Protein AF-0000000074488082 (afdb_homodimer)

Nearest PDB structures (foldseek):
  3nr1-assembly1_B  TM=9.935E-01  e=1.443E-22  Homo sapiens
  5vxa-assembly1_A  TM=9.675E-01  e=2.575E-21  Homo sapiens
  3nqw-assembly1_B  TM=9.817E-01  e=4.774E-19  Drosophila melanogaster
  6z3n-assembly2_DDD  TM=8.758E-01  e=6.613E-09  Pseudomonas aeruginosa PAO1
  6z3o-assembly1_CCC-2  TM=8.271E-01  e=6.228E-09  Pseudomonas aeruginosa PAO1

Radius of gyration: 22.45 Å; Cα contacts (8 Å, |Δi|>4): 563; chains: 2; bounding box: 42×75×50 Å

Sequence (386 aa):
MSKTSIPPVGQLLHAIHFAALKHSTQRRKDSAGTPYINHPIGVAHILWYEGDVQDIGALQAAVLHDTVEDTDTSFEELELEFGNEVRQIVAECTDDKTLPKAERKRLQVENAPKKSDKAKLVKMADKIYNLRDLQREPPADWTLDRVREYFLWAQKVTDGCRGVNGKLENILEDIYQSGTFVYNGKQYPCIAKMSKTSIPPVGQLLHAIHFAALKHSTQRRKDSAGTPYINHPIGVAHILWYEGDVQDIGALQAAVLHDTVEDTDTSFEELELEFGNEVRQIVAECTDDKTLPKAERKRLQVENAPKKSDKAKLVKMADKIYNLRDLQREPPADWTLDRVREYFLWAQKVTDGCRGVNGKLENILEDIYQSGTFVYNGKQYPCIAK

pLDDT: mean 96.12, std 8.93, range [32.25, 98.94]

Organism: Spizellomyces punctatus (strain DAOM BR117) (NCBI:txid645134)

InterPro domains:
  IPR003607 HD/PDEase domain [cd00077] (35-151)
  IPR052194 Guanosine-3',5'-bis(diphosphate) 3'-pyrophosphohydrolase [PTHR46246] (9-178)

Secondary structure (DSSP, 8-state):
--TT---HHHHHHHHHHHHHHHTTT-B-SSTT--BTTHHHHHHHHIIIIIT----HHHHHHHHHTTHHHHSS--HHHHHHHH-HHHHHHHHHH---TTS-HHHHHHHHHHHGGGS-HHHHHHHHHHHHHHHHHHHH---TT--HHHHHHHHHHHHHHHHTTTTS-HHHHHHHHHHHHH-EEEETTEEEESS--/--GGG--HHHHHHHHHHHHHHHTTT-B-SSTT--BTTHHHHHHHHIIIIIT----HHHHHHHHHTTHHHHSS--HHHHHHHH-HHHHHHHHHH---TTS-HHHHHHHHHHHGGGS-HHHHHHHHHHHHHHHHHHHH---TT--HHHHHHHHHHHHHHHHTTTTS-HHHHHHHHHHHHH-EEEETTEEEESS--

Solvent-accessible surface area (backbone atoms only — not comparable to full-atom values): 20415 Å² total; per-residue (Å²): 122,82,83,76,82,69,50,65,49,57,50,42,49,51,36,47,44,51,33,34,63,61,33,38,88,42,58,40,75,46,94,78,44,37,43,34,46,49,52,29,44,45,22,26,43,40,33,33,74,63,46,67,50,75,56,60,54,43,42,34,19,24,33,40,30,55,38,54,67,75,40,93,47,48,66,66,57,39,28,73,76,64,31,61,69,28,28,50,36,21,53,72,60,40,69,65,78,90,47,55,68,71,54,44,53,52,47,47,36,68,44,28,60,75,48,53,66,54,30,25,52,38,51,44,26,46,48,50,53,52,50,52,42,39,29,72,46,51,47,87,88,55,50,73,66,54,54,41,49,47,45,54,49,51,49,52,24,44,61,30,33,62,91,71,49,70,53,50,49,49,55,50,46,45,39,49,74,70,26,53,24,48,56,96,89,37,80,39,60,37,48,82,129,123,80,80,78,82,66,50,66,51,56,52,42,49,51,37,47,43,52,33,35,63,63,34,41,86,42,56,40,74,45,96,79,43,36,44,34,48,50,51,28,44,46,22,26,43,40,33,32,74,63,46,66,50,76,57,60,54,43,41,33,20,24,35,39,30,54,39,55,66,73,40,93,48,46,65,66,56,37,28,72,75,65,31,62,68,28,29,49,35,23,54,72,60,41,71,64,77,89,47,56,69,71,55,45,52,52,47,47,37,70,44,27,58,74,49,54,67,55,30,28,51,37,50,43,26,44,48,51,52,52,49,54,44,40,29,70,46,50,46,85,88,54,49,73,66,54,54,41,50,47,46,54,50,50,48,52,24,45,61,30,34,63,92,71,49,69,54,51,50,50,53,52,47,45,40,48,74,70,27,53,25,47,56,95,89,37,81,38,61,38,48,82,130

Structure (mmCIF, N/CA/C/O backbone):
data_AF-0000000074488082-model_v1
#
loop_
_entity.id
_entity.type
_entity.pdbx_description
1 polymer "Guanosine-3,5-bis(diphosphate) 3'-pyrophosphohydrolase MESH1"
#
loop_
_atom_site.group_PDB
_atom_site.id
_atom_site.type_symbol
_atom_site.label_atom_id
_atom_site.label_alt_id
_atom_site.label_comp_id
_atom_site.label_asym_id
_atom_site.label_entity_id
_atom_site.label_seq_id
_atom_site.pdbx_PDB_ins_code
_atom_site.Cartn_x
_atom_site.Cartn_y
_atom_site.Cartn_z
_atom_site.occupancy
_atom_site.B_iso_or_equiv
_atom_site.auth_seq_id
_atom_site.auth_comp_id
_atom_site.auth_asym_id
_atom_site.auth_atom_id
_atom_site.pdbx_PDB_model_num
ATOM 1 N N . MET A 1 1 ? 16.188 -14.977 9.422 1 33.41 1 MET A N 1
ATOM 2 C CA . MET A 1 1 ? 17.094 -14.102 8.688 1 33.41 1 MET A CA 1
ATOM 3 C C . MET A 1 1 ? 17.656 -13.016 9.602 1 33.41 1 MET A C 1
ATOM 5 O O . MET A 1 1 ? 16.938 -12.5 10.469 1 33.41 1 MET A O 1
ATOM 9 N N . SER A 1 2 ? 18.812 -13.047 9.922 1 32.66 2 SER A N 1
ATOM 10 C CA . SER A 1 2 ? 19.406 -12.031 10.781 1 32.66 2 SER A CA 1
ATOM 11 C C . SER A 1 2 ? 18.797 -10.656 10.523 1 32.66 2 SER A C 1
ATOM 13 O O . SER A 1 2 ? 18.734 -10.203 9.375 1 32.66 2 SER A O 1
ATOM 15 N N . LYS A 1 3 ? 17.703 -10.188 11.227 1 43.69 3 LYS A N 1
ATOM 16 C CA . LYS A 1 3 ? 17.109 -8.859 11.203 1 43.69 3 LYS A CA 1
ATOM 17 C C . LYS A 1 3 ? 18.125 -7.801 10.781 1 43.69 3 LYS A C 1
ATOM 19 O O . LYS A 1 3 ? 17.844 -6.605 10.82 1 43.69 3 LYS A O 1
ATOM 24 N N . THR A 1 4 ? 19.453 -8.008 10.906 1 49.56 4 THR A N 1
ATOM 25 C CA . THR A 1 4 ? 20.531 -7.031 10.875 1 49.56 4 THR A CA 1
ATOM 26 C C . THR A 1 4 ? 20.5 -6.23 9.578 1 49.56 4 THR A C 1
ATOM 28 O O . THR A 1 4 ? 20.609 -5.004 9.594 1 49.56 4 THR A O 1
ATOM 31 N N . SER A 1 5 ? 20.844 -6.574 8.18 1 69.12 5 SER A N 1
ATOM 32 C CA . SER A 1 5 ? 21.094 -5.574 7.148 1 69.12 5 SER A CA 1
ATOM 33 C C . SER A 1 5 ? 20.016 -5.602 6.07 1 69.12 5 SER A C 1
ATOM 35 O O . SER A 1 5 ? 20.266 -6.078 4.957 1 69.12 5 SER A O 1
ATOM 37 N N . ILE A 1 6 ? 18.688 -5.418 6.559 1 84.5 6 ILE A N 1
ATOM 38 C CA . ILE A 1 6 ? 17.641 -5.383 5.535 1 84.5 6 ILE A CA 1
ATOM 39 C C . ILE A 1 6 ? 17.844 -4.168 4.633 1 84.5 6 ILE A C 1
ATOM 41 O O . ILE A 1 6 ? 17.969 -3.041 5.121 1 84.5 6 ILE A O 1
ATOM 45 N N . PRO A 1 7 ? 17.906 -4.504 3.373 1 92.94 7 PRO A N 1
ATOM 46 C CA . PRO A 1 7 ? 18.031 -3.379 2.445 1 92.94 7 PRO A CA 1
ATOM 47 C C . PRO A 1 7 ? 16.859 -2.402 2.541 1 92.94 7 PRO A C 1
ATOM 49 O O . PRO A 1 7 ? 15.742 -2.807 2.863 1 92.94 7 PRO A O 1
ATOM 52 N N . PRO A 1 8 ? 17.125 -1.158 2.273 1 96.19 8 PRO A N 1
ATOM 53 C CA . PRO A 1 8 ? 16.094 -0.127 2.414 1 96.19 8 PRO A CA 1
ATOM 54 C C . PRO A 1 8 ? 14.828 -0.457 1.641 1 96.19 8 PRO A C 1
ATOM 56 O O . PRO A 1 8 ? 13.719 -0.179 2.117 1 96.19 8 PRO A O 1
ATOM 59 N N . VAL A 1 9 ? 15.016 -1.084 0.526 1 97.31 9 VAL A N 1
ATOM 60 C CA . VAL A 1 9 ? 13.859 -1.46 -0.28 1 97.31 9 VAL A CA 1
ATOM 61 C C . VAL A 1 9 ? 12.977 -2.434 0.5 1 97.31 9 VAL A C 1
ATOM 63 O O . VAL A 1 9 ? 11.758 -2.26 0.569 1 97.31 9 VAL A O 1
ATOM 66 N N . GLY A 1 10 ? 13.578 -3.43 1.093 1 97.81 10 GLY A N 1
ATOM 67 C CA . GLY A 1 10 ? 12.852 -4.395 1.905 1 97.81 10 GLY A CA 1
ATOM 68 C C . GLY A 1 10 ? 12.211 -3.781 3.133 1 97.81 10 GLY A C 1
ATOM 69 O O . GLY A 1 10 ? 11.094 -4.145 3.504 1 97.81 10 GLY A O 1
ATOM 70 N N . GLN A 1 11 ? 12.922 -2.811 3.746 1 97.94 11 GLN A N 1
ATOM 71 C CA . GLN A 1 11 ? 12.406 -2.119 4.922 1 97.94 11 GLN A CA 1
ATOM 72 C C . GLN A 1 11 ? 11.117 -1.373 4.59 1 97.94 11 GLN A C 1
ATOM 74 O O . GLN A 1 11 ? 10.133 -1.467 5.328 1 97.94 11 GLN A O 1
ATOM 79 N N . LEU A 1 12 ? 11.117 -0.691 3.518 1 98.62 12 LEU A N 1
ATOM 80 C CA . LEU A 1 12 ? 9.938 0.074 3.129 1 98.62 12 LEU A CA 1
ATOM 81 C C . LEU A 1 12 ? 8.797 -0.854 2.723 1 98.62 12 LEU A C 1
ATOM 83 O O . LEU A 1 12 ? 7.648 -0.645 3.119 1 98.62 12 LEU A O 1
ATOM 87 N N . LEU A 1 13 ? 9.164 -1.859 1.938 1 98.81 13 LEU A N 1
ATOM 88 C CA . LEU A 1 13 ? 8.148 -2.809 1.489 1 98.81 13 LEU A CA 1
ATOM 89 C C . LEU A 1 13 ? 7.477 -3.486 2.676 1 98.81 13 LEU A C 1
ATOM 91 O O . LEU A 1 13 ? 6.254 -3.648 2.693 1 98.81 13 LEU A O 1
ATOM 95 N N . HIS A 1 14 ? 8.211 -3.875 3.676 1 98.69 14 HIS A N 1
ATOM 96 C CA . HIS A 1 14 ? 7.672 -4.5 4.879 1 98.69 14 HIS A CA 1
ATOM 97 C C . HIS A 1 14 ? 6.73 -3.551 5.613 1 98.69 14 HIS A C 1
ATOM 99 O O . HIS A 1 14 ? 5.664 -3.963 6.078 1 98.69 14 HIS A O 1
ATOM 105 N N . ALA A 1 15 ? 7.102 -2.309 5.707 1 98.88 15 ALA A N 1
ATOM 106 C CA . ALA A 1 15 ? 6.262 -1.314 6.367 1 98.88 15 ALA A CA 1
ATOM 107 C C . ALA A 1 15 ? 4.941 -1.129 5.621 1 98.88 15 ALA A C 1
ATOM 109 O O . ALA A 1 15 ? 3.879 -1.045 6.238 1 98.88 15 ALA A O 1
ATOM 110 N N . ILE A 1 16 ? 5.023 -1.066 4.324 1 98.94 16 ILE A N 1
ATOM 111 C CA . ILE A 1 16 ? 3.83 -0.861 3.51 1 98.94 16 ILE A CA 1
ATOM 112 C C . ILE A 1 16 ? 2.914 -2.078 3.621 1 98.94 16 ILE A C 1
ATOM 114 O O . ILE A 1 16 ? 1.698 -1.936 3.762 1 98.94 16 ILE A O 1
ATOM 118 N N . HIS A 1 17 ? 3.479 -3.279 3.547 1 98.88 17 HIS A N 1
ATOM 119 C CA . HIS A 1 17 ? 2.715 -4.512 3.719 1 98.88 17 HIS A CA 1
ATOM 120 C C . HIS A 1 17 ? 2.025 -4.547 5.078 1 98.88 17 HIS A C 1
ATOM 122 O O . HIS A 1 17 ? 0.838 -4.863 5.172 1 98.88 17 HIS A O 1
ATOM 128 N N . PHE A 1 18 ? 2.76 -4.18 6.145 1 98.88 18 PHE A N 1
ATOM 129 C CA . PHE A 1 18 ? 2.238 -4.121 7.508 1 98.88 18 PHE A CA 1
ATOM 130 C C . PHE A 1 18 ? 1.062 -3.158 7.594 1 98.88 18 PHE A C 1
ATOM 132 O O . PHE A 1 18 ? -0.002 -3.514 8.102 1 98.88 18 PHE A O 1
ATOM 139 N N . ALA A 1 19 ? 1.233 -1.98 7.066 1 98.88 19 ALA A N 1
ATOM 140 C CA . ALA A 1 19 ? 0.188 -0.961 7.109 1 98.88 19 ALA A CA 1
ATOM 141 C C . ALA A 1 19 ? -1.039 -1.4 6.312 1 98.88 19 ALA A C 1
ATOM 143 O O . ALA A 1 19 ? -2.174 -1.164 6.734 1 98.88 19 ALA A O 1
ATOM 144 N N . ALA A 1 20 ? -0.794 -2.006 5.168 1 98.88 20 ALA A N 1
ATOM 145 C CA . ALA A 1 20 ? -1.901 -2.484 4.344 1 98.88 20 ALA A CA 1
ATOM 146 C C . ALA A 1 20 ? -2.76 -3.488 5.105 1 98.88 20 ALA A C 1
ATOM 148 O O . ALA A 1 20 ? -3.99 -3.432 5.051 1 98.88 20 ALA A O 1
ATOM 149 N N . LEU A 1 21 ? -2.121 -4.395 5.816 1 98.56 21 LEU A N 1
ATOM 150 C CA . LEU A 1 21 ? -2.854 -5.375 6.613 1 98.56 21 LEU A CA 1
ATOM 151 C C . LEU A 1 21 ? -3.635 -4.695 7.73 1 98.56 21 LEU A C 1
ATOM 153 O O . LEU A 1 21 ? -4.809 -5 7.945 1 98.56 21 LEU A O 1
ATOM 157 N N . LYS A 1 22 ? -2.996 -3.752 8.406 1 98.69 22 LYS A N 1
ATOM 158 C CA . LYS A 1 22 ? -3.607 -3.105 9.562 1 98.69 22 LYS A CA 1
ATOM 159 C C . LYS A 1 22 ? -4.789 -2.234 9.141 1 98.69 22 LYS A C 1
ATOM 161 O O . LYS A 1 22 ? -5.785 -2.145 9.859 1 98.69 22 LYS A O 1
ATOM 166 N N . HIS A 1 23 ? -4.766 -1.613 7.977 1 98.56 23 HIS A N 1
ATOM 167 C CA . HIS A 1 23 ? -5.789 -0.674 7.539 1 98.56 23 HIS A CA 1
ATOM 168 C C . HIS A 1 23 ? -6.793 -1.346 6.605 1 98.56 23 HIS A C 1
ATOM 170 O O . HIS A 1 23 ? -7.562 -0.667 5.922 1 98.56 23 HIS A O 1
ATOM 176 N N . SER A 1 24 ? -6.859 -2.666 6.555 1 97.94 24 SER A N 1
ATOM 177 C CA . SER A 1 24 ? -7.555 -3.412 5.512 1 97.94 24 SER A CA 1
ATOM 178 C C . SER A 1 24 ? -9.062 -3.193 5.59 1 97.94 24 SER A C 1
ATOM 180 O O . SER A 1 24 ? -9.781 -3.43 4.617 1 97.94 24 SER A O 1
ATOM 182 N N . THR A 1 25 ? -9.633 -2.674 6.703 1 96.88 25 THR A N 1
ATOM 183 C CA . THR A 1 25 ? -11.07 -2.51 6.844 1 96.88 25 THR A CA 1
ATOM 184 C C . THR A 1 25 ? -11.445 -1.031 6.891 1 96.88 25 THR A C 1
ATOM 186 O O . THR A 1 25 ? -12.609 -0.687 7.129 1 96.88 25 THR A O 1
ATOM 189 N N . GLN A 1 26 ? -10.523 -0.202 6.734 1 97.56 26 GLN A N 1
ATOM 190 C CA . GLN A 1 26 ? -10.75 1.234 6.855 1 97.56 26 GLN A CA 1
ATOM 191 C C . GLN A 1 26 ? -10.852 1.892 5.48 1 97.56 26 GLN A C 1
ATOM 193 O O . GLN A 1 26 ? -10.164 1.494 4.539 1 97.56 26 GLN A O 1
ATOM 198 N N . ARG A 1 27 ? -11.648 2.9 5.41 1 95.81 27 ARG A N 1
ATOM 199 C CA . ARG A 1 27 ? -11.844 3.684 4.195 1 95.81 27 ARG A CA 1
ATOM 200 C C . ARG A 1 27 ? -11.688 5.176 4.473 1 95.81 27 ARG A C 1
ATOM 202 O O . ARG A 1 27 ? -11.852 5.621 5.609 1 95.81 27 ARG A O 1
ATOM 209 N N . ARG A 1 28 ? -11.328 5.883 3.404 1 94.88 28 ARG A N 1
ATOM 210 C CA . ARG A 1 28 ? -11.32 7.344 3.469 1 94.88 28 ARG A CA 1
ATOM 211 C C . ARG A 1 28 ? -12.734 7.898 3.451 1 94.88 28 ARG A C 1
ATOM 213 O O . ARG A 1 28 ? -13.688 7.191 3.105 1 94.88 28 ARG A O 1
ATOM 220 N N . LYS A 1 29 ? -12.867 9.156 3.809 1 90.69 29 LYS A N 1
ATOM 221 C CA . LYS A 1 29 ? -14.18 9.781 3.916 1 90.69 29 LYS A CA 1
ATOM 222 C C . LYS A 1 29 ? -14.586 10.43 2.598 1 90.69 29 LYS A C 1
ATOM 224 O O . LYS A 1 29 ? -15.641 11.062 2.512 1 90.69 29 LYS A O 1
ATOM 229 N N . ASP A 1 30 ? -13.836 10.227 1.583 1 90.81 30 ASP A N 1
ATOM 230 C CA . ASP A 1 30 ? -14.211 10.727 0.262 1 90.81 30 ASP A CA 1
ATOM 231 C C . ASP A 1 30 ? -15.375 9.914 -0.317 1 90.81 30 ASP A C 1
ATOM 233 O O . ASP A 1 30 ? -15.703 8.844 0.193 1 90.81 30 ASP A O 1
ATOM 237 N N . SER A 1 31 ? -15.992 10.43 -1.341 1 90.62 31 SER A N 1
ATOM 238 C CA . SER A 1 31 ? -17.188 9.836 -1.918 1 90.62 31 SER A CA 1
ATOM 239 C C . SER A 1 31 ? -16.906 8.43 -2.451 1 90.62 31 SER A C 1
ATOM 241 O O . SER A 1 31 ? -17.781 7.566 -2.428 1 90.62 31 SER A O 1
ATOM 243 N N . ALA A 1 32 ? -15.719 8.156 -2.834 1 92.06 32 ALA A N 1
ATOM 244 C CA . ALA A 1 32 ? -15.367 6.875 -3.436 1 92.06 32 ALA A CA 1
ATOM 245 C C . ALA A 1 32 ? -15.086 5.824 -2.361 1 92.06 32 ALA A C 1
ATOM 247 O O . ALA A 1 32 ? -15.023 4.629 -2.656 1 92.06 32 ALA A O 1
ATOM 248 N N . GLY A 1 33 ? -14.969 6.27 -1.138 1 94.56 33 GLY A N 1
ATOM 249 C CA . GLY A 1 33 ? -14.562 5.328 -0.107 1 94.56 33 GLY A CA 1
ATOM 250 C C . GLY A 1 33 ? -13.242 4.648 -0.408 1 94.56 33 GLY A C 1
ATOM 251 O O . GLY A 1 33 ? -13.133 3.424 -0.336 1 94.56 33 GLY A O 1
ATOM 252 N N . THR A 1 34 ? -12.219 5.461 -0.796 1 96.69 34 THR A N 1
ATOM 253 C CA . THR A 1 34 ? -10.898 4.949 -1.147 1 96.69 34 THR A CA 1
ATOM 254 C C . THR A 1 34 ? -10.297 4.156 0.012 1 96.69 34 THR A C 1
ATOM 256 O O . THR A 1 34 ? -10.43 4.555 1.173 1 96.69 34 THR A O 1
ATOM 259 N N . PRO A 1 35 ? -9.633 2.992 -0.313 1 98.38 35 PRO A N 1
ATOM 260 C CA . PRO A 1 35 ? -8.961 2.291 0.784 1 98.38 35 PRO A CA 1
ATOM 261 C C . PRO A 1 35 ? -8.039 3.203 1.591 1 98.38 35 PRO A C 1
ATOM 263 O O . PRO A 1 35 ? -7.305 4.012 1.016 1 98.38 35 PRO A O 1
ATOM 266 N N . TYR A 1 36 ? -8.094 3.086 2.916 1 98.62 36 TYR A N 1
ATOM 267 C CA . TYR A 1 36 ? -7.348 4.004 3.768 1 98.62 36 TYR A CA 1
ATOM 268 C C . TYR A 1 36 ? -5.859 3.947 3.455 1 98.62 36 TYR A C 1
ATOM 270 O O . TYR A 1 36 ? -5.16 4.961 3.545 1 98.62 36 TYR A O 1
ATOM 278 N N . ILE A 1 37 ? -5.371 2.744 3.051 1 98.81 37 ILE A N 1
ATOM 279 C CA . ILE A 1 37 ? -3.951 2.506 2.82 1 98.81 37 ILE A CA 1
ATOM 280 C C . ILE A 1 37 ? -3.438 3.451 1.738 1 98.81 37 ILE A C 1
ATOM 282 O O . ILE A 1 37 ? -2.244 3.756 1.688 1 98.81 37 ILE A O 1
ATOM 286 N N . ASN A 1 38 ? -4.281 4 0.871 1 98.81 38 ASN A N 1
ATOM 287 C CA . ASN A 1 38 ? -3.869 4.961 -0.148 1 98.81 38 ASN A CA 1
ATOM 288 C C . ASN A 1 38 ? -3.299 6.23 0.476 1 98.81 38 ASN A C 1
ATOM 290 O O . ASN A 1 38 ? -2.371 6.832 -0.068 1 98.81 38 ASN A O 1
ATOM 294 N N . HIS A 1 39 ? -3.824 6.539 1.615 1 98.75 39 HIS A N 1
ATOM 295 C CA . HIS A 1 39 ? -3.4 7.77 2.275 1 98.75 39 HIS A CA 1
ATOM 296 C C . HIS A 1 39 ? -1.963 7.66 2.771 1 98.75 39 HIS A C 1
ATOM 298 O O . HIS A 1 39 ? -1.101 8.438 2.365 1 98.75 39 HIS A O 1
ATOM 304 N N . PRO A 1 40 ? -1.61 6.66 3.631 1 98.94 40 PRO A N 1
ATOM 305 C CA . PRO A 1 40 ? -0.224 6.637 4.102 1 98.94 40 PRO A CA 1
ATOM 306 C C . PRO A 1 40 ? 0.776 6.352 2.984 1 98.94 40 PRO A C 1
ATOM 308 O O . PRO A 1 40 ? 1.911 6.832 3.029 1 98.94 40 PRO A O 1
ATOM 311 N N . ILE A 1 41 ? 0.398 5.613 1.979 1 98.94 41 ILE A N 1
ATOM 312 C CA . ILE A 1 41 ? 1.27 5.441 0.822 1 98.94 41 ILE A CA 1
ATOM 313 C C . ILE A 1 41 ? 1.488 6.789 0.137 1 98.94 41 ILE A C 1
ATOM 315 O O . ILE A 1 41 ? 2.615 7.129 -0.23 1 98.94 41 ILE A O 1
ATOM 319 N N . GLY A 1 42 ? 0.438 7.555 -0.019 1 98.88 42 GLY A N 1
ATOM 320 C CA . GLY A 1 42 ? 0.525 8.883 -0.605 1 98.88 42 GLY A CA 1
ATOM 321 C C . GLY A 1 42 ? 1.381 9.836 0.205 1 98.88 42 GLY A C 1
ATOM 322 O O . GLY A 1 42 ? 2.117 10.648 -0.358 1 98.88 42 GLY A O 1
ATOM 323 N N . VAL A 1 43 ? 1.263 9.734 1.513 1 98.94 43 VAL A N 1
ATOM 324 C CA . VAL A 1 43 ? 2.066 10.57 2.398 1 98.94 43 VAL A CA 1
ATOM 325 C C . VAL A 1 43 ? 3.549 10.266 2.188 1 98.94 43 VAL A C 1
ATOM 327 O O . VAL A 1 43 ? 4.359 11.188 2.037 1 98.94 43 VAL A O 1
ATOM 330 N N . ALA A 1 44 ? 3.906 9.016 2.141 1 98.94 44 ALA A N 1
ATOM 331 C CA . ALA A 1 44 ? 5.293 8.625 1.878 1 98.94 44 ALA A CA 1
ATOM 332 C C . ALA A 1 44 ? 5.734 9.094 0.494 1 98.94 44 ALA A C 1
ATOM 334 O O . ALA A 1 44 ? 6.875 9.531 0.315 1 98.94 44 ALA A O 1
ATOM 335 N N . HIS A 1 45 ? 4.848 9.023 -0.458 1 98.88 45 HIS A N 1
ATOM 336 C CA . HIS A 1 45 ? 5.168 9.438 -1.821 1 98.88 45 HIS A CA 1
ATOM 337 C C . HIS A 1 45 ? 5.406 10.938 -1.901 1 98.88 45 HIS A C 1
ATOM 339 O O . HIS A 1 45 ? 6.297 11.391 -2.627 1 98.88 45 HIS A O 1
ATOM 345 N N . ILE A 1 46 ? 4.621 11.734 -1.187 1 98.94 46 ILE A N 1
ATOM 346 C CA . ILE A 1 46 ? 4.836 13.172 -1.12 1 98.94 46 ILE A CA 1
ATOM 347 C C . ILE A 1 46 ? 6.223 13.461 -0.549 1 98.94 46 ILE A C 1
ATOM 349 O O . ILE A 1 46 ? 6.965 14.289 -1.093 1 98.94 46 ILE A O 1
ATOM 353 N N . LEU A 1 47 ? 6.578 12.734 0.553 1 98.94 47 LEU A N 1
ATOM 354 C CA . LEU A 1 47 ? 7.895 12.93 1.15 1 98.94 47 LEU A CA 1
ATOM 355 C C . LEU A 1 47 ? 9 12.688 0.127 1 98.94 47 LEU A C 1
ATOM 357 O O . LEU A 1 47 ? 9.898 13.516 -0.032 1 98.94 47 LEU A O 1
ATOM 361 N N . TRP A 1 48 ? 8.898 11.602 -0.558 1 98.75 48 TRP A N 1
ATOM 362 C CA . TRP A 1 48 ? 9.953 11.219 -1.481 1 98.75 48 TRP A CA 1
ATOM 363 C C . TRP A 1 48 ? 9.906 12.062 -2.752 1 98.75 48 TRP A C 1
ATOM 365 O O . TRP A 1 48 ? 10.867 12.758 -3.084 1 98.75 48 TRP A O 1
ATOM 375 N N . TYR A 1 49 ? 8.805 12.094 -3.4 1 98.38 49 TYR A N 1
ATOM 376 C CA . TYR A 1 49 ? 8.688 12.633 -4.754 1 98.38 49 TYR A CA 1
ATOM 377 C C . TYR A 1 49 ? 8.719 14.156 -4.742 1 98.38 49 TYR A C 1
ATOM 379 O O . TYR A 1 49 ? 9.383 14.773 -5.578 1 98.38 49 TYR A O 1
ATOM 387 N N . GLU A 1 50 ? 8.031 14.719 -3.783 1 98.62 50 GLU A N 1
ATOM 388 C CA . GLU A 1 50 ? 7.91 16.172 -3.777 1 98.62 50 GLU A CA 1
ATOM 389 C C . GLU A 1 50 ? 8.883 16.797 -2.779 1 98.62 50 GLU A C 1
ATOM 391 O O . GLU A 1 50 ? 9.367 17.906 -2.996 1 98.62 50 GLU A O 1
ATOM 396 N N . GLY A 1 51 ? 9.156 16.078 -1.756 1 98.75 51 GLY A N 1
ATOM 397 C CA . GLY A 1 51 ? 10.023 16.609 -0.716 1 98.75 51 GLY A CA 1
ATOM 398 C C . GLY A 1 51 ? 11.469 16.172 -0.869 1 98.75 51 GLY A C 1
ATOM 399 O O . GLY A 1 51 ? 12.352 16.672 -0.167 1 98.75 51 GLY A O 1
ATOM 400 N N . ASP A 1 52 ? 11.734 15.172 -1.728 1 98.31 52 ASP A N 1
ATOM 401 C CA . ASP A 1 52 ? 13.07 14.633 -1.958 1 98.31 52 ASP A CA 1
ATOM 402 C C . ASP A 1 52 ? 13.617 13.969 -0.695 1 98.31 52 ASP A C 1
ATOM 404 O O . ASP A 1 52 ? 14.82 14.039 -0.427 1 98.31 52 ASP A O 1
ATOM 408 N N . VAL A 1 53 ? 12.758 13.461 0.131 1 98.5 53 VAL A N 1
ATOM 409 C CA . VAL A 1 53 ? 13.172 12.773 1.351 1 98.5 53 VAL A CA 1
ATOM 410 C C . VAL A 1 53 ? 13.609 11.352 1.019 1 98.5 53 VAL A C 1
ATOM 412 O O . VAL A 1 53 ? 12.867 10.602 0.373 1 98.5 53 VAL A O 1
ATOM 415 N N . GLN A 1 54 ? 14.781 10.953 1.5 1 97.12 54 GLN A N 1
ATOM 416 C CA . GLN A 1 54 ? 15.32 9.625 1.21 1 97.12 54 GLN A CA 1
ATOM 417 C C . GLN A 1 54 ? 15.484 8.805 2.486 1 97.12 54 GLN A C 1
ATOM 419 O O . GLN A 1 54 ? 15.758 7.605 2.428 1 97.12 54 GLN A O 1
ATOM 424 N N . ASP A 1 55 ? 15.359 9.484 3.586 1 98.25 55 ASP A N 1
ATOM 425 C CA . ASP A 1 55 ? 15.562 8.805 4.859 1 98.25 55 ASP A CA 1
ATOM 426 C C . ASP A 1 55 ? 14.555 7.676 5.047 1 98.25 55 ASP A C 1
ATOM 428 O O . ASP A 1 55 ? 13.344 7.91 5.078 1 98.25 55 ASP A O 1
ATOM 432 N N . ILE A 1 56 ? 15.023 6.465 5.207 1 98.25 56 ILE A N 1
ATOM 433 C CA . ILE A 1 56 ? 14.18 5.277 5.238 1 98.25 56 ILE A CA 1
ATOM 434 C C . ILE A 1 56 ? 13.312 5.297 6.492 1 98.25 56 ILE A C 1
ATOM 436 O O . ILE A 1 56 ? 12.156 4.863 6.461 1 98.25 56 ILE A O 1
ATOM 440 N N . GLY A 1 57 ? 13.805 5.777 7.609 1 98.62 57 GLY A N 1
ATOM 441 C CA . GLY A 1 57 ? 13.008 5.902 8.82 1 98.62 57 GLY A CA 1
ATOM 442 C C . GLY A 1 57 ? 11.812 6.82 8.656 1 98.62 57 GLY A C 1
ATOM 443 O O . GLY A 1 57 ? 10.703 6.484 9.086 1 98.62 57 GLY A O 1
ATOM 444 N N . ALA A 1 58 ? 12.008 7.941 7.996 1 98.88 58 ALA A N 1
ATOM 445 C CA . ALA A 1 58 ? 10.93 8.891 7.738 1 98.88 58 ALA A CA 1
ATOM 446 C C . ALA A 1 58 ? 9.883 8.289 6.809 1 98.88 58 ALA A C 1
ATOM 448 O O . ALA A 1 58 ? 8.68 8.445 7.031 1 98.88 58 ALA A O 1
ATOM 449 N N . LEU A 1 59 ? 10.375 7.594 5.781 1 98.94 59 LEU A N 1
ATOM 450 C CA . LEU A 1 59 ? 9.453 7 4.82 1 98.94 59 LEU A CA 1
ATOM 451 C C . LEU A 1 59 ? 8.656 5.871 5.461 1 98.94 59 LEU A C 1
ATOM 453 O O . LEU A 1 59 ? 7.445 5.762 5.242 1 98.94 59 LEU A O 1
ATOM 457 N N . GLN A 1 60 ? 9.289 5.047 6.25 1 98.94 60 GLN A N 1
ATOM 458 C CA . GLN A 1 60 ? 8.57 4.016 6.988 1 98.94 60 GLN A CA 1
ATOM 459 C C . GLN A 1 60 ? 7.531 4.633 7.922 1 98.94 60 GLN A C 1
ATOM 461 O O . GLN A 1 60 ? 6.383 4.184 7.965 1 98.94 60 GLN A O 1
ATOM 466 N N . ALA A 1 61 ? 7.953 5.645 8.625 1 98.94 61 ALA A N 1
ATOM 467 C CA . ALA A 1 61 ? 7.055 6.285 9.578 1 98.94 61 ALA A CA 1
ATOM 468 C C . ALA A 1 61 ? 5.863 6.922 8.867 1 98.94 61 ALA A C 1
ATOM 470 O O . ALA A 1 61 ? 4.75 6.938 9.398 1 98.94 61 ALA A O 1
ATOM 471 N N . ALA A 1 62 ? 6.105 7.473 7.68 1 98.94 62 ALA A N 1
ATOM 472 C CA . ALA A 1 62 ? 5.02 8.055 6.895 1 98.94 62 ALA A CA 1
ATOM 473 C C . ALA A 1 62 ? 3.947 7.012 6.586 1 98.94 62 ALA A C 1
ATOM 475 O O . ALA A 1 62 ? 2.754 7.277 6.738 1 98.94 62 ALA A O 1
ATOM 476 N N . VAL A 1 63 ? 4.395 5.832 6.262 1 98.88 63 VAL A N 1
ATOM 477 C CA . VAL A 1 63 ? 3.479 4.746 5.914 1 98.88 63 VAL A CA 1
ATOM 478 C C . VAL A 1 63 ? 2.766 4.25 7.168 1 98.88 63 VAL A C 1
ATOM 480 O O . VAL A 1 63 ? 1.613 3.816 7.105 1 98.88 63 VAL A O 1
ATOM 483 N N . LEU A 1 64 ? 3.363 4.391 8.312 1 98.94 64 LEU A N 1
ATOM 484 C CA . LEU A 1 64 ? 2.889 3.764 9.547 1 98.94 64 LEU A CA 1
ATOM 485 C C . LEU A 1 64 ? 2.232 4.789 10.461 1 98.94 64 LEU A C 1
ATOM 487 O O . LEU A 1 64 ? 1.704 4.438 11.516 1 98.94 64 LEU A O 1
ATOM 491 N N . HIS A 1 65 ? 2.172 6.059 10.117 1 98.94 65 HIS A N 1
ATOM 492 C CA . HIS A 1 65 ? 1.959 7.152 11.055 1 98.94 65 HIS A CA 1
ATOM 493 C C . HIS A 1 65 ? 0.583 7.062 11.703 1 98.94 65 HIS A C 1
ATOM 495 O O . HIS A 1 65 ? 0.404 7.48 12.852 1 98.94 65 HIS A O 1
ATOM 501 N N . ASP A 1 66 ? -0.348 6.445 11.07 1 98.75 66 ASP A N 1
ATOM 502 C CA . ASP A 1 66 ? -1.715 6.395 11.578 1 98.75 66 ASP A CA 1
ATOM 503 C C . ASP A 1 66 ? -2.021 5.027 12.195 1 98.75 66 ASP A C 1
ATOM 505 O O . ASP A 1 66 ? -3.148 4.777 12.625 1 98.75 66 ASP A O 1
ATOM 509 N N . THR A 1 67 ? -1.092 4.105 12.203 1 98.81 67 THR A N 1
ATOM 510 C CA . THR A 1 67 ? -1.383 2.73 12.586 1 98.81 67 THR A CA 1
ATOM 511 C C . THR A 1 67 ? -1.754 2.645 14.062 1 98.81 67 THR A C 1
ATOM 513 O O . THR A 1 67 ? -2.764 2.031 14.422 1 98.81 67 THR A O 1
ATOM 516 N N . VAL A 1 68 ? -0.982 3.275 14.938 1 98.69 68 VAL A N 1
ATOM 517 C CA . VAL A 1 68 ? -1.269 3.201 16.359 1 98.69 68 VAL A CA 1
ATOM 518 C C . VAL A 1 68 ? -2.584 3.914 16.672 1 98.69 68 VAL A C 1
ATOM 520 O O . VAL A 1 68 ? -3.387 3.436 17.469 1 98.69 68 VAL A O 1
ATOM 523 N N . GLU A 1 69 ? -2.85 4.965 16.016 1 97.44 69 GLU A N 1
ATOM 524 C CA . GLU A 1 69 ? -4.02 5.805 16.266 1 97.44 69 GLU A CA 1
ATOM 525 C C . GLU A 1 69 ? -5.297 5.129 15.766 1 97.44 69 GLU A C 1
ATOM 527 O O . GLU A 1 69 ? -6.336 5.203 16.422 1 97.44 69 GLU A O 1
ATOM 532 N N . ASP A 1 70 ? -5.227 4.426 14.633 1 97.19 70 ASP A N 1
ATOM 533 C CA . ASP A 1 70 ? -6.457 4.094 13.93 1 97.19 70 ASP A CA 1
ATOM 534 C C . ASP A 1 70 ? -6.641 2.58 13.82 1 97.19 70 ASP A C 1
ATOM 536 O O . ASP A 1 70 ? -7.621 2.105 13.242 1 97.19 70 ASP A O 1
ATOM 540 N N . THR A 1 71 ? -5.723 1.802 14.273 1 98.19 71 THR A N 1
ATOM 541 C CA . THR A 1 71 ? -5.816 0.347 14.219 1 98.19 71 THR A CA 1
ATOM 542 C C . THR A 1 71 ? -5.488 -0.271 15.57 1 98.19 71 THR A C 1
ATOM 544 O O . THR A 1 71 ? -5.473 0.425 16.594 1 98.19 71 THR A O 1
ATOM 547 N N . ASP A 1 72 ? -5.246 -1.611 15.672 1 97.75 72 ASP A N 1
ATOM 548 C CA . ASP A 1 72 ? -4.898 -2.293 16.922 1 97.75 72 ASP A CA 1
ATOM 549 C C . ASP A 1 72 ? -3.387 -2.346 17.109 1 97.75 72 ASP A C 1
ATOM 551 O O . ASP A 1 72 ? -2.893 -3.068 17.984 1 97.75 72 ASP A O 1
ATOM 555 N N . THR A 1 73 ? -2.643 -1.627 16.328 1 98.69 73 THR A N 1
ATOM 556 C CA . THR A 1 73 ? -1.187 -1.597 16.422 1 98.69 73 THR A CA 1
ATOM 557 C C . THR A 1 73 ? -0.741 -0.871 17.688 1 98.69 73 THR A C 1
ATOM 559 O O . THR A 1 73 ? -1.308 0.163 18.047 1 98.69 73 THR A O 1
ATOM 562 N N . SER A 1 74 ? 0.291 -1.382 18.344 1 98.75 74 SER A N 1
ATOM 563 C CA . SER A 1 74 ? 0.884 -0.734 19.516 1 98.75 74 SER A CA 1
ATOM 564 C C . SER A 1 74 ? 2.268 -0.177 19.188 1 98.75 74 SER A C 1
ATOM 566 O O . SER A 1 74 ? 2.889 -0.576 18.203 1 98.75 74 SER A O 1
ATOM 568 N N . PHE A 1 75 ? 2.711 0.695 20.047 1 98.62 75 PHE A N 1
ATOM 569 C CA . PHE A 1 75 ? 4.066 1.208 19.906 1 98.62 75 PHE A CA 1
ATOM 570 C C . PHE A 1 75 ? 5.09 0.089 20.062 1 98.62 75 PHE A C 1
ATOM 572 O O . PHE A 1 75 ? 6.121 0.079 19.391 1 98.62 75 PHE A O 1
ATOM 579 N N . GLU A 1 76 ? 4.832 -0.828 20.891 1 98.69 76 GLU A N 1
ATOM 580 C CA . GLU A 1 76 ? 5.719 -1.967 21.109 1 98.69 76 GLU A CA 1
ATOM 581 C C . GLU A 1 76 ? 5.848 -2.816 19.844 1 98.69 76 GLU A C 1
ATOM 583 O O . GLU A 1 76 ? 6.938 -3.273 19.5 1 98.69 76 GLU A O 1
ATOM 588 N N . GLU A 1 77 ? 4.723 -3.031 19.219 1 98.75 77 GLU A N 1
ATOM 589 C CA . GLU A 1 77 ? 4.73 -3.779 17.969 1 98.75 77 GLU A CA 1
ATOM 590 C C . GLU A 1 77 ? 5.566 -3.07 16.906 1 98.75 77 GLU A C 1
ATOM 592 O O . GLU A 1 77 ? 6.34 -3.707 16.188 1 98.75 77 GLU A O 1
ATOM 597 N N . LEU A 1 78 ? 5.465 -1.744 16.797 1 98.81 78 LEU A N 1
ATOM 598 C CA . LEU A 1 78 ? 6.246 -0.966 15.836 1 98.81 78 LEU A CA 1
ATOM 599 C C . LEU A 1 78 ? 7.734 -1.058 16.141 1 98.81 78 LEU A C 1
ATOM 601 O O . LEU A 1 78 ? 8.555 -1.179 15.234 1 98.81 78 LEU A O 1
ATOM 605 N N . GLU A 1 79 ? 8.055 -0.941 17.438 1 98.62 79 GLU A N 1
ATOM 606 C CA . GLU A 1 79 ? 9.453 -1.019 17.828 1 98.62 79 GLU A CA 1
ATOM 607 C C . GLU A 1 79 ? 10.055 -2.375 17.469 1 98.62 79 GLU A C 1
ATOM 609 O O . GLU A 1 79 ? 11.18 -2.453 16.984 1 98.62 79 GLU A O 1
ATOM 614 N N . LEU A 1 80 ? 9.328 -3.414 17.719 1 98.12 80 LEU A N 1
ATOM 615 C CA . LEU A 1 80 ? 9.789 -4.77 17.438 1 98.12 80 LEU A CA 1
ATOM 616 C C . LEU A 1 80 ? 9.984 -4.98 15.945 1 98.12 80 LEU A C 1
ATOM 618 O O . LEU A 1 80 ? 10.984 -5.559 15.516 1 98.12 80 LEU A O 1
ATOM 622 N N . GLU A 1 81 ? 9.062 -4.453 15.133 1 97.5 81 GLU A N 1
ATOM 623 C CA . GLU A 1 81 ? 9.047 -4.727 13.703 1 97.5 81 GLU A CA 1
ATOM 624 C C . GLU A 1 81 ? 9.961 -3.764 12.953 1 97.5 81 GLU A C 1
ATOM 626 O O . GLU A 1 81 ? 10.586 -4.141 11.953 1 97.5 81 GLU A O 1
ATOM 631 N N . PHE A 1 82 ? 10.102 -2.525 13.445 1 98.44 82 PHE A N 1
ATOM 632 C CA . PHE A 1 82 ? 10.703 -1.509 12.586 1 98.44 82 PHE A CA 1
ATOM 633 C C . PHE A 1 82 ? 11.805 -0.767 13.328 1 98.44 82 PHE A C 1
ATOM 635 O O . PHE A 1 82 ? 12.539 0.027 12.727 1 98.44 82 PHE A O 1
ATOM 642 N N . GLY A 1 83 ? 11.961 -1.001 14.625 1 98.19 83 GLY A N 1
ATOM 643 C CA . GLY A 1 83 ? 13.016 -0.37 15.398 1 98.19 83 GLY A CA 1
ATOM 644 C C . GLY A 1 83 ? 12.555 0.865 16.141 1 98.19 83 GLY A C 1
ATOM 645 O O . GLY A 1 83 ? 11.469 1.394 15.875 1 98.19 83 GLY A O 1
ATOM 646 N N . ASN A 1 84 ? 13.391 1.342 16.984 1 98.56 84 ASN A N 1
ATOM 647 C CA . ASN A 1 84 ? 13.055 2.43 17.906 1 98.56 84 ASN A CA 1
ATOM 648 C C . ASN A 1 84 ? 12.891 3.754 17.156 1 98.56 84 ASN A C 1
ATOM 650 O O . ASN A 1 84 ? 12.062 4.582 17.531 1 98.56 84 ASN A O 1
ATOM 654 N N . GLU A 1 85 ? 13.703 3.977 16.219 1 98.56 85 GLU A N 1
ATOM 655 C CA . GLU A 1 85 ? 13.625 5.242 15.492 1 98.56 85 GLU A CA 1
ATOM 656 C C . GLU A 1 85 ? 12.234 5.438 14.883 1 98.56 85 GLU A C 1
ATOM 658 O O . GLU A 1 85 ? 11.609 6.477 15.086 1 98.56 85 GLU A O 1
ATOM 663 N N . VAL A 1 86 ? 11.781 4.418 14.141 1 98.88 86 VAL A N 1
ATOM 664 C CA . VAL A 1 86 ? 10.477 4.492 13.492 1 98.88 86 VAL A CA 1
ATOM 665 C C . VAL A 1 86 ? 9.375 4.621 14.547 1 98.88 86 VAL A C 1
ATOM 667 O O . VAL A 1 86 ? 8.469 5.449 14.406 1 98.88 86 VAL A O 1
ATOM 670 N N . ARG A 1 87 ? 9.484 3.803 15.609 1 98.88 87 ARG A N 1
ATOM 671 C CA . ARG A 1 87 ? 8.531 3.871 16.719 1 98.88 87 ARG A CA 1
ATOM 672 C C . ARG A 1 87 ? 8.422 5.293 17.25 1 98.88 87 ARG A C 1
ATOM 674 O O . ARG A 1 87 ? 7.32 5.793 17.484 1 98.88 87 ARG A O 1
ATOM 681 N N . GLN A 1 88 ? 9.516 5.945 17.406 1 98.81 88 GLN A N 1
ATOM 682 C CA . GLN A 1 88 ? 9.547 7.281 17.984 1 98.81 88 GLN A CA 1
ATOM 683 C C . GLN A 1 88 ? 8.898 8.305 17.047 1 98.81 88 GLN A C 1
ATOM 685 O O . GLN A 1 88 ? 8.133 9.164 17.5 1 98.81 88 GLN A O 1
ATOM 690 N N . ILE A 1 89 ? 9.203 8.25 15.781 1 98.94 89 ILE A N 1
ATOM 691 C CA . ILE A 1 89 ? 8.617 9.18 14.82 1 98.94 89 ILE A CA 1
ATOM 692 C C . ILE A 1 89 ? 7.098 9.016 14.805 1 98.94 89 ILE A C 1
ATOM 694 O O . ILE A 1 89 ? 6.359 10 14.859 1 98.94 89 ILE A O 1
ATOM 698 N N . VAL A 1 90 ? 6.645 7.719 14.773 1 98.94 90 VAL A N 1
ATOM 699 C CA . VAL A 1 90 ? 5.207 7.457 14.75 1 98.94 90 VAL A CA 1
ATOM 700 C C . VAL A 1 90 ? 4.566 7.98 16.031 1 98.94 90 VAL A C 1
ATOM 702 O O . VAL A 1 90 ? 3.479 8.562 15.992 1 98.94 90 VAL A O 1
ATOM 705 N N . ALA A 1 91 ? 5.223 7.797 17.141 1 98.81 91 ALA A N 1
ATOM 706 C CA . ALA A 1 91 ? 4.707 8.289 18.406 1 98.81 91 ALA A CA 1
ATOM 707 C C . ALA A 1 91 ? 4.523 9.805 18.391 1 98.81 91 ALA A C 1
ATOM 709 O O . ALA A 1 91 ? 3.52 10.32 18.875 1 98.81 91 ALA A O 1
ATOM 710 N N . GLU A 1 92 ? 5.441 10.484 17.812 1 98.75 92 GLU A N 1
ATOM 711 C CA . GLU A 1 92 ? 5.379 11.938 17.719 1 98.75 92 GLU A CA 1
ATOM 712 C C . GLU A 1 92 ? 4.246 12.391 16.797 1 98.75 92 GLU A C 1
ATOM 714 O O . GLU A 1 92 ? 3.791 13.531 16.891 1 98.75 92 GLU A O 1
ATOM 719 N N . CYS A 1 93 ? 3.801 11.477 15.93 1 98.56 93 CYS A N 1
ATOM 720 C CA . CYS A 1 93 ? 2.756 11.82 14.977 1 98.56 93 CYS A CA 1
ATOM 721 C C . CYS A 1 93 ? 1.395 11.336 15.453 1 98.56 93 CYS A C 1
ATOM 723 O O . CYS A 1 93 ? 0.381 11.555 14.789 1 98.56 93 CYS A O 1
ATOM 725 N N . THR A 1 94 ? 1.36 10.672 16.594 1 98.62 94 THR A N 1
ATOM 726 C CA . THR A 1 94 ? 0.14 10.031 17.062 1 98.62 94 THR A CA 1
ATOM 727 C C . THR A 1 94 ? -0.569 10.906 18.094 1 98.62 94 THR A C 1
ATOM 729 O O . THR A 1 94 ? 0.053 11.383 19.047 1 98.62 94 THR A O 1
ATOM 732 N N . ASP A 1 95 ? -1.839 11.141 17.891 1 97.44 95 ASP A N 1
ATOM 733 C CA . ASP A 1 95 ? -2.648 11.891 18.844 1 97.44 95 ASP A CA 1
ATOM 734 C C . ASP A 1 95 ? -3.121 11 20 1 97.44 95 ASP A C 1
ATOM 736 O O . ASP A 1 95 ? -3.281 9.789 19.812 1 97.44 95 ASP A O 1
ATOM 740 N N . ASP A 1 96 ? -3.326 11.586 21.172 1 96.12 96 ASP A N 1
ATOM 741 C CA . ASP A 1 96 ? -3.982 10.914 22.281 1 96.12 96 ASP A CA 1
ATOM 742 C C . ASP A 1 96 ? -5.5 10.914 22.109 1 96.12 96 ASP A C 1
ATOM 744 O O . ASP A 1 96 ? -6.168 11.891 22.469 1 96.12 96 ASP A O 1
ATOM 748 N N . LYS A 1 97 ? -6.051 9.852 21.766 1 94.94 97 LYS A N 1
ATOM 749 C CA . LYS A 1 97 ? -7.461 9.789 21.375 1 94.94 97 LYS A CA 1
ATOM 750 C C . LYS A 1 97 ? -8.359 9.828 22.609 1 94.94 97 LYS A C 1
ATOM 752 O O . LYS A 1 97 ? -9.586 9.922 22.5 1 94.94 97 LYS A O 1
ATOM 757 N N . THR A 1 98 ? -7.797 9.688 23.734 1 96.44 98 THR A N 1
ATOM 758 C CA . THR A 1 98 ? -8.594 9.82 24.953 1 96.44 98 THR A CA 1
ATOM 759 C C . THR A 1 98 ? -8.961 11.273 25.219 1 96.44 98 THR A C 1
ATOM 761 O O . THR A 1 98 ? -9.852 11.57 26.016 1 96.44 98 THR A O 1
ATOM 764 N N . LEU A 1 99 ? -8.359 12.219 24.562 1 97.69 99 LEU A N 1
ATOM 765 C CA . LEU A 1 99 ? -8.641 13.641 24.688 1 97.69 99 LEU A CA 1
ATOM 766 C C . LEU A 1 99 ? -9.695 14.078 23.672 1 97.69 99 LEU A C 1
ATOM 768 O O . LEU A 1 99 ? -9.805 13.492 22.594 1 97.69 99 LEU A O 1
ATOM 772 N N . PRO A 1 100 ? -10.445 15.094 24.094 1 97.38 100 PRO A N 1
ATOM 773 C CA . PRO A 1 100 ? -11.422 15.633 23.141 1 97.38 100 PRO A CA 1
ATOM 774 C C . PRO A 1 100 ? -10.766 16.188 21.875 1 97.38 100 PRO A C 1
ATOM 776 O O . PRO A 1 100 ? -9.609 16.609 21.922 1 97.38 100 PRO A O 1
ATOM 779 N N . LYS A 1 101 ? -11.508 16.203 20.797 1 96.19 101 LYS A N 1
ATOM 780 C CA . LYS A 1 101 ? -11.023 16.625 19.484 1 96.19 101 LYS A CA 1
ATOM 781 C C . LYS A 1 101 ? -10.383 18 19.547 1 96.19 101 LYS A C 1
ATOM 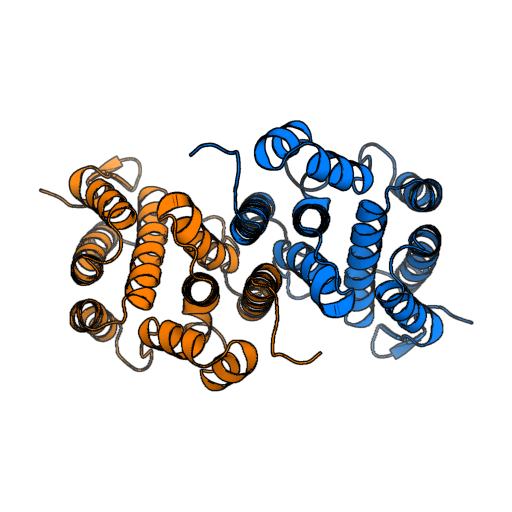783 O O . LYS A 1 101 ? -9.289 18.203 19.016 1 96.19 101 LYS A O 1
ATOM 788 N N . ALA A 1 102 ? -11.062 18.906 20.203 1 96.81 102 ALA A N 1
ATOM 789 C CA . ALA A 1 102 ? -10.555 20.281 20.281 1 96.81 102 ALA A CA 1
ATOM 790 C C . ALA A 1 102 ? -9.203 20.312 20.984 1 96.81 102 ALA A C 1
ATOM 792 O O . ALA A 1 102 ? -8.305 21.062 20.578 1 96.81 102 ALA A O 1
ATOM 793 N N . GLU A 1 103 ? -9.062 19.516 21.984 1 97.88 103 GLU A N 1
ATOM 794 C CA . GLU A 1 103 ? -7.805 19.469 22.734 1 97.88 103 GLU A CA 1
ATOM 795 C C . GLU A 1 103 ? -6.699 18.812 21.906 1 97.88 103 GLU A C 1
ATOM 797 O O . GLU A 1 103 ? -5.551 19.266 21.938 1 97.88 103 GLU A O 1
ATOM 802 N N . ARG A 1 104 ? -7.031 17.797 21.203 1 97.88 104 ARG A N 1
ATOM 803 C CA . ARG A 1 104 ? -6.059 17.156 20.328 1 97.88 104 ARG A CA 1
ATOM 804 C C . ARG A 1 104 ? -5.531 18.125 19.281 1 97.88 104 ARG A C 1
ATOM 806 O O . ARG A 1 104 ? -4.328 18.188 19.031 1 97.88 104 ARG A O 1
ATOM 813 N N . LYS A 1 105 ? -6.391 18.922 18.734 1 97.94 105 LYS A N 1
ATOM 814 C CA . LYS A 1 105 ? -5.992 19.906 17.734 1 97.94 105 LYS A CA 1
ATOM 815 C C . LYS A 1 105 ? -5.086 20.969 18.344 1 97.94 105 LYS A C 1
ATOM 817 O O . LYS A 1 105 ? -4.07 21.344 17.75 1 97.94 105 LYS A O 1
ATOM 822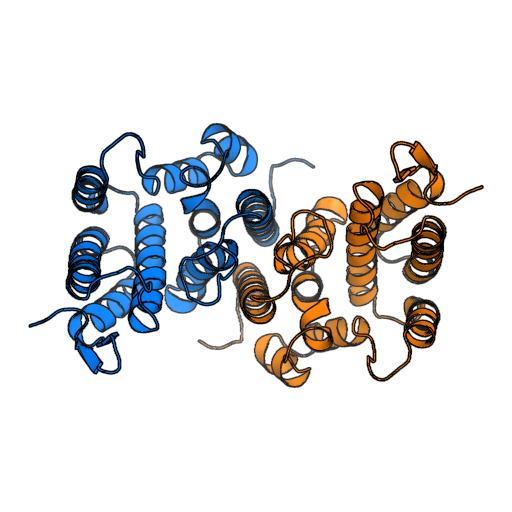 N N . ARG A 1 106 ? -5.512 21.422 19.484 1 98.19 106 ARG A N 1
ATOM 823 C CA . ARG A 1 106 ? -4.699 22.406 20.188 1 98.19 106 ARG A CA 1
ATOM 824 C C . ARG A 1 106 ? -3.289 21.891 20.438 1 98.19 106 ARG A C 1
ATOM 826 O O . ARG A 1 106 ? -2.309 22.594 20.188 1 98.19 106 ARG A O 1
ATOM 833 N N . LEU A 1 107 ? -3.166 20.672 20.859 1 98.38 107 LEU A N 1
ATOM 834 C CA . LEU A 1 107 ? -1.876 20.062 21.188 1 98.38 107 LEU A CA 1
ATOM 835 C C . LEU A 1 107 ? -1.04 19.859 19.922 1 98.38 107 LEU A C 1
ATOM 837 O O . LEU A 1 107 ? 0.188 19.969 19.969 1 98.38 107 LEU A O 1
ATOM 841 N N . GLN A 1 108 ? -1.67 19.531 18.781 1 98.62 108 GLN A N 1
ATOM 842 C CA . GLN A 1 108 ? -0.933 19.422 17.516 1 98.62 108 GLN A CA 1
ATOM 843 C C . GLN A 1 108 ? -0.243 20.734 17.156 1 98.62 108 GLN A C 1
ATOM 845 O O . GLN A 1 108 ? 0.897 20.734 16.688 1 98.62 108 GLN A O 1
ATOM 850 N N . VAL A 1 109 ? -0.881 21.844 17.391 1 98.75 109 VAL A N 1
ATOM 851 C CA . VAL A 1 109 ? -0.303 23.156 17.109 1 98.75 109 VAL A CA 1
ATOM 852 C C . VAL A 1 109 ? 0.831 23.438 18.094 1 98.75 109 VAL A C 1
ATOM 854 O O . VAL A 1 109 ? 1.932 23.812 17.688 1 98.75 109 VAL A O 1
ATOM 857 N N . GLU A 1 110 ? 0.575 23.172 19.328 1 98.56 110 GLU A N 1
ATOM 858 C CA . GLU A 1 110 ? 1.521 23.5 20.391 1 98.56 110 GLU A CA 1
ATOM 859 C C . GLU A 1 110 ? 2.787 22.656 20.281 1 98.56 110 GLU A C 1
ATOM 861 O O . GLU A 1 110 ? 3.889 23.141 20.547 1 98.56 110 GLU A O 1
ATOM 866 N N . ASN A 1 111 ? 2.633 21.438 19.906 1 98.56 111 ASN A N 1
ATOM 867 C CA . ASN A 1 111 ? 3.74 20.484 19.984 1 98.56 111 ASN A CA 1
ATOM 868 C C . ASN A 1 111 ? 4.504 20.422 18.656 1 98.56 111 ASN A C 1
ATOM 870 O O . ASN A 1 111 ? 5.625 19.906 18.609 1 98.56 111 ASN A O 1
ATOM 874 N N . ALA A 1 112 ? 3.914 20.938 17.578 1 98.69 112 ALA A N 1
ATOM 875 C CA . ALA A 1 112 ? 4.508 20.828 16.25 1 98.69 112 ALA A CA 1
ATOM 876 C C . ALA A 1 112 ? 5.953 21.312 16.234 1 98.69 112 ALA A C 1
ATOM 878 O O . ALA A 1 112 ? 6.852 20.625 15.766 1 98.69 112 ALA A O 1
ATOM 879 N N . PRO A 1 113 ? 6.27 22.5 16.891 1 98.69 113 PRO A N 1
ATOM 880 C CA . PRO A 1 113 ? 7.645 23 16.844 1 98.69 113 PRO A CA 1
ATOM 881 C C . PRO A 1 113 ? 8.617 22.141 17.641 1 98.69 113 PRO A C 1
ATOM 883 O O . PRO A 1 113 ? 9.828 22.234 17.469 1 98.69 113 PRO A O 1
ATOM 886 N N . LYS A 1 114 ? 8.148 21.297 18.547 1 98.56 114 LYS A N 1
ATOM 887 C CA . LYS A 1 114 ? 8.984 20.531 19.469 1 98.56 114 LYS A CA 1
ATOM 888 C C . LYS A 1 114 ? 9.312 19.156 18.891 1 98.56 114 LYS A C 1
ATOM 890 O O . LYS A 1 114 ? 10.133 18.422 19.453 1 98.56 114 LYS A O 1
ATOM 895 N N . LYS A 1 115 ? 8.727 18.781 17.797 1 98.75 115 LYS A N 1
ATOM 896 C CA . LYS A 1 115 ? 8.891 17.453 17.203 1 98.75 115 LYS A CA 1
ATOM 897 C C . LYS A 1 115 ? 10.25 17.297 16.547 1 98.75 115 LYS A C 1
ATOM 899 O O . LYS A 1 115 ? 10.891 18.297 16.203 1 98.75 115 LYS A O 1
ATOM 904 N N . SER A 1 116 ? 10.688 16.078 16.406 1 98.81 116 SER A N 1
ATOM 905 C CA . SER A 1 116 ? 11.906 15.812 15.656 1 98.81 116 SER A CA 1
ATOM 906 C C . SER A 1 116 ? 11.75 16.203 14.188 1 98.81 116 SER A C 1
ATOM 908 O O . SER A 1 116 ? 10.633 16.281 13.68 1 98.81 116 SER A O 1
ATOM 910 N N . ASP A 1 117 ? 12.844 16.422 13.523 1 98.81 117 ASP A N 1
ATOM 911 C CA . ASP A 1 117 ? 12.812 16.812 12.117 1 98.81 117 ASP A CA 1
ATOM 912 C C . ASP A 1 117 ? 12.055 15.781 11.281 1 98.81 117 ASP A C 1
ATOM 914 O O . ASP A 1 117 ? 11.258 16.156 10.406 1 98.81 117 ASP A O 1
ATOM 918 N N . LYS A 1 118 ? 12.273 14.523 11.523 1 98.94 118 LYS A N 1
ATOM 919 C CA . LYS A 1 118 ? 11.625 13.484 10.734 1 98.94 118 LYS A CA 1
ATOM 920 C C . LYS A 1 118 ? 10.125 13.445 11 1 98.94 118 LYS A C 1
ATOM 922 O O . LYS A 1 118 ? 9.328 13.227 10.078 1 98.94 118 LYS A O 1
ATOM 927 N N . ALA A 1 119 ? 9.719 13.664 12.195 1 98.94 119 ALA A N 1
ATOM 928 C CA . ALA A 1 119 ? 8.289 13.734 12.508 1 98.94 119 ALA A CA 1
ATOM 929 C C . ALA A 1 119 ? 7.641 14.945 11.844 1 98.94 119 ALA A C 1
ATOM 931 O O . ALA A 1 119 ? 6.504 14.875 11.367 1 98.94 119 ALA A O 1
ATOM 932 N N . LYS A 1 120 ? 8.367 16.062 11.844 1 98.94 120 LYS A N 1
ATOM 933 C CA . LYS A 1 120 ? 7.879 17.266 11.164 1 98.94 120 LYS A CA 1
ATOM 934 C C . LYS A 1 120 ? 7.672 17 9.672 1 98.94 120 LYS A C 1
ATOM 936 O O . LYS A 1 120 ? 6.688 17.453 9.086 1 98.94 120 LYS A O 1
ATOM 941 N N . LEU A 1 121 ? 8.609 16.297 9.07 1 98.94 121 LEU A N 1
ATOM 942 C CA . LEU A 1 121 ? 8.477 15.914 7.672 1 98.94 121 LEU A CA 1
ATOM 943 C C . LEU A 1 121 ? 7.191 15.125 7.441 1 98.94 121 LEU A C 1
ATOM 945 O O . LEU A 1 121 ? 6.418 15.445 6.535 1 98.94 121 LEU A O 1
ATOM 949 N N . VAL A 1 122 ? 6.977 14.102 8.266 1 98.94 122 VAL A N 1
ATOM 950 C CA . VAL A 1 122 ? 5.801 13.25 8.133 1 98.94 122 VAL A CA 1
ATOM 951 C C . VAL A 1 122 ? 4.535 14.078 8.32 1 98.94 122 VAL A C 1
ATOM 953 O O . VAL A 1 122 ? 3.584 13.961 7.547 1 98.94 122 VAL A O 1
ATOM 956 N N . LYS A 1 123 ? 4.484 14.977 9.305 1 98.94 123 LYS A N 1
ATOM 957 C CA . LYS A 1 123 ? 3.32 15.805 9.594 1 98.94 123 LYS A CA 1
ATOM 958 C C . LYS A 1 123 ? 3.008 16.75 8.43 1 98.94 123 LYS A C 1
ATOM 960 O O . LYS A 1 123 ? 1.845 16.922 8.07 1 98.94 123 LYS A O 1
ATOM 965 N N . MET A 1 124 ? 4.055 17.344 7.875 1 98.94 124 MET A N 1
ATOM 966 C CA . MET A 1 124 ? 3.836 18.234 6.742 1 98.94 124 MET A CA 1
ATOM 967 C C . MET A 1 124 ? 3.264 17.469 5.551 1 98.94 124 MET A C 1
ATOM 969 O O . MET A 1 124 ? 2.297 17.922 4.93 1 98.94 124 MET A O 1
ATOM 973 N N . ALA A 1 125 ? 3.836 16.328 5.25 1 98.94 125 ALA A N 1
ATOM 974 C CA . ALA A 1 125 ? 3.354 15.516 4.125 1 98.94 125 ALA A CA 1
ATOM 975 C C . ALA A 1 125 ? 1.925 15.039 4.367 1 98.94 125 ALA A C 1
ATOM 977 O O . ALA A 1 125 ? 1.104 15.031 3.449 1 98.94 125 ALA A O 1
ATOM 978 N N . ASP A 1 126 ? 1.647 14.648 5.598 1 98.94 126 ASP A N 1
ATOM 979 C CA . ASP A 1 126 ? 0.3 14.242 5.984 1 98.94 126 ASP A CA 1
ATOM 980 C C . ASP A 1 126 ? -0.702 15.375 5.762 1 98.94 126 ASP A C 1
ATOM 982 O O . ASP A 1 126 ? -1.778 15.148 5.199 1 98.94 126 ASP A O 1
ATOM 986 N N . LYS A 1 127 ? -0.361 16.562 6.195 1 98.88 127 LYS A N 1
ATOM 987 C CA . LYS A 1 127 ? -1.246 17.719 6.027 1 98.88 127 LYS A CA 1
ATOM 988 C C . LYS A 1 127 ? -1.403 18.078 4.551 1 98.88 127 LYS A C 1
ATOM 990 O O . LYS A 1 127 ? -2.498 18.422 4.105 1 98.88 127 LYS A O 1
ATOM 995 N N . ILE A 1 128 ? -0.287 18.016 3.809 1 98.88 128 ILE A N 1
ATOM 996 C CA . ILE A 1 128 ? -0.362 18.297 2.379 1 98.88 128 ILE A CA 1
ATOM 997 C C . ILE A 1 128 ? -1.365 17.344 1.719 1 98.88 128 ILE A C 1
ATOM 999 O O . ILE A 1 128 ? -2.211 17.781 0.934 1 98.88 128 ILE A O 1
ATOM 1003 N N . TYR A 1 129 ? -1.309 16.078 2.049 1 98.81 129 TYR A N 1
ATOM 1004 C CA . TYR A 1 129 ? -2.234 15.094 1.493 1 98.81 129 TYR A CA 1
ATOM 1005 C C . TYR A 1 129 ? -3.678 15.461 1.823 1 98.81 129 TYR A C 1
ATOM 1007 O O . TYR A 1 129 ? -4.535 15.477 0.939 1 98.81 129 TYR A O 1
ATOM 1015 N N . ASN A 1 130 ? -3.918 15.797 3.086 1 98.12 130 ASN A N 1
ATOM 1016 C CA . ASN A 1 130 ? -5.273 16.078 3.545 1 98.12 130 ASN A CA 1
ATOM 1017 C C . ASN A 1 130 ? -5.809 17.375 2.947 1 98.12 130 ASN A C 1
ATOM 1019 O O . ASN A 1 130 ? -6.988 17.469 2.596 1 98.12 130 ASN A O 1
ATOM 1023 N N . LEU A 1 131 ? -4.98 18.344 2.861 1 98.56 131 LEU A N 1
ATOM 1024 C CA . LEU A 1 131 ? -5.383 19.625 2.297 1 98.56 131 LEU A CA 1
ATOM 1025 C C . LEU A 1 131 ? -5.734 19.484 0.82 1 98.56 131 LEU A C 1
ATOM 1027 O O . LEU A 1 131 ? -6.727 20.047 0.355 1 98.56 131 LEU A O 1
ATOM 1031 N N . ARG A 1 132 ? -4.938 18.75 0.079 1 98 132 ARG A N 1
ATOM 1032 C CA . ARG A 1 132 ? -5.219 18.5 -1.33 1 98 132 ARG A CA 1
ATOM 1033 C C . ARG A 1 132 ? -6.531 17.734 -1.498 1 98 132 ARG A C 1
ATOM 1035 O O . ARG A 1 132 ? -7.289 18 -2.436 1 98 132 ARG A O 1
ATOM 1042 N N . ASP A 1 133 ? -6.766 16.766 -0.629 1 96.25 133 ASP A N 1
ATOM 1043 C CA . ASP A 1 133 ? -8.055 16.078 -0.631 1 96.25 133 ASP A CA 1
ATOM 1044 C C . ASP A 1 133 ? -9.203 17.078 -0.446 1 96.25 133 ASP A C 1
ATOM 1046 O O . ASP A 1 133 ? -10.211 17 -1.151 1 96.25 133 ASP A O 1
ATOM 1050 N N . LEU A 1 134 ? -9.039 17.984 0.52 1 96.44 134 LEU A N 1
ATOM 1051 C CA . LEU A 1 134 ? -10.062 18.969 0.817 1 96.44 134 LEU A CA 1
ATOM 1052 C C . LEU A 1 134 ? -10.273 19.906 -0.365 1 96.44 134 LEU A C 1
ATOM 1054 O O . L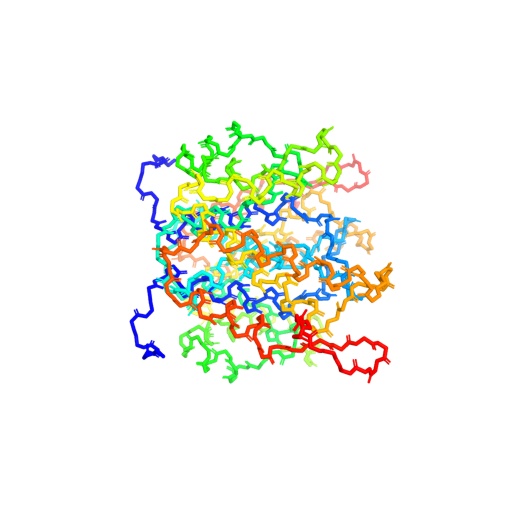EU A 1 134 ? -11.391 20.359 -0.621 1 96.44 134 LEU A O 1
ATOM 1058 N N . GLN A 1 135 ? -9.18 20.25 -1.029 1 96.94 135 GLN A N 1
ATOM 1059 C CA . GLN A 1 135 ? -9.289 21.109 -2.211 1 96.94 135 GLN A CA 1
ATOM 1060 C C . GLN A 1 135 ? -10.125 20.438 -3.295 1 96.94 135 GLN A C 1
ATOM 1062 O O . GLN A 1 135 ? -10.906 21.094 -3.982 1 96.94 135 GLN A O 1
ATOM 1067 N N . ARG A 1 136 ? -9.969 19.141 -3.424 1 92.5 136 ARG A N 1
ATOM 1068 C CA . ARG A 1 136 ? -10.641 18.391 -4.48 1 92.5 136 ARG A CA 1
ATOM 1069 C C . ARG A 1 136 ? -12.094 18.109 -4.105 1 92.5 136 ARG A C 1
ATOM 1071 O O . ARG A 1 136 ? -13 18.312 -4.918 1 92.5 136 ARG A O 1
ATOM 1078 N N . GLU A 1 137 ? -12.227 17.625 -2.879 1 92.75 137 GLU A N 1
ATOM 1079 C CA . GLU A 1 137 ? -13.547 17.172 -2.457 1 92.75 137 GLU A CA 1
ATOM 1080 C C . GLU A 1 137 ? -13.664 17.141 -0.936 1 92.75 137 GLU A C 1
ATOM 1082 O O . GLU A 1 137 ? -13.352 16.141 -0.306 1 92.75 137 GLU A O 1
ATOM 1087 N N . PRO A 1 138 ? -14.203 18.172 -0.413 1 94.38 138 PRO A N 1
ATOM 1088 C CA . PRO A 1 138 ? -14.461 18.094 1.026 1 94.38 138 PRO A CA 1
ATOM 1089 C C . PRO A 1 138 ? -15.461 17 1.388 1 94.38 138 PRO A C 1
ATOM 1091 O O . PRO A 1 138 ? -16.375 16.703 0.614 1 94.38 138 PRO A O 1
ATOM 1094 N N . PRO A 1 139 ? -15.234 16.406 2.555 1 93.56 139 PRO A N 1
ATOM 1095 C CA . PRO A 1 139 ? -16.234 15.43 2.982 1 93.56 139 PRO A CA 1
ATOM 1096 C C . PRO A 1 139 ? -17.656 15.984 2.953 1 93.56 139 PRO A C 1
ATOM 109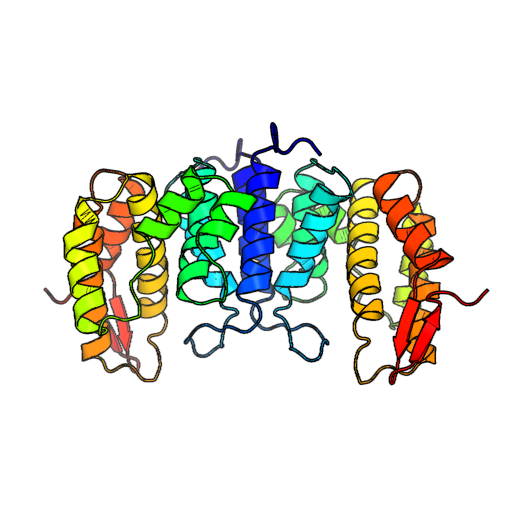8 O O . PRO A 1 139 ? -17.875 17.156 3.291 1 93.56 139 PRO A O 1
ATOM 1101 N N . ALA A 1 140 ? -18.641 15.133 2.658 1 90.38 140 ALA A N 1
ATOM 1102 C CA . ALA A 1 140 ? -20.031 15.562 2.434 1 90.38 140 ALA A CA 1
ATOM 1103 C C . ALA A 1 140 ? -20.641 16.125 3.713 1 90.38 140 ALA A C 1
ATOM 1105 O O . ALA A 1 140 ? -21.516 17 3.658 1 90.38 140 ALA A O 1
ATOM 1106 N N . ASP A 1 141 ? -20.188 15.711 4.805 1 94 141 ASP A N 1
ATOM 1107 C CA . ASP A 1 141 ? -20.812 16.094 6.07 1 94 141 ASP A CA 1
ATOM 1108 C C . ASP A 1 141 ? -20.125 17.328 6.664 1 94 141 ASP A C 1
ATOM 1110 O O . ASP A 1 141 ? -20.484 17.766 7.762 1 94 141 ASP A O 1
ATOM 1114 N N . TRP A 1 142 ? -19.188 17.859 5.926 1 96.25 142 TRP A N 1
ATOM 1115 C CA . TRP A 1 142 ? -18.516 19.047 6.43 1 96.25 142 TRP A CA 1
ATOM 1116 C C . TRP A 1 142 ? -19.234 20.312 5.965 1 96.25 142 TRP A C 1
ATOM 1118 O O . TRP A 1 142 ? -19.656 20.406 4.812 1 96.25 142 TRP A O 1
ATOM 1128 N N . THR A 1 143 ? -19.359 21.281 6.875 1 96.81 143 THR A N 1
ATOM 1129 C CA . THR A 1 143 ? -19.828 22.625 6.512 1 96.81 143 THR A CA 1
ATOM 1130 C C . THR A 1 143 ? -18.688 23.438 5.902 1 96.81 143 THR A C 1
ATOM 1132 O O . THR A 1 143 ? -17.516 23.062 6.027 1 96.81 143 THR A O 1
ATOM 1135 N N . LEU A 1 144 ? -19.094 24.438 5.195 1 96.12 144 LEU A N 1
ATOM 1136 C CA . LEU A 1 144 ? -18.094 25.359 4.641 1 96.12 144 LEU A CA 1
ATOM 1137 C C . LEU A 1 144 ? -17.172 25.891 5.738 1 96.12 144 LEU A C 1
ATOM 1139 O O . LEU A 1 144 ? -15.961 25.953 5.547 1 96.12 144 LEU A O 1
ATOM 1143 N N . ASP A 1 145 ? -17.75 26.203 6.859 1 96.75 145 ASP A N 1
ATOM 1144 C CA . ASP A 1 145 ? -16.984 26.734 7.984 1 96.75 145 ASP A CA 1
ATOM 1145 C C . ASP A 1 145 ? -15.984 25.688 8.492 1 96.75 145 ASP A C 1
ATOM 1147 O O . ASP A 1 145 ? -14.844 26.031 8.828 1 96.75 145 ASP A O 1
ATOM 1151 N N . ARG A 1 146 ? -16.406 24.5 8.5 1 96.81 146 ARG A N 1
ATOM 1152 C CA . ARG A 1 146 ? -15.516 23.438 8.969 1 96.81 146 ARG A CA 1
ATOM 1153 C C . ARG A 1 146 ? -14.32 23.266 8.039 1 96.81 146 ARG A C 1
ATOM 1155 O O . ARG A 1 146 ? -13.195 23.047 8.492 1 96.81 146 ARG A O 1
ATOM 1162 N N . VAL A 1 147 ? -14.547 23.344 6.77 1 97.44 147 VAL A N 1
ATOM 1163 C CA . VAL A 1 147 ? -13.477 23.25 5.785 1 97.44 147 VAL A CA 1
ATOM 1164 C C . VAL A 1 147 ? -12.477 24.375 5.988 1 97.44 147 VAL A C 1
ATOM 1166 O O . VAL A 1 147 ? -11.266 24.141 6.074 1 97.44 147 VAL A O 1
ATOM 1169 N N . ARG A 1 148 ? -12.992 25.562 6.156 1 96.75 148 ARG A N 1
ATOM 1170 C CA . ARG A 1 148 ? -12.148 26.734 6.352 1 96.75 148 ARG A CA 1
ATOM 1171 C C . ARG A 1 148 ? -11.328 26.609 7.633 1 96.75 148 ARG A C 1
ATOM 1173 O O . ARG A 1 148 ? -10.133 26.906 7.645 1 96.75 148 ARG A O 1
ATOM 1180 N N . GLU A 1 149 ? -11.984 26.188 8.609 1 97.5 149 GLU A N 1
ATOM 1181 C CA . GLU A 1 149 ? -11.32 26.031 9.898 1 97.5 149 GLU A CA 1
ATOM 1182 C C . GLU A 1 149 ? -10.195 25 9.805 1 97.5 149 GLU A C 1
ATOM 1184 O O . GLU A 1 149 ? -9.164 25.141 10.461 1 97.5 149 GLU A O 1
ATOM 1189 N N . TYR A 1 150 ? -10.438 24.016 9.008 1 98.06 150 TYR A N 1
ATOM 1190 C CA . TYR A 1 150 ? -9.406 23 8.859 1 98.06 150 TYR A CA 1
ATOM 1191 C C . TYR A 1 150 ? -8.156 23.578 8.203 1 98.06 150 TYR A C 1
ATOM 1193 O O . TYR A 1 150 ? -7.035 23.312 8.641 1 98.06 150 TYR A O 1
ATOM 1201 N N . PHE A 1 151 ? -8.312 24.344 7.168 1 98.62 151 PHE A N 1
ATOM 1202 C CA . PHE A 1 151 ? -7.168 24.969 6.508 1 98.62 151 PHE A CA 1
ATOM 1203 C C . PHE A 1 151 ? -6.395 25.859 7.48 1 98.62 151 PHE A C 1
ATOM 1205 O O . PHE A 1 151 ? -5.164 25.797 7.527 1 98.62 151 PHE A O 1
ATOM 1212 N N . LEU A 1 152 ? -7.117 26.625 8.242 1 98.31 152 LEU A N 1
ATOM 1213 C CA . LEU A 1 152 ? -6.48 27.531 9.195 1 98.31 152 LEU A CA 1
ATOM 1214 C C . LEU A 1 152 ? -5.719 26.75 10.258 1 98.31 152 LEU A C 1
ATOM 1216 O O . LEU A 1 152 ? -4.582 27.078 10.594 1 98.31 152 LEU A O 1
ATOM 1220 N N . TRP A 1 153 ? -6.379 25.781 10.727 1 98.69 153 TRP A N 1
ATOM 1221 C CA . TRP A 1 153 ? -5.758 24.922 11.734 1 98.69 153 TRP A CA 1
ATOM 1222 C C . TRP A 1 153 ? -4.516 24.234 11.18 1 98.69 153 TRP A C 1
ATOM 1224 O O . TRP A 1 153 ? -3.463 24.219 11.82 1 98.69 153 TRP A O 1
ATOM 1234 N N . ALA A 1 154 ? -4.613 23.656 10.008 1 98.81 154 ALA A N 1
ATOM 1235 C CA . ALA A 1 154 ? -3.49 22.969 9.375 1 98.81 154 ALA A CA 1
ATOM 1236 C C . ALA A 1 154 ? -2.309 23.922 9.18 1 98.81 154 ALA A C 1
ATOM 1238 O O . ALA A 1 154 ? -1.154 23.531 9.367 1 98.81 154 ALA A O 1
ATOM 1239 N N . GLN A 1 155 ? -2.594 25.141 8.805 1 98.81 155 GLN A N 1
ATOM 1240 C CA . GLN A 1 155 ? -1.534 26.141 8.641 1 98.81 155 GLN A CA 1
ATOM 1241 C C . GLN A 1 155 ? -0.787 26.359 9.953 1 98.81 155 GLN A C 1
ATOM 1243 O O . GLN A 1 155 ? 0.445 26.406 9.969 1 98.81 155 GLN A O 1
ATOM 1248 N N . LYS A 1 156 ? -1.574 26.5 10.984 1 98.75 156 LYS A N 1
ATOM 1249 C CA . LYS A 1 156 ? -0.947 26.719 12.289 1 98.75 156 LYS A CA 1
ATOM 1250 C C . LYS A 1 156 ? -0.046 25.547 12.664 1 98.75 156 LYS A C 1
ATOM 1252 O O . LYS A 1 156 ? 1.067 25.734 13.148 1 98.75 156 LYS A O 1
ATOM 1257 N N . VAL A 1 157 ? -0.47 24.359 12.398 1 98.88 157 VAL A N 1
ATOM 1258 C CA . VAL A 1 157 ? 0.303 23.156 12.711 1 98.88 157 VAL A CA 1
ATOM 1259 C C . VAL A 1 157 ? 1.582 23.141 11.875 1 98.88 157 VAL A C 1
ATOM 1261 O O . VAL A 1 157 ? 2.682 22.984 12.414 1 98.88 157 VAL A O 1
ATOM 1264 N N . THR A 1 158 ? 1.445 23.312 10.57 1 98.88 158 THR A N 1
ATOM 1265 C CA . THR A 1 158 ? 2.594 23.125 9.688 1 98.88 158 THR A CA 1
ATOM 1266 C C . THR A 1 158 ? 3.555 24.312 9.797 1 98.88 158 THR A C 1
ATOM 1268 O O . THR A 1 158 ? 4.742 24.172 9.492 1 98.88 158 THR A O 1
ATOM 1271 N N . ASP A 1 159 ? 3.061 25.469 10.211 1 98.56 159 ASP A N 1
ATOM 1272 C CA . ASP A 1 159 ? 3.961 26.578 10.516 1 98.56 159 ASP A CA 1
ATOM 1273 C C . ASP A 1 159 ? 4.941 26.203 11.625 1 98.56 159 ASP A C 1
ATOM 1275 O O . ASP A 1 159 ? 6.086 26.656 11.625 1 98.56 159 ASP A O 1
ATOM 1279 N N . GLY A 1 160 ? 4.445 25.375 12.523 1 98.75 160 GLY A N 1
ATOM 1280 C CA . GLY A 1 160 ? 5.309 24.906 13.594 1 98.75 160 GLY A CA 1
ATOM 1281 C C . GLY A 1 160 ? 6.344 23.891 13.125 1 98.75 160 GLY A C 1
ATOM 1282 O O . GLY A 1 160 ? 7.301 23.594 13.844 1 98.75 160 GLY A O 1
ATOM 1283 N N . CYS A 1 161 ? 6.207 23.406 11.875 1 98.81 161 CYS A N 1
ATOM 1284 C CA . CYS A 1 161 ? 7.094 22.375 11.344 1 98.81 161 CYS A CA 1
ATOM 1285 C C . CYS A 1 161 ? 8.109 22.984 10.375 1 98.81 161 CYS A C 1
ATOM 1287 O O . CYS A 1 161 ? 8.898 22.25 9.773 1 98.81 161 CYS A O 1
ATOM 1289 N N . ARG A 1 162 ? 8.125 24.281 10.188 1 98.19 162 ARG A N 1
ATOM 1290 C CA . ARG A 1 162 ? 8.984 24.922 9.211 1 98.19 162 ARG A CA 1
ATOM 1291 C C . ARG A 1 162 ? 10.461 24.75 9.57 1 98.19 162 ARG A C 1
ATOM 1293 O O . ARG A 1 162 ? 10.789 24.453 10.719 1 98.19 162 ARG A O 1
ATOM 1300 N N . GLY A 1 163 ? 11.305 24.812 8.547 1 98.5 163 GLY A N 1
ATOM 1301 C CA . GLY A 1 163 ? 12.742 24.797 8.773 1 98.5 163 GLY A CA 1
ATOM 1302 C C . GLY A 1 163 ? 13.391 23.469 8.438 1 98.5 163 GLY A C 1
ATOM 1303 O O . GLY A 1 163 ? 14.617 23.359 8.43 1 98.5 163 GLY A O 1
ATOM 1304 N N . VAL A 1 164 ? 12.586 22.469 8.031 1 98.5 164 VAL A N 1
ATOM 1305 C CA . VAL A 1 164 ? 13.188 21.156 7.891 1 98.5 164 VAL A CA 1
ATOM 1306 C C . VAL A 1 164 ? 13.156 20.719 6.426 1 98.5 164 VAL A C 1
ATOM 1308 O O . VAL A 1 164 ? 13.898 19.812 6.023 1 98.5 164 VAL A O 1
ATOM 1311 N N . ASN A 1 165 ? 12.312 21.297 5.617 1 98.75 165 ASN A N 1
ATOM 1312 C CA . ASN A 1 165 ? 12.219 20.922 4.211 1 98.75 165 ASN A CA 1
ATOM 1313 C C . ASN A 1 165 ? 11.578 22.031 3.381 1 98.75 165 ASN A C 1
ATOM 1315 O O . ASN A 1 165 ? 10.359 22.203 3.383 1 98.75 165 ASN A O 1
ATOM 1319 N N . GLY A 1 166 ? 12.375 22.734 2.658 1 98.75 166 GLY A N 1
ATOM 1320 C CA . GLY A 1 166 ? 11.93 23.906 1.908 1 98.75 166 GLY A CA 1
ATOM 1321 C C . GLY A 1 166 ? 10.914 23.562 0.834 1 98.75 166 GLY A C 1
ATOM 1322 O O . GLY A 1 166 ? 10.008 24.359 0.558 1 98.75 166 GLY A O 1
ATOM 1323 N N . LYS A 1 167 ? 11.023 22.453 0.226 1 98.81 167 LYS A N 1
ATOM 1324 C CA . LYS A 1 167 ? 10.109 22.031 -0.838 1 98.81 167 LYS A CA 1
ATOM 1325 C C . LYS A 1 167 ? 8.703 21.812 -0.297 1 98.81 167 LYS A C 1
ATOM 1327 O O . LYS A 1 167 ? 7.723 22.297 -0.872 1 98.81 167 LYS A O 1
ATOM 1332 N N . LEU A 1 168 ? 8.586 21.094 0.789 1 98.88 168 LEU A N 1
ATOM 1333 C CA . LEU A 1 168 ? 7.281 20.859 1.405 1 98.88 168 LEU A CA 1
ATOM 1334 C C . LEU A 1 168 ? 6.672 22.172 1.902 1 98.88 168 LEU A C 1
ATOM 1336 O O . LEU A 1 168 ? 5.465 22.391 1.772 1 98.88 168 LEU A O 1
ATOM 1340 N N . GLU A 1 169 ? 7.523 23.016 2.441 1 98.88 169 GLU A N 1
ATOM 1341 C CA . GLU A 1 169 ? 7.062 24.328 2.902 1 98.88 169 GLU A CA 1
ATOM 1342 C C . GLU A 1 169 ? 6.48 25.141 1.754 1 98.88 169 GLU A C 1
ATOM 1344 O O . GLU A 1 169 ? 5.445 25.797 1.912 1 98.88 169 GLU A O 1
ATOM 1349 N N . ASN A 1 170 ? 7.121 25.062 0.638 1 98.81 170 ASN A N 1
ATOM 1350 C CA . ASN A 1 170 ? 6.641 25.812 -0.522 1 98.81 170 ASN A CA 1
ATOM 1351 C C . ASN A 1 170 ? 5.289 25.297 -0.998 1 98.81 170 ASN A C 1
ATOM 1353 O O . ASN A 1 170 ? 4.426 26.078 -1.4 1 98.81 170 ASN A O 1
ATOM 1357 N N . ILE A 1 171 ? 5.121 23.984 -0.987 1 98.88 171 ILE A N 1
ATOM 1358 C CA . ILE A 1 171 ? 3.846 23.391 -1.363 1 98.88 171 ILE A CA 1
ATOM 1359 C C . ILE A 1 171 ? 2.746 23.891 -0.429 1 98.88 171 ILE A C 1
ATOM 1361 O O . ILE A 1 171 ? 1.677 24.297 -0.884 1 98.88 171 ILE A O 1
ATOM 1365 N N . LEU A 1 172 ? 3.023 23.906 0.83 1 98.81 172 LEU A N 1
ATOM 1366 C CA . LEU A 1 172 ? 2.057 24.344 1.83 1 98.81 172 LEU A CA 1
ATOM 1367 C C . LEU A 1 172 ? 1.741 25.828 1.661 1 98.81 172 LEU A C 1
ATOM 1369 O O . LEU A 1 172 ? 0.576 26.234 1.711 1 98.81 172 LEU A O 1
ATOM 1373 N N . GLU A 1 173 ? 2.775 26.578 1.421 1 98.38 173 GLU A N 1
ATOM 1374 C CA . GLU A 1 173 ? 2.582 28.016 1.207 1 98.38 173 GLU A CA 1
ATOM 1375 C C . GLU A 1 173 ? 1.692 28.266 -0.006 1 98.38 173 GLU A C 1
ATOM 1377 O O . GLU A 1 173 ? 0.813 29.141 0.036 1 98.38 173 GLU A O 1
ATOM 1382 N N . ASP A 1 174 ? 1.946 27.547 -1.045 1 98.62 174 ASP A N 1
ATOM 1383 C CA . ASP A 1 174 ? 1.136 27.688 -2.25 1 98.62 174 ASP A CA 1
ATOM 1384 C C . ASP A 1 174 ? -0.331 27.375 -1.967 1 98.62 174 ASP A C 1
ATOM 1386 O O . ASP A 1 174 ? -1.227 28.078 -2.447 1 98.62 174 ASP A O 1
ATOM 1390 N N . ILE A 1 175 ? -0.567 26.344 -1.192 1 98.62 175 ILE A N 1
ATOM 1391 C CA . ILE A 1 175 ? -1.933 25.984 -0.837 1 98.62 175 ILE A CA 1
ATOM 1392 C C . ILE A 1 175 ? -2.576 27.094 -0.02 1 98.62 175 ILE A C 1
ATOM 1394 O O . ILE A 1 175 ? -3.693 27.531 -0.318 1 98.62 175 ILE A O 1
ATOM 1398 N N . TYR A 1 176 ? -1.873 27.625 0.939 1 98.31 176 TYR A N 1
ATOM 1399 C CA . TYR A 1 176 ? -2.436 28.594 1.868 1 98.31 176 TYR A CA 1
ATOM 1400 C C . TYR A 1 176 ? -2.617 29.953 1.195 1 98.31 176 TYR A C 1
ATOM 1402 O O . TYR A 1 176 ? -3.609 30.641 1.435 1 98.31 176 TYR A O 1
ATOM 1410 N N . GLN A 1 177 ? -1.723 30.297 0.329 1 97.44 177 GLN A N 1
ATOM 1411 C CA . GLN A 1 177 ? -1.7 31.656 -0.198 1 97.44 177 GLN A CA 1
ATOM 1412 C C . GLN A 1 177 ? -2.52 31.75 -1.48 1 97.44 177 GLN A C 1
ATOM 1414 O O . GLN A 1 177 ? -3.158 32.781 -1.731 1 97.44 177 GLN A O 1
ATOM 1419 N N . SER A 1 178 ? -2.5 30.703 -2.287 1 96.44 178 SER A N 1
ATOM 1420 C CA . SER A 1 178 ? -3.08 30.828 -3.621 1 96.44 178 SER A CA 1
ATOM 1421 C C . SER A 1 178 ? -4.055 29.688 -3.912 1 96.44 178 SER A C 1
ATOM 1423 O O . SER A 1 178 ? -4.703 29.672 -4.961 1 96.44 178 SER A O 1
ATOM 1425 N N . GLY A 1 179 ? -4.082 28.75 -2.982 1 97.75 179 GLY A N 1
ATOM 1426 C CA . GLY A 1 179 ? -4.938 27.609 -3.23 1 97.75 179 GLY A CA 1
ATOM 1427 C C . GLY A 1 179 ? -6.414 27.922 -3.094 1 97.75 179 GLY A C 1
ATOM 1428 O O . GLY A 1 179 ? -6.785 28.906 -2.447 1 97.75 179 GLY A O 1
ATOM 1429 N N . THR A 1 180 ? -7.215 27.109 -3.799 1 98.06 180 THR A N 1
ATOM 1430 C CA . THR A 1 180 ? -8.664 27.188 -3.703 1 98.06 180 THR A CA 1
ATOM 1431 C C . THR A 1 180 ? -9.273 25.797 -3.496 1 98.06 180 THR A C 1
ATOM 1433 O O . THR A 1 180 ? -8.586 24.781 -3.652 1 98.06 180 THR A O 1
ATOM 1436 N N . PHE A 1 181 ? -10.422 25.766 -2.99 1 97.31 181 PHE A N 1
ATOM 1437 C CA . PHE A 1 181 ? -11.195 24.531 -2.936 1 97.31 181 PHE A CA 1
ATOM 1438 C C . PHE A 1 181 ? -12.617 24.766 -3.441 1 97.31 181 PHE A C 1
ATOM 1440 O O . PHE A 1 181 ? -13.062 25.906 -3.551 1 97.31 181 PHE A O 1
ATOM 1447 N N . VAL A 1 182 ? -13.18 23.734 -3.867 1 94.88 182 VAL A N 1
ATOM 1448 C CA . VAL A 1 182 ? -14.531 23.812 -4.402 1 94.88 182 VAL A CA 1
ATOM 1449 C C . VAL A 1 182 ? -15.531 23.297 -3.359 1 94.88 182 VAL A C 1
ATOM 1451 O O . VAL A 1 182 ? -15.328 22.25 -2.764 1 94.88 182 VAL A O 1
ATOM 1454 N N . TYR A 1 183 ? -16.594 24.109 -3.119 1 93.88 183 TYR A N 1
ATOM 1455 C CA . TYR A 1 183 ? -17.688 23.766 -2.219 1 93.88 183 TYR A CA 1
ATOM 1456 C C . TYR A 1 183 ? -19.031 24.094 -2.842 1 93.88 183 TYR A C 1
ATOM 1458 O O . TYR A 1 183 ? -19.312 25.25 -3.152 1 93.88 183 TYR A O 1
ATOM 1466 N N . ASN A 1 184 ? -19.812 23.062 -3.066 1 90.88 184 ASN A N 1
ATOM 1467 C CA . ASN A 1 184 ? -21.125 23.234 -3.695 1 90.88 184 ASN A CA 1
ATOM 1468 C C . ASN A 1 184 ? -21.016 24.016 -5.008 1 90.88 184 ASN A C 1
ATOM 1470 O O . ASN A 1 184 ? -21.75 24.969 -5.223 1 90.88 184 ASN A O 1
ATOM 1474 N N . GLY A 1 185 ? -20.016 23.656 -5.758 1 90.75 185 GLY A N 1
ATOM 1475 C CA . GLY A 1 185 ? -19.891 24.188 -7.109 1 90.75 185 GLY A CA 1
ATOM 1476 C C . GLY A 1 185 ? -19.25 25.562 -7.152 1 90.75 185 GLY A C 1
ATOM 1477 O O . GLY A 1 185 ? -19.031 26.109 -8.234 1 90.75 185 GLY A O 1
ATOM 1478 N N . LYS A 1 186 ? -18.922 26.062 -6.043 1 94.62 186 LYS A N 1
ATOM 1479 C CA . LYS A 1 186 ? -18.281 27.375 -5.973 1 94.62 186 LYS A CA 1
ATOM 1480 C C . LYS A 1 186 ? -16.844 27.266 -5.484 1 94.62 186 LYS A C 1
ATOM 1482 O O . LYS A 1 186 ? -16.531 26.438 -4.625 1 94.62 186 LYS A O 1
ATOM 1487 N N . GLN A 1 187 ? -16.078 28.125 -6.078 1 96.31 187 GLN A N 1
ATOM 1488 C CA . GLN A 1 187 ? -14.656 28.141 -5.715 1 96.31 187 GLN A CA 1
ATOM 1489 C C . GLN A 1 187 ? -14.383 29.109 -4.574 1 96.31 187 GLN A C 1
ATOM 1491 O O . GLN A 1 187 ? -14.852 30.25 -4.598 1 96.31 187 GLN A O 1
ATOM 1496 N N . TYR A 1 188 ? -13.648 28.688 -3.6 1 96.88 188 TYR A N 1
ATOM 1497 C CA . TYR A 1 188 ? -13.258 29.484 -2.445 1 96.88 188 TYR A CA 1
ATOM 1498 C C . TYR A 1 188 ? -11.742 29.453 -2.248 1 96.88 188 TYR A C 1
ATOM 1500 O O . TYR A 1 188 ? -11.094 28.438 -2.549 1 96.88 188 TYR A O 1
ATOM 1508 N N . PRO A 1 189 ? -11.203 30.578 -1.789 1 97.5 189 PRO A N 1
ATOM 1509 C CA . PRO A 1 189 ? -9.805 30.484 -1.372 1 97.5 189 PRO A CA 1
ATOM 1510 C C . PRO A 1 189 ? -9.609 29.578 -0.156 1 97.5 189 PRO A C 1
ATOM 1512 O O . PRO A 1 189 ? -10.453 29.562 0.747 1 97.5 189 PRO A O 1
ATOM 1515 N N . CYS A 1 190 ? -8.516 28.797 -0.051 1 97.44 190 CYS A N 1
ATOM 1516 C CA . CYS A 1 190 ? -8.227 27.938 1.088 1 97.44 190 CYS A CA 1
ATOM 1517 C C . CYS A 1 190 ? -8.141 28.734 2.377 1 97.44 190 CYS A C 1
ATOM 1519 O O . CYS A 1 190 ? -8.688 28.328 3.406 1 97.44 190 CYS A O 1
ATOM 1521 N N . ILE A 1 191 ? -7.469 29.859 2.312 1 95.94 191 ILE A N 1
ATOM 1522 C CA . ILE A 1 191 ? -7.406 30.797 3.43 1 95.94 191 ILE A CA 1
ATOM 1523 C C . ILE A 1 191 ? -7.84 32.188 2.963 1 95.94 191 ILE A C 1
ATOM 1525 O O . ILE A 1 191 ? -7.234 32.75 2.055 1 95.94 191 ILE A O 1
ATOM 1529 N N . ALA A 1 192 ? -8.914 32.625 3.543 1 87.31 192 ALA A N 1
ATOM 1530 C CA . ALA A 1 192 ? -9.438 33.938 3.197 1 87.31 192 ALA A CA 1
ATOM 1531 C C . ALA A 1 192 ? -8.523 35.031 3.721 1 87.31 192 ALA A C 1
ATOM 1533 O O . ALA A 1 192 ? -7.992 34.938 4.828 1 87.31 192 ALA A O 1
ATOM 1534 N N . LYS A 1 193 ? -8.148 35.969 2.746 1 74.44 193 LYS A N 1
ATOM 1535 C CA . LYS A 1 193 ? -7.34 37.125 3.107 1 74.44 193 LYS A CA 1
ATOM 1536 C C . LYS A 1 193 ? -8.211 38.25 3.66 1 74.44 193 LYS A C 1
ATOM 1538 O O . LYS A 1 193 ? -9.367 38.406 3.262 1 74.44 193 LYS A O 1
ATOM 1543 N N . MET B 1 1 ? 12.758 16.344 -12.383 1 32.88 1 MET B N 1
ATOM 1544 C CA . MET B 1 1 ? 13.875 15.594 -11.82 1 32.88 1 MET B CA 1
ATOM 1545 C C . MET B 1 1 ? 14.422 14.594 -12.836 1 32.88 1 MET B C 1
ATOM 1547 O O . MET B 1 1 ? 13.656 14 -13.609 1 32.88 1 MET B O 1
ATOM 1551 N N . SER B 1 2 ? 15.5 14.695 -13.336 1 32.25 2 SER B N 1
ATOM 1552 C CA . SER B 1 2 ? 16.062 13.734 -14.281 1 32.25 2 SER B CA 1
ATOM 1553 C C . SER B 1 2 ? 15.703 12.305 -13.883 1 32.25 2 SER B C 1
ATOM 1555 O O . SER B 1 2 ? 15.875 11.914 -12.727 1 32.25 2 SER B O 1
ATOM 1557 N N . LYS B 1 3 ? 14.688 11.68 -14.461 1 43.5 3 LYS B N 1
ATOM 1558 C CA . LYS B 1 3 ? 14.32 10.273 -14.32 1 43.5 3 LYS B CA 1
ATOM 1559 C C . LYS B 1 3 ? 15.547 9.422 -14 1 43.5 3 LYS B C 1
ATOM 1561 O O . LYS B 1 3 ? 15.438 8.203 -13.867 1 43.5 3 LYS B O 1
ATOM 1566 N N . THR B 1 4 ? 16.672 9.727 -14.438 1 51.03 4 THR B N 1
ATOM 1567 C CA . THR B 1 4 ? 17.859 8.898 -14.547 1 51.03 4 THR B CA 1
ATOM 1568 C C . THR B 1 4 ? 18.203 8.242 -13.211 1 51.03 4 THR B C 1
ATOM 1570 O O . THR B 1 4 ? 18.516 7.055 -13.164 1 51.03 4 THR B O 1
ATOM 1573 N N . SER B 1 5 ? 18.531 8.844 -11.883 1 69.81 5 SER B N 1
ATOM 1574 C CA . SER B 1 5 ? 19.109 7.961 -10.875 1 69.81 5 SER B CA 1
ATOM 1575 C C . SER B 1 5 ? 18.188 7.844 -9.664 1 69.81 5 SER B C 1
ATOM 1577 O O . SER B 1 5 ? 18.516 8.344 -8.578 1 69.81 5 SER B O 1
ATOM 1579 N N . ILE B 1 6 ? 16.828 7.406 -10.008 1 84.38 6 ILE B N 1
ATOM 1580 C CA . ILE B 1 6 ? 15.953 7.25 -8.852 1 84.38 6 ILE B CA 1
ATOM 1581 C C . ILE B 1 6 ? 16.422 6.07 -8 1 84.38 6 ILE B C 1
ATOM 1583 O O . ILE B 1 6 ? 16.609 4.965 -8.516 1 84.38 6 ILE B O 1
ATOM 1587 N N . PRO B 1 7 ? 16.562 6.391 -6.754 1 93 7 PRO B N 1
ATOM 1588 C CA . PRO B 1 7 ? 16.953 5.293 -5.863 1 93 7 PRO B CA 1
ATOM 1589 C C . PRO B 1 7 ? 15.906 4.184 -5.812 1 93 7 PRO B C 1
ATOM 1591 O O . PRO B 1 7 ? 14.711 4.445 -5.98 1 93 7 PRO B O 1
ATOM 1594 N N . PRO B 1 8 ? 16.359 2.977 -5.598 1 96.19 8 PRO B N 1
ATOM 1595 C CA . PRO B 1 8 ? 15.453 1.825 -5.609 1 96.19 8 PRO B CA 1
ATOM 1596 C C . PRO B 1 8 ? 14.258 2.002 -4.676 1 96.19 8 PRO B C 1
ATOM 1598 O O . PRO B 1 8 ? 13.141 1.584 -5 1 96.19 8 PRO B O 1
ATOM 1601 N N . VAL B 1 9 ? 14.516 2.656 -3.592 1 97.38 9 VAL B N 1
ATOM 1602 C CA . VAL B 1 9 ? 13.438 2.893 -2.637 1 97.38 9 VAL B CA 1
ATOM 1603 C C . VAL B 1 9 ? 12.352 3.742 -3.287 1 97.38 9 VAL B C 1
ATOM 1605 O O . VAL B 1 9 ? 11.164 3.418 -3.197 1 97.38 9 VAL B O 1
ATOM 1608 N N . GLY B 1 10 ? 12.734 4.801 -3.949 1 97.88 10 GLY B N 1
ATOM 1609 C CA . GLY B 1 10 ? 11.797 5.664 -4.652 1 97.88 10 GLY B CA 1
ATOM 1610 C C . GLY B 1 10 ? 11.078 4.965 -5.793 1 97.88 10 GLY B C 1
ATOM 1611 O O . GLY B 1 10 ? 9.883 5.184 -6.008 1 97.88 10 GLY B O 1
ATOM 1612 N N . GLN B 1 11 ? 11.812 4.086 -6.496 1 97.94 11 GLN B N 1
ATOM 1613 C CA . GLN B 1 11 ? 11.234 3.328 -7.602 1 97.94 11 GLN B CA 1
ATOM 1614 C C . GLN B 1 11 ? 10.109 2.426 -7.113 1 97.94 11 GLN B C 1
ATOM 1616 O O . GLN B 1 11 ? 9.031 2.391 -7.715 1 97.94 11 GLN B O 1
ATOM 1621 N N . LEU B 1 12 ? 10.336 1.766 -6.051 1 98.62 12 LEU B N 1
ATOM 1622 C CA . LEU B 1 12 ? 9.32 0.86 -5.52 1 98.62 12 LEU B CA 1
ATOM 1623 C C . LEU B 1 12 ? 8.133 1.64 -4.961 1 98.62 12 LEU B C 1
ATOM 1625 O O . LEU B 1 12 ? 6.98 1.286 -5.207 1 98.62 12 LEU B O 1
ATOM 1629 N N . LEU B 1 13 ? 8.469 2.686 -4.223 1 98.81 13 LEU B N 1
ATOM 1630 C CA . LEU B 1 13 ? 7.418 3.502 -3.637 1 98.81 13 LEU B CA 1
ATOM 1631 C C . LEU B 1 13 ? 6.512 4.082 -4.719 1 98.81 13 LEU B C 1
ATOM 1633 O O . LEU B 1 13 ? 5.289 4.086 -4.574 1 98.81 13 LEU B O 1
ATOM 1637 N N . HIS B 1 14 ? 7.062 4.551 -5.797 1 98.75 14 HIS B N 1
ATOM 1638 C CA . HIS B 1 14 ? 6.297 5.094 -6.914 1 98.75 14 HIS B CA 1
ATOM 1639 C C . HIS B 1 14 ? 5.391 4.035 -7.527 1 98.75 14 HIS B C 1
ATOM 1641 O O . HIS B 1 14 ? 4.23 4.309 -7.844 1 98.75 14 HIS B O 1
ATOM 1647 N N . ALA B 1 15 ? 5.898 2.838 -7.688 1 98.88 15 ALA B N 1
ATOM 1648 C CA . ALA B 1 15 ? 5.109 1.74 -8.242 1 98.88 15 ALA B CA 1
ATOM 1649 C C . ALA B 1 15 ? 3.932 1.396 -7.332 1 98.88 15 ALA B C 1
ATOM 1651 O O . ALA B 1 15 ? 2.816 1.177 -7.809 1 98.88 15 ALA B O 1
ATOM 1652 N N . ILE B 1 16 ? 4.188 1.372 -6.039 1 98.94 16 ILE B N 1
ATOM 1653 C CA . ILE B 1 16 ? 3.145 1.024 -5.078 1 98.94 16 ILE B CA 1
ATOM 1654 C C . ILE B 1 16 ? 2.078 2.117 -5.059 1 98.94 16 ILE B C 1
ATOM 1656 O O . ILE B 1 16 ? 0.88 1.824 -5.039 1 98.94 16 ILE B O 1
ATOM 1660 N N . HIS B 1 17 ? 2.494 3.365 -5.062 1 98.88 17 HIS B N 1
ATOM 1661 C CA . HIS B 1 17 ? 1.567 4.488 -5.125 1 98.88 17 HIS B CA 1
ATOM 1662 C C . HIS B 1 17 ? 0.706 4.426 -6.379 1 98.88 17 HIS B C 1
ATOM 1664 O O . HIS B 1 17 ? -0.515 4.586 -6.312 1 98.88 17 HIS B O 1
ATOM 1670 N N . PHE B 1 18 ? 1.329 4.16 -7.535 1 98.88 18 PHE B N 1
ATOM 1671 C CA . PHE B 1 18 ? 0.644 4.027 -8.82 1 98.88 18 PHE B CA 1
ATOM 1672 C C . PHE B 1 18 ? -0.404 2.922 -8.758 1 98.88 18 PHE B C 1
ATOM 1674 O O . PHE B 1 18 ? -1.562 3.137 -9.117 1 98.88 18 PHE B O 1
ATOM 1681 N N . ALA B 1 19 ? -0.015 1.768 -8.273 1 98.88 19 ALA B N 1
ATOM 1682 C CA . ALA B 1 19 ? -0.92 0.625 -8.188 1 98.88 19 ALA B CA 1
ATOM 1683 C C . ALA B 1 19 ? -2.08 0.915 -7.238 1 98.88 19 ALA B C 1
ATOM 1685 O O . ALA B 1 19 ? -3.223 0.537 -7.508 1 98.88 19 ALA B O 1
ATOM 1686 N N . ALA B 1 20 ? -1.766 1.57 -6.117 1 98.88 20 ALA B N 1
ATOM 1687 C CA . ALA B 1 20 ? -2.807 1.913 -5.152 1 98.88 20 ALA B CA 1
ATOM 1688 C C . ALA B 1 20 ? -3.875 2.799 -5.789 1 98.88 20 ALA B C 1
ATOM 1690 O O . ALA B 1 20 ? -5.07 2.592 -5.57 1 98.88 20 ALA B O 1
ATOM 1691 N N . LEU B 1 21 ? -3.459 3.756 -6.574 1 98.56 21 LEU B N 1
ATOM 1692 C CA . LEU B 1 21 ? -4.402 4.633 -7.258 1 98.56 21 LEU B CA 1
ATOM 1693 C C . LEU B 1 21 ? -5.234 3.85 -8.266 1 98.56 21 LEU B C 1
ATOM 1695 O O . LEU B 1 21 ? -6.457 4.004 -8.328 1 98.56 21 LEU B O 1
ATOM 1699 N N . LYS B 1 22 ? -4.574 2.992 -9.031 1 98.75 22 LYS B N 1
ATOM 1700 C CA . LYS B 1 22 ? -5.25 2.264 -10.102 1 98.75 22 LYS B CA 1
ATOM 1701 C C . LYS B 1 22 ? -6.246 1.256 -9.539 1 98.75 22 LYS B C 1
ATOM 1703 O O . LYS B 1 22 ? -7.309 1.034 -10.125 1 98.75 22 LYS B O 1
ATOM 1708 N N . HIS B 1 23 ? -5.992 0.648 -8.383 1 98.56 23 HIS B N 1
ATOM 1709 C CA . HIS B 1 23 ? -6.828 -0.41 -7.828 1 98.56 23 HIS B CA 1
ATOM 1710 C C . HIS B 1 23 ? -7.773 0.137 -6.766 1 98.56 23 HIS B C 1
ATOM 1712 O O . HIS B 1 23 ? -8.359 -0.628 -5.992 1 98.56 23 HIS B O 1
ATOM 1718 N N . SER B 1 24 ? -7.992 1.439 -6.703 1 97.94 24 SER B N 1
ATOM 1719 C CA . SER B 1 24 ? -8.641 2.1 -5.57 1 97.94 24 SER B CA 1
ATOM 1720 C C . SER B 1 24 ? -10.102 1.688 -5.453 1 97.94 24 SER B C 1
ATOM 1722 O O . SER B 1 24 ? -10.711 1.832 -4.387 1 97.94 24 SER B O 1
ATOM 1724 N N . THR B 1 25 ? -10.742 1.09 -6.484 1 96.94 25 THR B N 1
ATOM 1725 C CA . THR B 1 25 ? -12.156 0.745 -6.43 1 96.94 25 THR B CA 1
ATOM 1726 C C . THR B 1 25 ? -12.344 -0.77 -6.445 1 96.94 25 THR B C 1
ATOM 1728 O O . THR B 1 25 ? -13.469 -1.259 -6.531 1 96.94 25 THR B O 1
ATOM 1731 N N . GLN B 1 26 ? -11.305 -1.479 -6.402 1 97.56 26 GLN B N 1
ATOM 1732 C CA . GLN B 1 26 ? -11.359 -2.934 -6.508 1 97.56 26 GLN B CA 1
ATOM 1733 C C . GLN B 1 26 ? -11.203 -3.59 -5.141 1 97.56 26 GLN B C 1
ATOM 1735 O O . GLN B 1 26 ? -10.453 -3.104 -4.297 1 97.56 26 GLN B O 1
ATOM 1740 N N . ARG B 1 27 ? -11.844 -4.684 -4.977 1 95.81 27 ARG B N 1
ATOM 1741 C CA . ARG B 1 27 ? -11.781 -5.477 -3.75 1 95.81 27 ARG B CA 1
ATOM 1742 C C . ARG B 1 27 ? -11.469 -6.938 -4.059 1 95.81 27 ARG B C 1
ATOM 1744 O O . ARG B 1 27 ? -11.727 -7.41 -5.164 1 95.81 27 ARG B O 1
ATOM 1751 N N . ARG B 1 28 ? -10.906 -7.59 -3.055 1 94.88 28 ARG B N 1
ATOM 1752 C CA . ARG B 1 28 ? -10.727 -9.031 -3.131 1 94.88 28 ARG B CA 1
ATOM 1753 C C . ARG B 1 28 ? -12.047 -9.766 -2.93 1 94.88 28 ARG B C 1
ATOM 1755 O O . ARG B 1 28 ? -13.023 -9.18 -2.463 1 94.88 28 ARG B O 1
ATOM 1762 N N . LYS B 1 29 ? -12.047 -11.031 -3.256 1 90.62 29 LYS B N 1
ATOM 1763 C CA . LYS B 1 29 ? -13.273 -11.82 -3.191 1 90.62 29 LYS B CA 1
ATOM 1764 C C . LYS B 1 29 ? -13.414 -12.516 -1.839 1 90.62 29 LYS B C 1
ATOM 1766 O O . LYS B 1 29 ? -14.352 -13.289 -1.624 1 90.62 29 LYS B O 1
ATOM 1771 N N . ASP B 1 30 ? -12.57 -12.195 -0.937 1 90.75 30 ASP B N 1
ATOM 1772 C CA . ASP B 1 30 ? -12.703 -12.727 0.418 1 90.75 30 ASP B CA 1
ATOM 1773 C C . ASP B 1 30 ? -13.875 -12.062 1.15 1 90.75 30 ASP B C 1
ATOM 1775 O O . ASP B 1 30 ? -14.406 -11.055 0.696 1 90.75 30 ASP B O 1
ATOM 1779 N N . SER B 1 31 ? -14.281 -12.656 2.258 1 90.88 31 SER B N 1
ATOM 1780 C CA . SER B 1 31 ? -15.461 -12.211 2.994 1 90.88 31 SER B CA 1
ATOM 1781 C C . SER B 1 31 ? -15.297 -10.773 3.496 1 90.88 31 SER B C 1
ATOM 1783 O O . SER B 1 31 ? -16.266 -10.031 3.598 1 90.88 31 SER B O 1
ATOM 1785 N N . ALA B 1 32 ? -14.102 -10.344 3.707 1 92.19 32 ALA B N 1
ATOM 1786 C CA . ALA B 1 32 ? -13.836 -9.023 4.258 1 92.19 32 ALA B CA 1
ATOM 1787 C C . ALA B 1 32 ? -13.836 -7.961 3.164 1 92.19 32 ALA B C 1
ATOM 1789 O O . ALA B 1 32 ? -13.891 -6.762 3.451 1 92.19 32 ALA B O 1
ATOM 1790 N N . GLY B 1 33 ? -13.828 -8.406 1.938 1 94.62 33 GLY B N 1
ATOM 1791 C CA . GLY B 1 33 ? -13.688 -7.43 0.868 1 94.62 33 GLY B CA 1
ATOM 1792 C C . GLY B 1 33 ? -12.438 -6.578 1 1 94.62 33 GLY B C 1
ATOM 1793 O O . GLY B 1 33 ? -12.5 -5.352 0.922 1 94.62 33 GLY B O 1
ATOM 1794 N N . THR B 1 34 ? -11.281 -7.238 1.249 1 96.69 34 THR B N 1
ATOM 1795 C CA . THR B 1 34 ? -10.008 -6.547 1.43 1 96.69 34 THR B CA 1
ATOM 1796 C C . THR B 1 34 ? -9.672 -5.703 0.204 1 96.69 34 THR B C 1
ATOM 1798 O O . THR B 1 34 ? -9.898 -6.129 -0.931 1 96.69 34 THR B O 1
ATOM 1801 N N . PRO B 1 35 ? -9.109 -4.461 0.445 1 98.38 35 PRO B N 1
ATOM 1802 C CA . PRO B 1 35 ? -8.688 -3.695 -0.729 1 98.38 35 PRO B CA 1
ATOM 1803 C C . PRO B 1 35 ? -7.773 -4.496 -1.658 1 98.38 35 PRO B C 1
ATOM 1805 O O . PRO B 1 35 ? -6.879 -5.199 -1.192 1 98.38 35 PRO B O 1
ATOM 1808 N N . TYR B 1 36 ? -8.031 -4.402 -2.971 1 98.62 36 TYR B N 1
ATOM 1809 C CA . TYR B 1 36 ? -7.289 -5.227 -3.922 1 98.62 36 TYR B CA 1
ATOM 1810 C C . TYR B 1 36 ? -5.789 -4.98 -3.805 1 98.62 36 TYR B C 1
ATOM 1812 O O . TYR B 1 36 ? -4.988 -5.898 -3.99 1 98.62 36 TYR B O 1
ATOM 1820 N N . ILE B 1 37 ? -5.398 -3.729 -3.451 1 98.81 37 ILE B N 1
ATOM 1821 C CA . ILE B 1 37 ? -4 -3.312 -3.408 1 98.81 37 ILE B CA 1
ATOM 1822 C C . ILE B 1 37 ? -3.234 -4.176 -2.408 1 98.81 37 ILE B C 1
ATOM 1824 O O . ILE B 1 37 ? -2.016 -4.328 -2.516 1 98.81 37 ILE B O 1
ATOM 1828 N N . ASN B 1 38 ? -3.887 -4.809 -1.438 1 98.81 38 ASN B N 1
ATOM 1829 C CA . ASN B 1 38 ? -3.227 -5.703 -0.49 1 98.81 38 ASN B CA 1
ATOM 1830 C C . ASN B 1 38 ? -2.586 -6.895 -1.194 1 98.81 38 ASN B C 1
ATOM 1832 O O . ASN B 1 38 ? -1.525 -7.367 -0.782 1 98.81 38 ASN B O 1
ATOM 1836 N N . HIS B 1 39 ? -3.217 -7.285 -2.266 1 98.75 39 HIS B N 1
ATOM 1837 C CA . HIS B 1 39 ? -2.732 -8.453 -2.988 1 98.75 39 HIS B CA 1
ATOM 1838 C C . HIS B 1 39 ? -1.398 -8.172 -3.668 1 98.75 39 HIS B C 1
ATOM 1840 O O . HIS B 1 39 ? -0.397 -8.828 -3.381 1 98.75 39 HIS B O 1
ATOM 1846 N N . PRO B 1 40 ? -1.284 -7.129 -4.555 1 98.94 40 PRO B N 1
ATOM 1847 C CA . PRO B 1 40 ? 0.014 -6.934 -5.207 1 98.94 40 PRO B CA 1
ATOM 1848 C C . PRO B 1 40 ? 1.108 -6.516 -4.227 1 98.94 40 PRO B C 1
ATOM 1850 O O . PRO B 1 40 ? 2.279 -6.852 -4.426 1 98.94 40 PRO B O 1
ATOM 1853 N N . ILE B 1 41 ? 0.775 -5.824 -3.17 1 98.94 41 ILE B N 1
ATOM 1854 C CA . ILE B 1 41 ? 1.763 -5.535 -2.137 1 98.94 41 ILE B CA 1
ATOM 1855 C C . ILE B 1 41 ? 2.238 -6.836 -1.498 1 98.94 41 ILE B C 1
ATOM 1857 O O . ILE B 1 41 ? 3.438 -7.031 -1.286 1 98.94 41 ILE B O 1
ATOM 1861 N N . 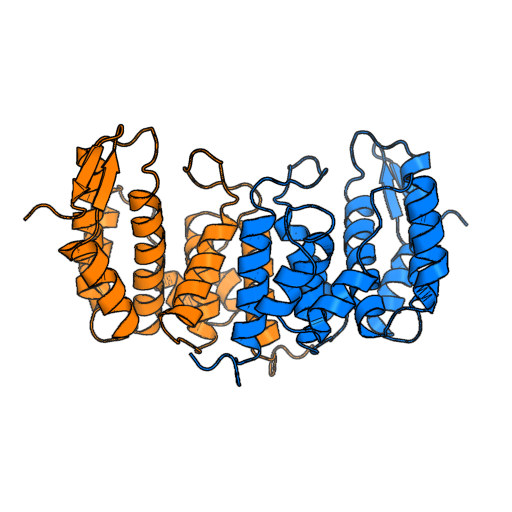GLY B 1 42 ? 1.322 -7.73 -1.22 1 98.88 42 GLY B N 1
ATOM 1862 C CA . GLY B 1 42 ? 1.652 -9.031 -0.661 1 98.88 42 GLY B CA 1
ATOM 1863 C C . GLY B 1 42 ? 2.504 -9.883 -1.587 1 98.88 42 GLY B C 1
ATOM 1864 O O . GLY B 1 42 ? 3.402 -10.5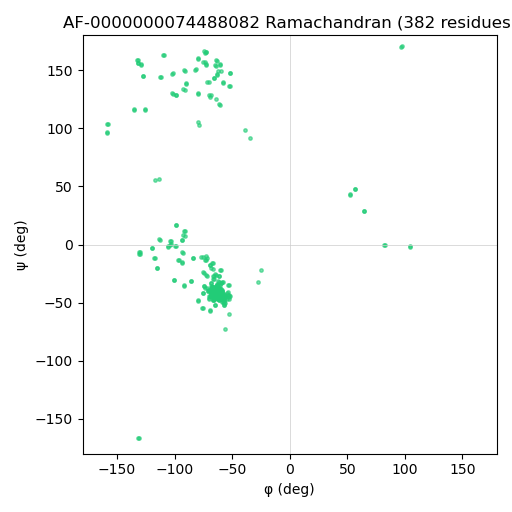94 -1.133 1 98.88 42 GLY B O 1
ATOM 1865 N N . VAL B 1 43 ? 2.199 -9.812 -2.871 1 98.94 43 VAL B N 1
ATOM 1866 C CA . VAL B 1 43 ? 2.979 -10.547 -3.859 1 98.94 43 VAL B CA 1
ATOM 1867 C C . VAL B 1 43 ? 4.426 -10.062 -3.844 1 98.94 43 VAL B C 1
ATOM 1869 O O . VAL B 1 43 ? 5.359 -10.867 -3.809 1 98.94 43 VAL B O 1
ATOM 1872 N N . ALA B 1 44 ? 4.633 -8.758 -3.83 1 98.94 44 ALA B N 1
ATOM 1873 C CA . ALA B 1 44 ? 5.98 -8.195 -3.746 1 98.94 44 ALA B CA 1
ATOM 1874 C C . ALA B 1 44 ? 6.656 -8.594 -2.436 1 98.94 44 ALA B C 1
ATOM 1876 O O . ALA B 1 44 ? 7.855 -8.883 -2.41 1 98.94 44 ALA B O 1
ATOM 1877 N N . HIS B 1 45 ? 5.902 -8.633 -1.378 1 98.88 45 HIS B N 1
ATOM 1878 C CA . HIS B 1 45 ? 6.445 -8.992 -0.072 1 98.88 45 HIS B CA 1
ATOM 1879 C C . HIS B 1 45 ? 6.883 -10.453 -0.038 1 98.88 45 HIS B C 1
ATOM 1881 O O . HIS B 1 45 ? 7.91 -10.781 0.558 1 98.88 45 HIS B O 1
ATOM 1887 N N . ILE B 1 46 ? 6.109 -11.352 -0.65 1 98.94 46 ILE B N 1
ATOM 1888 C CA . ILE B 1 46 ? 6.492 -12.758 -0.754 1 98.94 46 ILE B CA 1
ATOM 1889 C C . ILE B 1 46 ? 7.816 -12.875 -1.505 1 98.94 46 ILE B C 1
ATOM 1891 O O . ILE B 1 46 ? 8.719 -13.594 -1.07 1 98.94 46 ILE B O 1
ATOM 1895 N N . LEU B 1 47 ? 7.938 -12.117 -2.643 1 98.94 47 LEU B N 1
ATOM 1896 C CA . LEU B 1 47 ? 9.18 -12.148 -3.41 1 98.94 47 LEU B CA 1
ATOM 1897 C C . LEU B 1 47 ? 10.367 -11.758 -2.539 1 98.94 47 LEU B C 1
ATOM 1899 O O . LEU B 1 47 ? 11.375 -12.469 -2.508 1 98.94 47 LEU B O 1
ATOM 1903 N N . TRP B 1 48 ? 10.219 -10.688 -1.83 1 98.75 48 TRP B N 1
ATOM 1904 C CA . TRP B 1 48 ? 11.336 -10.164 -1.05 1 98.75 48 TRP B CA 1
ATOM 1905 C C . TRP B 1 48 ? 11.555 -11 0.211 1 98.75 48 TRP B C 1
ATOM 1907 O O . TRP B 1 48 ? 12.633 -11.562 0.408 1 98.75 48 TRP B O 1
ATOM 1917 N N . TYR B 1 49 ? 10.562 -11.164 0.994 1 98.38 49 TYR B N 1
ATOM 1918 C CA . TYR B 1 49 ? 10.688 -11.688 2.348 1 98.38 49 TYR B CA 1
ATOM 1919 C C . TYR B 1 49 ? 10.914 -13.195 2.324 1 98.38 49 TYR B C 1
ATOM 1921 O O . TYR B 1 49 ? 11.75 -13.719 3.064 1 98.38 49 TYR B O 1
ATOM 1929 N N . GLU B 1 50 ? 10.18 -13.852 1.454 1 98.62 50 GLU B N 1
ATOM 1930 C CA . GLU B 1 50 ? 10.242 -15.312 1.453 1 98.62 50 GLU B CA 1
ATOM 1931 C C . GLU B 1 50 ? 11.141 -15.82 0.33 1 98.62 50 GLU B C 1
ATOM 1933 O O . GLU B 1 50 ? 11.797 -16.859 0.473 1 98.62 50 GLU B O 1
ATOM 1938 N N . GLY B 1 51 ? 11.195 -15.094 -0.715 1 98.75 51 GLY B N 1
ATOM 1939 C CA . GLY B 1 51 ? 11.977 -15.516 -1.865 1 98.75 51 GLY B CA 1
ATOM 1940 C C . GLY B 1 51 ? 13.359 -14.898 -1.901 1 98.75 51 GLY B C 1
ATOM 1941 O O . GLY B 1 51 ? 14.195 -15.297 -2.717 1 98.75 51 GLY B O 1
ATOM 1942 N N . ASP B 1 52 ? 13.602 -13.859 -1.073 1 98.31 52 ASP B N 1
ATOM 1943 C CA . ASP B 1 52 ? 14.883 -13.148 -1.017 1 98.31 52 ASP B CA 1
ATOM 1944 C C . ASP B 1 52 ? 15.172 -12.438 -2.336 1 98.31 52 ASP B C 1
ATOM 1946 O O . ASP B 1 52 ? 16.328 -12.367 -2.766 1 98.31 52 ASP B O 1
ATOM 1950 N N . VAL B 1 53 ? 14.156 -12.055 -3.047 1 98.5 53 VAL B N 1
ATOM 1951 C CA . VAL B 1 53 ? 14.32 -11.336 -4.305 1 98.5 53 VAL B CA 1
ATOM 1952 C C . VAL B 1 53 ? 14.609 -9.859 -4.027 1 98.5 53 VAL B C 1
ATOM 1954 O O . VAL B 1 53 ? 13.875 -9.203 -3.287 1 98.5 53 VAL B O 1
ATOM 1957 N N . GLN B 1 54 ? 15.648 -9.305 -4.641 1 97.12 54 GLN B N 1
ATOM 1958 C CA . GLN B 1 54 ? 16.047 -7.922 -4.414 1 97.12 54 GLN B CA 1
ATOM 1959 C C . GLN B 1 54 ? 15.938 -7.098 -5.695 1 97.12 54 GLN B C 1
ATOM 1961 O O . GLN B 1 54 ? 16.062 -5.875 -5.664 1 97.12 54 GLN B O 1
ATOM 1966 N N . ASP B 1 55 ? 15.758 -7.809 -6.781 1 98.25 55 ASP B N 1
ATOM 1967 C CA . ASP B 1 55 ? 15.703 -7.121 -8.07 1 98.25 55 ASP B CA 1
ATOM 1968 C C . ASP B 1 55 ? 14.547 -6.125 -8.109 1 98.25 55 ASP B C 1
ATOM 1970 O O . ASP B 1 55 ? 13.383 -6.512 -7.984 1 98.25 55 ASP B O 1
ATOM 1974 N N . ILE B 1 56 ? 14.836 -4.867 -8.312 1 98.25 56 ILE B N 1
ATOM 1975 C CA . ILE B 1 56 ? 13.852 -3.793 -8.219 1 98.25 56 ILE B CA 1
ATOM 1976 C C . ILE B 1 56 ? 12.836 -3.934 -9.352 1 98.25 56 ILE B C 1
ATOM 1978 O O . ILE B 1 56 ? 11.648 -3.648 -9.164 1 98.25 56 ILE B O 1
ATOM 1982 N N . GLY B 1 57 ? 13.234 -4.352 -10.531 1 98.62 57 GLY B N 1
ATOM 1983 C CA . GLY B 1 57 ? 12.312 -4.582 -11.625 1 98.62 57 GLY B CA 1
ATOM 1984 C C . GLY B 1 57 ? 11.273 -5.641 -11.32 1 98.62 57 GLY B C 1
ATOM 1985 O O . GLY B 1 57 ? 10.086 -5.449 -11.594 1 98.62 57 GLY B O 1
ATOM 1986 N N . ALA B 1 58 ? 11.695 -6.734 -10.695 1 98.88 58 ALA B N 1
ATOM 1987 C CA . ALA B 1 58 ? 10.781 -7.805 -10.305 1 98.88 58 ALA B CA 1
ATOM 1988 C C . ALA B 1 58 ? 9.797 -7.332 -9.242 1 98.88 58 ALA B C 1
ATOM 1990 O O . ALA B 1 58 ? 8.602 -7.641 -9.305 1 98.88 58 ALA B O 1
ATOM 1991 N N . LEU B 1 59 ? 10.336 -6.57 -8.281 1 98.94 59 LEU B N 1
ATOM 1992 C CA . LEU B 1 59 ? 9.484 -6.09 -7.199 1 98.94 59 LEU B CA 1
ATOM 1993 C C . LEU B 1 59 ? 8.469 -5.074 -7.719 1 98.94 59 LEU B C 1
ATOM 1995 O O . LEU B 1 59 ? 7.293 -5.117 -7.344 1 98.94 59 LEU B O 1
ATOM 1999 N N . GLN B 1 60 ? 8.883 -4.184 -8.57 1 98.94 60 GLN B N 1
ATOM 2000 C CA . GLN B 1 60 ? 7.945 -3.256 -9.203 1 98.94 60 GLN B CA 1
ATOM 2001 C C . GLN B 1 60 ? 6.879 -4.004 -10 1 98.94 60 GLN B C 1
ATOM 2003 O O . GLN B 1 60 ? 5.688 -3.703 -9.883 1 98.94 60 GLN B O 1
ATOM 2008 N N . ALA B 1 61 ? 7.328 -4.965 -10.766 1 98.94 61 ALA B N 1
ATOM 2009 C CA . ALA B 1 61 ? 6.398 -5.723 -11.594 1 98.94 61 ALA B CA 1
ATOM 2010 C C . ALA B 1 61 ? 5.402 -6.5 -10.742 1 98.94 61 ALA B C 1
ATOM 2012 O O . ALA B 1 61 ? 4.238 -6.656 -11.117 1 98.94 61 ALA B O 1
ATOM 2013 N N . ALA B 1 62 ? 5.867 -7 -9.602 1 98.94 62 ALA B N 1
ATOM 2014 C CA . ALA B 1 62 ? 4.98 -7.707 -8.68 1 98.94 62 ALA B CA 1
ATOM 2015 C C . ALA B 1 62 ? 3.834 -6.809 -8.227 1 98.94 62 ALA B C 1
ATOM 2017 O O . ALA B 1 62 ? 2.674 -7.227 -8.219 1 98.94 62 ALA B O 1
ATOM 2018 N N . VAL B 1 63 ? 4.164 -5.574 -7.953 1 98.88 63 VAL B N 1
ATOM 2019 C CA . VAL B 1 63 ? 3.172 -4.613 -7.477 1 98.88 63 VAL B CA 1
ATOM 2020 C C . VAL B 1 63 ? 2.246 -4.215 -8.625 1 98.88 63 VAL B C 1
ATOM 2022 O O . VAL B 1 63 ? 1.066 -3.928 -8.406 1 98.88 63 VAL B O 1
ATOM 2025 N N . LEU B 1 64 ? 2.697 -4.293 -9.836 1 98.94 64 LEU B N 1
ATOM 2026 C CA . LEU B 1 64 ? 1.991 -3.742 -10.992 1 98.94 64 LEU B CA 1
ATOM 2027 C C . LEU B 1 64 ? 1.352 -4.852 -11.82 1 98.94 64 LEU B C 1
ATOM 2029 O O . LEU B 1 64 ? 0.648 -4.574 -12.797 1 98.94 64 LEU B O 1
ATOM 2033 N N . HIS B 1 65 ? 1.505 -6.113 -11.492 1 98.94 65 HIS B N 1
ATOM 2034 C CA . HIS B 1 65 ? 1.31 -7.234 -12.398 1 98.94 65 HIS B CA 1
ATOM 2035 C C . HIS B 1 65 ? -0.14 -7.32 -12.867 1 98.94 65 HIS B C 1
ATOM 2037 O O . HIS B 1 65 ? -0.414 -7.77 -13.984 1 98.94 65 HIS B O 1
ATOM 2043 N N . ASP B 1 66 ? -1.057 -6.828 -12.109 1 98.75 66 ASP B N 1
ATOM 2044 C CA . ASP B 1 66 ? -2.475 -6.953 -12.43 1 98.75 66 ASP B CA 1
ATOM 2045 C C . ASP B 1 66 ? -3.027 -5.641 -12.984 1 98.75 66 ASP B C 1
ATOM 2047 O O . ASP B 1 66 ? -4.223 -5.535 -13.273 1 98.75 66 ASP B O 1
ATOM 2051 N N . THR B 1 67 ? -2.229 -4.605 -13.109 1 98.81 67 THR B N 1
ATOM 2052 C CA . THR B 1 67 ? -2.736 -3.279 -13.438 1 98.81 67 THR B CA 1
ATOM 2053 C C . THR B 1 67 ? -3.307 -3.254 -14.852 1 98.81 67 THR B C 1
ATOM 2055 O O . THR B 1 67 ? -4.426 -2.781 -15.07 1 98.81 67 THR B O 1
ATOM 2058 N N . VAL B 1 68 ? -2.588 -3.781 -15.828 1 98.69 68 VAL B N 1
ATOM 2059 C CA . VAL B 1 68 ? -3.066 -3.756 -17.203 1 98.69 68 VAL B CA 1
ATOM 2060 C C . VAL B 1 68 ? -4.309 -4.633 -17.344 1 98.69 68 VAL B C 1
ATOM 2062 O O . VAL B 1 68 ? -5.262 -4.27 -18.031 1 98.69 68 VAL B O 1
ATOM 2065 N N . GLU B 1 69 ? -4.344 -5.715 -16.672 1 97.31 69 GLU B N 1
ATOM 2066 C CA . GLU B 1 69 ? -5.418 -6.699 -16.766 1 97.31 69 GLU B CA 1
ATOM 2067 C C . GLU B 1 69 ? -6.695 -6.188 -16.109 1 97.31 69 GLU B C 1
ATOM 2069 O O . GLU B 1 69 ? -7.797 -6.402 -16.625 1 97.31 69 GLU B O 1
ATOM 2074 N N . ASP B 1 70 ? -6.559 -5.465 -14.992 1 97.12 70 ASP B N 1
ATOM 2075 C CA . ASP B 1 70 ? -7.719 -5.285 -14.125 1 97.12 70 ASP B CA 1
ATOM 2076 C C . ASP B 1 70 ? -8.07 -3.807 -13.984 1 97.12 70 ASP B C 1
ATOM 2078 O O . ASP B 1 70 ? -9.023 -3.457 -13.281 1 97.12 70 ASP B O 1
ATOM 2082 N N . THR B 1 71 ? -7.336 -2.924 -14.539 1 98.19 71 THR B N 1
ATOM 2083 C CA . THR B 1 71 ? -7.602 -1.492 -14.453 1 98.19 71 THR B CA 1
ATOM 2084 C C . THR B 1 71 ? -7.531 -0.847 -15.836 1 98.19 71 THR B C 1
ATOM 2086 O O . THR B 1 71 ? -7.56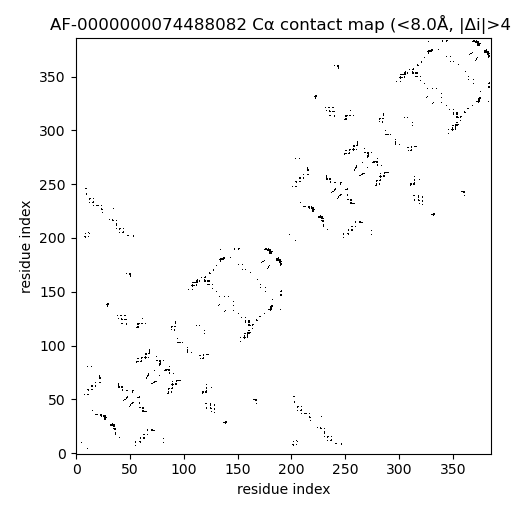6 -1.541 -16.859 1 98.19 71 THR B O 1
ATOM 2089 N N . ASP B 1 72 ? -7.469 0.517 -15.953 1 97.75 72 ASP B N 1
ATOM 2090 C CA . ASP B 1 72 ? -7.379 1.23 -17.219 1 97.75 72 ASP B CA 1
ATOM 2091 C C . ASP B 1 72 ? -5.922 1.473 -17.609 1 97.75 72 ASP B C 1
ATOM 2093 O O . ASP B 1 72 ? -5.641 2.246 -18.531 1 97.75 72 ASP B O 1
ATOM 2097 N N . THR B 1 73 ? -5.004 0.85 -16.953 1 98.69 73 THR B N 1
ATOM 2098 C CA . THR B 1 73 ? -3.58 1.004 -17.234 1 98.69 73 THR B CA 1
ATOM 2099 C C . THR B 1 73 ? -3.217 0.332 -18.547 1 98.69 73 THR B C 1
ATOM 2101 O O . THR B 1 73 ? -3.689 -0.769 -18.844 1 98.69 73 THR B O 1
ATOM 2104 N N . SER B 1 74 ? -2.359 0.977 -19.328 1 98.75 74 SER B N 1
ATOM 2105 C CA . SER B 1 74 ? -1.848 0.4 -20.578 1 98.75 74 SER B CA 1
ATOM 2106 C C . SER B 1 74 ? -0.376 0.024 -20.438 1 98.75 74 SER B C 1
ATOM 2108 O O . SER B 1 74 ? 0.315 0.505 -19.547 1 98.75 74 SER B O 1
ATOM 2110 N N . PHE B 1 75 ? 0.058 -0.808 -21.359 1 98.62 75 PHE B N 1
ATOM 2111 C CA . PHE B 1 75 ? 1.477 -1.146 -21.391 1 98.62 75 PHE B CA 1
ATOM 2112 C C . PHE B 1 75 ? 2.322 0.09 -21.688 1 98.62 75 PHE B C 1
ATOM 2114 O O . PHE B 1 75 ? 3.424 0.233 -21.141 1 98.62 75 PHE B O 1
ATOM 2121 N N . GLU B 1 76 ? 1.845 0.975 -22.453 1 98.69 76 GLU B N 1
ATOM 2122 C CA . GLU B 1 76 ? 2.547 2.215 -22.766 1 98.69 76 GLU B CA 1
ATOM 2123 C C . GLU B 1 76 ? 2.73 3.084 -21.531 1 98.69 76 GLU B C 1
ATOM 2125 O O . GLU B 1 76 ? 3.793 3.676 -21.328 1 98.69 76 GLU B O 1
ATOM 2130 N N . GLU B 1 77 ? 1.688 3.158 -20.75 1 98.75 77 GLU B N 1
ATOM 2131 C CA . GLU B 1 77 ? 1.766 3.912 -19.516 1 98.75 77 GLU B CA 1
ATOM 2132 C C . GLU B 1 77 ? 2.816 3.322 -18.578 1 98.75 77 GLU B C 1
ATOM 2134 O O . GLU B 1 77 ? 3.592 4.059 -17.953 1 98.75 77 GLU B O 1
ATOM 2139 N N . LEU B 1 78 ? 2.893 2 -18.469 1 98.81 78 LEU B N 1
ATOM 2140 C CA . LEU B 1 78 ? 3.883 1.334 -17.641 1 98.81 78 LEU B CA 1
ATOM 2141 C C . LEU B 1 78 ? 5.297 1.605 -18.141 1 98.81 78 LEU B C 1
ATOM 2143 O O . LEU B 1 78 ? 6.211 1.836 -17.344 1 98.81 78 LEU B O 1
ATOM 2147 N N . GLU B 1 79 ? 5.449 1.52 -19.469 1 98.62 79 GLU B N 1
ATOM 2148 C CA . GLU B 1 79 ? 6.766 1.766 -20.031 1 98.62 79 GLU B CA 1
ATOM 2149 C C . GLU B 1 79 ? 7.238 3.189 -19.75 1 98.62 79 GLU B C 1
ATOM 2151 O O . GLU B 1 79 ? 8.398 3.408 -19.406 1 98.62 79 GLU B O 1
ATOM 2156 N N . LEU B 1 80 ? 6.371 4.117 -19.875 1 98.12 80 LEU B N 1
ATOM 2157 C CA . LEU B 1 80 ? 6.695 5.523 -19.656 1 98.12 80 LEU B CA 1
ATOM 2158 C C . LEU B 1 80 ? 7.055 5.77 -18.188 1 98.12 80 LEU B C 1
ATOM 2160 O O . LEU B 1 80 ? 8.023 6.469 -17.891 1 98.12 80 LEU B O 1
ATOM 2164 N N . GLU B 1 81 ? 6.316 5.137 -17.281 1 97.5 81 GLU B N 1
ATOM 2165 C CA . GLU B 1 81 ? 6.461 5.422 -15.852 1 97.5 81 GLU B CA 1
ATOM 2166 C C . GLU B 1 81 ? 7.578 4.586 -15.234 1 97.5 81 GLU B C 1
ATOM 2168 O O . GLU B 1 81 ? 8.273 5.047 -14.32 1 97.5 81 GLU B O 1
ATOM 2173 N N . PHE B 1 82 ? 7.801 3.377 -15.75 1 98.5 82 PHE B N 1
ATOM 2174 C CA . PHE B 1 82 ? 8.633 2.451 -14.992 1 98.5 82 PHE B CA 1
ATOM 2175 C C . PHE B 1 82 ? 9.719 1.846 -15.875 1 98.5 82 PHE B C 1
ATOM 2177 O O . PHE B 1 82 ? 10.609 1.153 -15.383 1 98.5 82 PHE B O 1
ATOM 2184 N N . GLY B 1 83 ? 9.656 2.084 -17.172 1 98.25 83 GLY B N 1
ATOM 2185 C CA . GLY B 1 83 ? 10.672 1.583 -18.094 1 98.25 83 GLY B CA 1
ATOM 2186 C C . GLY B 1 83 ? 10.273 0.293 -18.781 1 98.25 83 GLY B C 1
ATOM 2187 O O . GLY B 1 83 ? 9.32 -0.367 -18.359 1 98.25 83 GLY B O 1
ATOM 2188 N N . ASN B 1 84 ? 11.039 -0.085 -19.734 1 98.56 84 ASN B N 1
ATOM 2189 C CA . ASN B 1 84 ? 10.727 -1.211 -20.609 1 98.56 84 ASN B CA 1
ATOM 2190 C C . ASN B 1 84 ? 10.828 -2.541 -19.859 1 98.56 84 ASN B C 1
ATOM 2192 O O . ASN B 1 84 ? 10.062 -3.467 -20.125 1 98.56 84 ASN B O 1
ATOM 2196 N N . GLU B 1 85 ? 11.781 -2.658 -19.031 1 98.56 85 GLU B N 1
ATOM 2197 C CA . GLU B 1 85 ? 11.953 -3.918 -18.312 1 98.56 85 GLU B CA 1
ATOM 2198 C C . GLU B 1 85 ? 10.695 -4.281 -17.531 1 98.56 85 GLU B C 1
ATOM 2200 O O . GLU B 1 85 ? 10.172 -5.391 -17.656 1 98.56 85 GLU B O 1
ATOM 2205 N N . VAL B 1 86 ? 10.211 -3.314 -16.719 1 98.88 86 VAL B N 1
ATOM 2206 C CA . VAL B 1 86 ? 9.023 -3.543 -15.906 1 98.88 86 VAL B CA 1
ATOM 2207 C C . VAL B 1 86 ? 7.824 -3.818 -16.812 1 98.88 86 VAL B C 1
ATOM 2209 O O . VAL B 1 86 ? 7.055 -4.75 -16.562 1 98.88 86 VAL B O 1
ATOM 2212 N N . ARG B 1 87 ? 7.688 -3.008 -17.875 1 98.88 87 ARG B N 1
ATOM 2213 C CA . ARG B 1 87 ? 6.617 -3.205 -18.844 1 98.88 87 ARG B CA 1
ATOM 2214 C C . ARG B 1 87 ? 6.617 -4.633 -19.375 1 98.88 87 ARG B C 1
ATOM 2216 O O . ARG B 1 87 ? 5.562 -5.27 -19.453 1 98.88 87 ARG B O 1
ATOM 2223 N N . GLN B 1 88 ? 7.746 -5.152 -19.688 1 98.81 88 GLN B N 1
ATOM 2224 C CA . GLN B 1 88 ? 7.867 -6.48 -20.281 1 98.81 88 GLN B CA 1
ATOM 2225 C C . GLN B 1 88 ? 7.484 -7.562 -19.266 1 98.81 88 GLN B C 1
ATOM 2227 O O . GLN B 1 88 ? 6.781 -8.516 -19.625 1 98.81 88 GLN B O 1
ATOM 2232 N N . ILE B 1 89 ? 7.938 -7.453 -18.047 1 98.94 89 ILE B N 1
ATOM 2233 C CA . ILE B 1 89 ? 7.605 -8.438 -17.031 1 98.94 89 ILE B CA 1
ATOM 2234 C C . ILE B 1 89 ? 6.094 -8.469 -16.812 1 98.94 89 ILE B C 1
ATOM 2236 O O . ILE B 1 89 ? 5.484 -9.539 -16.781 1 98.94 89 ILE B O 1
ATOM 2240 N N . VAL B 1 90 ? 5.488 -7.242 -16.703 1 98.94 90 VAL B N 1
ATOM 2241 C CA . VAL B 1 90 ? 4.047 -7.164 -16.484 1 98.94 90 VAL B CA 1
ATOM 2242 C C . VAL B 1 90 ? 3.312 -7.777 -17.672 1 98.94 90 VAL B C 1
ATOM 2244 O O . VAL B 1 90 ? 2.322 -8.492 -17.5 1 98.94 90 VAL B O 1
ATOM 2247 N N . ALA B 1 91 ? 3.795 -7.52 -18.859 1 98.81 91 ALA B N 1
ATOM 2248 C CA . ALA B 1 91 ? 3.182 -8.086 -20.062 1 98.81 91 ALA B CA 1
ATOM 2249 C C . ALA B 1 91 ? 3.195 -9.609 -20.016 1 98.81 91 ALA B C 1
ATOM 2251 O O . ALA B 1 91 ? 2.207 -10.258 -20.375 1 98.81 91 ALA B O 1
ATOM 2252 N N . GLU B 1 92 ? 4.254 -10.172 -19.594 1 98.75 92 GLU B N 1
ATOM 2253 C CA . GLU B 1 92 ? 4.387 -11.617 -19.5 1 98.75 92 GLU B CA 1
ATOM 2254 C C . GLU B 1 92 ? 3.451 -12.203 -18.453 1 98.75 92 GLU B C 1
ATOM 2256 O O . GLU B 1 92 ? 3.139 -13.391 -18.469 1 98.75 92 GLU B O 1
ATOM 2261 N N . CYS B 1 93 ? 3.018 -11.344 -17.516 1 98.56 93 CYS B N 1
ATOM 2262 C CA . CYS B 1 93 ? 2.156 -11.805 -16.422 1 98.56 93 CYS B CA 1
ATOM 2263 C C . CYS B 1 93 ? 0.694 -11.5 -16.719 1 98.56 93 CYS B C 1
ATOM 2265 O O . CYS B 1 93 ? -0.188 -11.836 -15.93 1 98.56 93 CYS B O 1
ATOM 2267 N N . THR B 1 94 ? 0.423 -10.867 -17.844 1 98.62 94 THR B N 1
ATOM 2268 C CA . THR B 1 94 ? -0.919 -10.383 -18.156 1 98.62 94 THR B CA 1
ATOM 2269 C C . T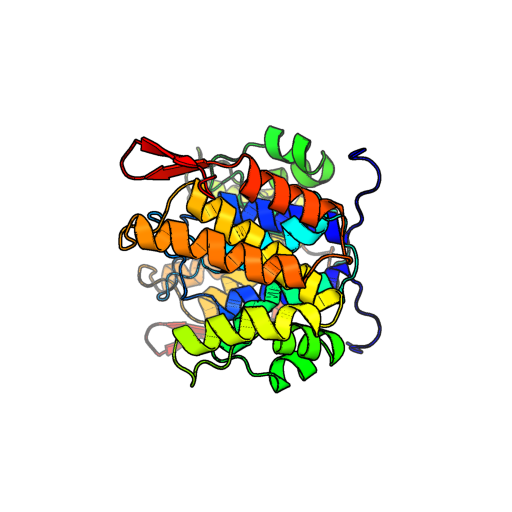HR B 1 94 ? -1.642 -11.352 -19.078 1 98.62 94 THR B C 1
ATOM 2271 O O . THR B 1 94 ? -1.098 -11.758 -20.109 1 98.62 94 THR B O 1
ATOM 2274 N N . ASP B 1 95 ? -2.834 -11.742 -18.719 1 97.31 95 ASP B N 1
ATOM 2275 C CA . ASP B 1 95 ? -3.662 -12.602 -19.562 1 97.31 95 ASP B CA 1
ATOM 2276 C C . ASP B 1 95 ? -4.387 -11.781 -20.625 1 97.31 95 ASP B C 1
ATOM 2278 O O . ASP B 1 95 ? -4.68 -10.602 -20.422 1 97.31 95 ASP B O 1
ATOM 2282 N N . ASP B 1 96 ? -4.656 -12.391 -21.766 1 96.06 96 ASP B N 1
ATOM 2283 C CA . ASP B 1 96 ? -5.535 -11.82 -22.797 1 96.06 96 ASP B CA 1
ATOM 2284 C C . ASP B 1 96 ? -7.004 -12.016 -22.422 1 96.06 96 ASP B C 1
ATOM 2286 O O . ASP B 1 96 ? -7.586 -13.062 -22.703 1 96.06 96 ASP B O 1
ATOM 2290 N N . LYS B 1 97 ? -7.629 -11.031 -21.969 1 94.75 97 LYS B N 1
ATOM 2291 C CA . LYS B 1 97 ? -8.977 -11.148 -21.406 1 94.75 97 LYS B CA 1
ATOM 2292 C C . LYS B 1 97 ? -10.016 -11.305 -22.516 1 94.75 97 LYS B C 1
ATOM 2294 O O . LYS B 1 97 ? -11.195 -11.555 -22.234 1 94.75 97 LYS B O 1
ATOM 2299 N N . THR B 1 98 ? -9.633 -11.102 -23.719 1 96.44 98 THR B N 1
ATOM 2300 C CA . THR B 1 98 ? -10.562 -11.344 -24.812 1 96.44 98 THR B CA 1
ATOM 2301 C C . THR B 1 98 ? -10.773 -12.836 -25.031 1 96.44 98 THR B C 1
ATOM 2303 O O . THR B 1 98 ? -11.719 -13.242 -25.703 1 96.44 98 THR B O 1
ATOM 2306 N N . LEU B 1 99 ? -9.977 -13.703 -24.469 1 97.62 99 LEU B N 1
ATOM 2307 C CA . LEU B 1 99 ? -10.094 -15.156 -24.562 1 97.62 99 LEU B CA 1
ATOM 2308 C C . LEU B 1 99 ? -10.945 -15.711 -23.422 1 97.62 99 LEU B C 1
ATOM 2310 O O . LEU B 1 99 ? -10.984 -15.133 -22.344 1 97.62 99 LEU B O 1
ATOM 2314 N N . PRO B 1 100 ? -11.617 -16.812 -23.75 1 97.31 100 PRO B N 1
ATOM 2315 C CA . PRO B 1 100 ? -12.375 -17.453 -22.672 1 97.31 100 PRO B CA 1
ATOM 2316 C C . PRO B 1 100 ? -11.5 -17.906 -21.516 1 97.31 100 PRO B C 1
ATOM 2318 O O . PRO B 1 100 ? -10.312 -18.188 -21.719 1 97.31 100 PRO B O 1
ATOM 2321 N N . LYS B 1 101 ? -12.062 -18.016 -20.359 1 96.12 101 LYS B N 1
ATOM 2322 C CA . LYS B 1 101 ? -11.367 -18.344 -19.125 1 96.12 101 LYS B CA 1
ATOM 2323 C C . LYS B 1 101 ? -10.57 -19.641 -19.281 1 96.12 101 LYS B C 1
ATOM 2325 O O . LYS B 1 101 ? -9.398 -19.703 -18.891 1 96.12 101 LYS B O 1
ATOM 2330 N N . ALA B 1 102 ? -11.227 -20.625 -19.844 1 96.75 102 ALA B N 1
ATOM 2331 C CA . ALA B 1 102 ? -10.57 -21.922 -20.016 1 96.75 102 ALA B CA 1
ATOM 2332 C C . ALA B 1 102 ? -9.32 -21.797 -20.875 1 96.75 102 ALA B C 1
ATOM 2334 O O . ALA B 1 102 ? -8.297 -22.422 -20.609 1 96.75 102 ALA B O 1
ATOM 2335 N N . GLU B 1 103 ? -9.406 -21 -21.891 1 97.88 103 GLU B N 1
ATOM 2336 C CA . GLU B 1 103 ? -8.273 -20.797 -22.797 1 97.88 103 GLU B CA 1
ATOM 2337 C C . GLU B 1 103 ? -7.168 -20 -22.109 1 97.88 103 GLU B C 1
ATOM 2339 O O . GLU B 1 103 ? -5.984 -20.297 -22.297 1 97.88 103 GLU B O 1
ATOM 2344 N N . ARG B 1 104 ? -7.527 -19.031 -21.359 1 97.88 104 ARG B N 1
ATOM 2345 C CA . ARG B 1 104 ? -6.535 -18.266 -20.625 1 97.88 104 ARG B CA 1
ATOM 2346 C C . ARG B 1 104 ? -5.762 -19.156 -19.656 1 97.88 104 ARG B C 1
ATOM 2348 O O . ARG B 1 104 ? -4.535 -19.062 -19.562 1 97.88 104 ARG B O 1
ATOM 2355 N N . LYS B 1 105 ? -6.438 -20.047 -19 1 97.94 105 LYS B N 1
ATOM 2356 C CA . LYS B 1 105 ? -5.789 -20.969 -18.078 1 97.94 105 LYS B CA 1
ATOM 2357 C C . LYS B 1 105 ? -4.84 -21.906 -18.797 1 97.94 105 LYS B C 1
ATOM 2359 O O . LYS B 1 105 ? -3.715 -22.141 -18.359 1 97.94 105 LYS B O 1
ATOM 2364 N N . ARG B 1 106 ? -5.355 -22.422 -19.891 1 98.19 106 ARG B N 1
ATOM 2365 C CA . ARG B 1 106 ? -4.52 -23.297 -20.703 1 98.19 106 ARG B CA 1
ATOM 2366 C C . ARG B 1 106 ? -3.232 -22.594 -21.125 1 98.19 106 ARG B C 1
ATOM 2368 O O . ARG B 1 106 ? -2.145 -23.172 -21.016 1 98.19 106 ARG B O 1
ATOM 2375 N N . LEU B 1 107 ? -3.322 -21.391 -21.562 1 98.38 107 LEU B N 1
ATOM 2376 C CA . LEU B 1 107 ? -2.174 -20.625 -22.031 1 98.38 107 LEU B CA 1
ATOM 2377 C C . LEU B 1 107 ? -1.212 -20.312 -20.891 1 98.38 107 LEU B C 1
ATOM 2379 O O . LEU B 1 107 ? 0.003 -20.266 -21.109 1 98.38 107 LEU B O 1
ATOM 2383 N N . GLN B 1 108 ? -1.713 -20.047 -19.672 1 98.62 108 GLN B N 1
ATOM 2384 C CA . GLN B 1 108 ? -0.837 -19.828 -18.531 1 98.62 108 GLN B CA 1
ATOM 2385 C C . GLN B 1 108 ? 0.053 -21.047 -18.266 1 98.62 108 GLN B C 1
ATOM 2387 O O . GLN B 1 108 ? 1.235 -20.891 -17.953 1 98.62 108 GLN B O 1
ATOM 2392 N N . VAL B 1 109 ? -0.468 -22.234 -18.422 1 98.75 109 VAL B N 1
ATOM 2393 C CA . VAL B 1 109 ? 0.302 -23.453 -18.234 1 98.75 109 VAL B CA 1
ATOM 2394 C C . VAL B 1 109 ? 1.324 -23.594 -19.359 1 98.75 109 VAL B C 1
ATOM 2396 O O . VAL B 1 109 ? 2.51 -23.828 -19.109 1 98.75 109 VAL B O 1
ATOM 2399 N N . GLU B 1 110 ? 0.876 -23.391 -20.562 1 98.56 110 GLU B N 1
ATOM 2400 C CA . GLU B 1 110 ? 1.707 -23.594 -21.734 1 98.56 110 GLU B CA 1
ATOM 2401 C C . GLU B 1 110 ? 2.859 -22.594 -21.797 1 98.56 110 GLU B C 1
ATOM 2403 O O . GLU B 1 110 ? 3.969 -22.938 -22.203 1 98.56 110 GLU B O 1
ATOM 2408 N N . ASN B 1 111 ? 2.605 -21.391 -21.391 1 98.56 111 ASN B N 1
ATOM 2409 C CA . ASN B 1 111 ? 3.564 -20.312 -21.594 1 98.56 111 ASN B CA 1
ATOM 2410 C C . ASN B 1 111 ? 4.48 -20.141 -20.375 1 98.56 111 ASN B C 1
ATOM 2412 O O . ASN B 1 111 ? 5.52 -19.484 -20.469 1 98.56 111 ASN B O 1
ATOM 2416 N N . ALA B 1 112 ? 4.102 -20.734 -19.219 1 98.69 112 ALA B N 1
ATOM 2417 C CA . ALA B 1 112 ? 4.844 -20.531 -17.984 1 98.69 112 ALA B CA 1
ATOM 2418 C C . ALA B 1 112 ? 6.324 -20.828 -18.172 1 98.69 112 ALA B C 1
ATOM 2420 O O . ALA B 1 112 ? 7.184 -20.031 -17.812 1 98.69 112 ALA B O 1
ATOM 2421 N N . PRO B 1 113 ? 6.695 -21.984 -18.875 1 98.69 113 PRO B N 1
ATOM 2422 C CA . PRO B 1 113 ? 8.117 -22.297 -19.016 1 98.69 113 PRO B CA 1
ATOM 2423 C C . PRO B 1 113 ? 8.852 -21.328 -19.922 1 98.69 113 PRO B C 1
ATOM 2425 O O . PRO B 1 113 ? 10.086 -21.281 -19.906 1 98.69 113 PRO B O 1
ATOM 2428 N N . LYS B 1 114 ? 8.172 -20.562 -20.75 1 98.56 114 LYS B N 1
ATOM 2429 C CA . LYS B 1 114 ? 8.781 -19.703 -21.766 1 98.56 114 LYS B CA 1
ATOM 2430 C C . LYS B 1 114 ? 9 -18.281 -21.234 1 98.56 114 LYS B C 1
ATOM 2432 O O . LYS B 1 114 ? 9.641 -17.469 -21.891 1 98.56 114 LYS B O 1
ATOM 2437 N N . LYS B 1 115 ? 8.531 -17.984 -20.062 1 98.69 115 LYS B N 1
ATOM 2438 C CA . LYS B 1 115 ? 8.602 -16.641 -19.5 1 98.69 115 LYS B CA 1
ATOM 2439 C C . LYS B 1 115 ? 10.016 -16.328 -19.016 1 98.69 115 LYS B C 1
ATOM 2441 O O . LYS B 1 115 ? 10.812 -17.234 -18.781 1 98.69 115 LYS B O 1
ATOM 2446 N N . SER B 1 116 ? 10.305 -15.047 -18.938 1 98.81 116 SER B N 1
ATOM 2447 C CA . SER B 1 116 ? 11.57 -14.617 -18.344 1 98.81 116 SER B CA 1
ATOM 2448 C C . SER B 1 116 ? 11.656 -15.008 -16.875 1 98.81 116 SER B C 1
ATOM 2450 O O . SER B 1 116 ? 10.633 -15.234 -16.219 1 98.81 116 SER B O 1
ATOM 2452 N N . ASP B 1 117 ? 12.836 -15.086 -16.359 1 98.81 117 ASP B N 1
ATOM 2453 C CA . ASP B 1 117 ? 13.039 -15.469 -14.961 1 98.81 117 ASP B CA 1
ATOM 2454 C C . ASP B 1 117 ? 12.273 -14.547 -14.023 1 98.81 117 ASP B C 1
ATOM 2456 O O . ASP B 1 117 ? 11.648 -15 -13.062 1 98.81 117 ASP B O 1
ATOM 2460 N N . LYS B 1 118 ? 12.312 -13.273 -14.281 1 98.94 118 LYS B N 1
ATOM 2461 C CA . LYS B 1 118 ? 11.648 -12.305 -13.414 1 98.94 118 LYS B CA 1
ATOM 2462 C C . LYS B 1 118 ? 10.133 -12.461 -13.477 1 98.94 118 LYS B C 1
ATOM 2464 O O . LYS B 1 118 ? 9.445 -12.336 -12.453 1 98.94 118 LYS B O 1
ATOM 2469 N N . ALA B 1 119 ? 9.594 -12.742 -14.609 1 98.94 119 ALA B N 1
ATOM 2470 C CA . ALA B 1 119 ? 8.164 -12.984 -14.727 1 98.94 119 ALA B CA 1
ATOM 2471 C C . ALA B 1 119 ? 7.762 -14.266 -14 1 98.94 119 ALA B C 1
ATOM 2473 O O . ALA B 1 119 ? 6.695 -14.336 -13.383 1 98.94 119 ALA B O 1
ATOM 2474 N N . LYS B 1 120 ? 8.617 -15.289 -14.102 1 98.94 120 LYS B N 1
ATOM 2475 C CA . LYS B 1 120 ? 8.367 -16.531 -13.367 1 98.94 120 LYS B CA 1
ATOM 2476 C C . LYS B 1 120 ? 8.328 -16.281 -11.867 1 98.94 120 LYS B C 1
ATOM 2478 O O . LYS B 1 120 ? 7.496 -16.844 -11.156 1 98.94 120 LYS B O 1
ATOM 2483 N N . LEU B 1 121 ? 9.25 -15.461 -11.391 1 98.94 121 LEU B N 1
ATOM 2484 C CA . LEU B 1 121 ? 9.258 -15.086 -9.977 1 98.94 121 LEU B CA 1
ATOM 2485 C C . LEU B 1 121 ? 7.926 -14.469 -9.57 1 98.94 121 LEU B C 1
ATOM 2487 O O . LEU B 1 121 ? 7.324 -14.883 -8.57 1 98.94 121 LEU B O 1
ATOM 2491 N N . VAL B 1 122 ? 7.477 -13.492 -10.344 1 98.94 122 VAL B N 1
ATOM 2492 C CA . VAL B 1 122 ? 6.234 -12.789 -10.055 1 98.94 122 VAL B CA 1
ATOM 2493 C C . VAL B 1 122 ? 5.066 -13.773 -10.086 1 98.94 122 VAL B C 1
ATOM 2495 O O . VAL B 1 122 ? 4.219 -13.773 -9.188 1 98.94 122 VAL B O 1
ATOM 2498 N N . LYS B 1 123 ? 5 -14.672 -11.055 1 98.94 123 LYS B N 1
ATOM 2499 C CA . LYS B 1 123 ? 3.92 -15.641 -11.203 1 98.94 123 LYS B CA 1
ATOM 2500 C C . LYS B 1 123 ? 3.885 -16.609 -10.016 1 98.94 123 LYS B C 1
ATOM 2502 O O . LYS B 1 123 ? 2.812 -16.938 -9.508 1 98.94 123 LYS B O 1
ATOM 2507 N N . MET B 1 124 ? 5.062 -17.078 -9.609 1 98.94 124 MET B N 1
ATOM 2508 C CA . MET B 1 124 ? 5.109 -17.969 -8.461 1 98.94 124 MET B CA 1
ATOM 2509 C C . MET B 1 124 ? 4.609 -17.281 -7.199 1 98.94 124 MET B C 1
ATOM 2511 O O . MET B 1 124 ? 3.797 -17.828 -6.461 1 98.94 124 MET B O 1
ATOM 2515 N N . ALA B 1 125 ? 5.07 -16.047 -6.965 1 98.94 125 ALA B N 1
ATOM 2516 C CA . ALA B 1 125 ? 4.641 -15.305 -5.781 1 98.94 125 ALA B CA 1
ATOM 2517 C C . ALA B 1 125 ? 3.145 -15.016 -5.832 1 98.94 125 ALA B C 1
ATOM 2519 O O . ALA B 1 125 ? 2.457 -15.094 -4.812 1 98.94 125 ALA B O 1
ATOM 2520 N N . ASP B 1 126 ? 2.656 -14.672 -7.008 1 98.94 126 ASP B N 1
ATOM 2521 C CA . ASP B 1 126 ? 1.229 -14.438 -7.215 1 98.94 126 ASP B CA 1
ATOM 2522 C C . ASP B 1 126 ? 0.416 -15.68 -6.867 1 98.94 126 ASP B C 1
ATOM 2524 O O . ASP B 1 126 ? -0.594 -15.594 -6.164 1 98.94 126 ASP B O 1
ATOM 2528 N N . LYS B 1 127 ? 0.84 -16.844 -7.348 1 98.88 127 LYS B N 1
ATOM 2529 C CA . LYS B 1 127 ? 0.135 -18.094 -7.074 1 98.88 127 LYS B CA 1
ATOM 2530 C C . LYS B 1 127 ? 0.22 -18.453 -5.594 1 98.88 127 LYS B C 1
ATOM 2532 O O . LYS B 1 127 ? -0.753 -18.938 -5.012 1 98.88 127 LYS B O 1
ATOM 2537 N N . ILE B 1 128 ? 1.415 -18.234 -5.008 1 98.88 128 ILE B N 1
ATOM 2538 C CA . ILE B 1 128 ? 1.565 -18.516 -3.584 1 98.88 128 ILE B CA 1
ATOM 2539 C C . ILE B 1 128 ? 0.546 -17.703 -2.791 1 98.88 128 ILE B C 1
ATOM 2541 O O . ILE B 1 128 ? -0.128 -18.234 -1.904 1 98.88 128 ILE B O 1
ATOM 2545 N N . TYR B 1 129 ? 0.4 -16.438 -3.109 1 98.81 129 TYR B N 1
ATOM 2546 C CA . TYR B 1 129 ? -0.56 -15.57 -2.43 1 98.81 129 TYR B CA 1
ATOM 2547 C C . TYR B 1 129 ? -1.977 -16.109 -2.568 1 98.81 129 TYR B C 1
ATOM 2549 O O . TYR B 1 129 ? -2.699 -16.234 -1.577 1 98.81 129 TYR B O 1
ATOM 2557 N N . ASN B 1 130 ? -2.342 -16.484 -3.787 1 98.12 130 ASN B N 1
ATOM 2558 C CA . ASN B 1 130 ? -3.699 -16.938 -4.062 1 98.12 130 ASN B CA 1
ATOM 2559 C C . ASN B 1 130 ? -3.982 -18.297 -3.41 1 98.12 130 ASN B C 1
ATOM 2561 O O . ASN B 1 130 ? -5.082 -18.531 -2.91 1 98.12 130 ASN B O 1
ATOM 2565 N N . LEU B 1 131 ? -3.035 -19.141 -3.447 1 98.56 131 LEU B N 1
ATOM 2566 C CA . LEU B 1 131 ? -3.195 -20.469 -2.844 1 98.56 131 LEU B CA 1
ATOM 2567 C C . LEU B 1 131 ? -3.363 -20.344 -1.332 1 98.56 131 LEU B C 1
ATOM 2569 O O . LEU B 1 131 ? -4.207 -21.031 -0.745 1 98.56 131 LEU B O 1
ATOM 2573 N N . ARG B 1 132 ? -2.561 -19.516 -0.703 1 98 132 ARG B N 1
ATOM 2574 C CA . ARG B 1 132 ? -2.684 -19.281 0.734 1 98 132 ARG B CA 1
ATOM 2575 C C . ARG B 1 132 ? -4.047 -18.703 1.08 1 98 132 ARG B C 1
ATOM 2577 O O . ARG B 1 132 ? -4.637 -19.047 2.107 1 98 132 ARG B O 1
ATOM 2584 N N . ASP B 1 133 ? -4.527 -17.766 0.266 1 96.31 133 ASP B N 1
ATOM 2585 C CA . ASP B 1 133 ? -5.879 -17.25 0.445 1 96.31 133 ASP B CA 1
ATOM 2586 C C . ASP B 1 133 ? -6.906 -18.375 0.405 1 96.31 133 ASP B C 1
ATOM 2588 O O . ASP B 1 133 ? -7.812 -18.422 1.24 1 96.31 133 ASP B O 1
ATOM 2592 N N . LEU B 1 134 ? -6.758 -19.266 -0.59 1 96.44 134 LEU B N 1
ATOM 2593 C CA . LEU B 1 134 ? -7.684 -20.391 -0.756 1 96.44 134 LEU B CA 1
ATOM 2594 C C . LEU B 1 134 ? -7.613 -21.328 0.436 1 96.44 134 LEU B C 1
ATOM 2596 O O . LEU B 1 134 ? -8.625 -21.922 0.832 1 96.44 134 LEU B O 1
ATOM 2600 N N . GLN B 1 135 ? -6.402 -21.531 0.944 1 97 135 GLN B N 1
ATOM 2601 C CA . GLN B 1 135 ? -6.246 -22.375 2.121 1 97 135 GLN B CA 1
ATOM 2602 C C . GLN B 1 135 ? -7.012 -21.812 3.312 1 97 135 GLN B C 1
ATOM 2604 O O . GLN B 1 135 ? -7.605 -22.562 4.086 1 97 135 GLN B O 1
ATOM 2609 N N . ARG B 1 136 ? -7.004 -20.516 3.426 1 92.62 136 ARG B N 1
ATOM 2610 C CA . ARG B 1 136 ? -7.621 -19.844 4.57 1 92.62 136 ARG B CA 1
ATOM 2611 C C . ARG B 1 136 ? -9.133 -19.75 4.395 1 92.62 136 ARG B C 1
ATOM 2613 O O . ARG B 1 136 ? -9.891 -20.062 5.312 1 92.62 136 ARG B O 1
ATOM 2620 N N . GLU B 1 137 ? -9.484 -19.297 3.203 1 93 137 GLU B N 1
ATOM 2621 C CA . GLU B 1 137 ? -10.898 -19.016 2.965 1 93 137 GLU B CA 1
ATOM 2622 C C . GLU B 1 137 ? -11.219 -19.016 1.473 1 93 137 GLU B C 1
ATOM 2624 O O . GLU B 1 137 ? -11.125 -17.984 0.815 1 93 137 GLU B O 1
ATOM 2629 N N . PRO B 1 138 ? -11.688 -20.125 1.002 1 94.5 138 PRO B N 1
ATOM 2630 C CA . PRO B 1 138 ? -12.141 -20.078 -0.389 1 94.5 138 PRO B CA 1
ATOM 2631 C C . PRO B 1 138 ? -13.305 -19.125 -0.603 1 94.5 138 PRO B C 1
ATOM 2633 O O . PRO B 1 138 ? -14.141 -18.938 0.288 1 94.5 138 PRO B O 1
ATOM 2636 N N . PRO B 1 139 ? -13.328 -18.516 -1.772 1 93.75 139 PRO B N 1
ATOM 2637 C CA . PRO B 1 139 ? -14.484 -17.672 -2.051 1 93.75 139 PRO B CA 1
ATOM 2638 C C . PRO B 1 139 ? -15.812 -18.391 -1.838 1 93.75 139 PRO B C 1
ATOM 2640 O O . PRO B 1 139 ? -15.93 -19.578 -2.154 1 93.75 139 PRO B O 1
ATOM 2643 N N . ALA B 1 140 ? -16.844 -17.688 -1.425 1 90.62 140 ALA B N 1
ATOM 2644 C CA . ALA B 1 140 ? -18.109 -18.281 -1.023 1 90.62 140 ALA B CA 1
ATOM 2645 C C . ALA B 1 140 ? -18.812 -18.922 -2.213 1 90.62 140 ALA B C 1
ATOM 2647 O O . ALA B 1 140 ? -19.547 -19.891 -2.051 1 90.62 140 ALA B O 1
ATOM 2648 N N . ASP B 1 141 ? -18.562 -18.453 -3.346 1 94.12 141 ASP B N 1
ATOM 2649 C CA . ASP B 1 141 ? -19.297 -18.922 -4.52 1 94.12 141 ASP B CA 1
ATOM 2650 C C . ASP B 1 141 ? -18.547 -20.062 -5.207 1 94.12 141 ASP B C 1
ATOM 2652 O O . ASP B 1 141 ? -18.984 -20.562 -6.25 1 94.12 141 ASP B O 1
ATOM 2656 N N . TRP B 1 142 ? -17.469 -20.469 -4.613 1 96.31 142 TRP B N 1
ATOM 2657 C CA . TRP B 1 142 ? -16.719 -21.578 -5.207 1 96.31 142 TRP B CA 1
ATOM 2658 C C . TRP B 1 142 ? -17.203 -22.906 -4.66 1 96.31 142 TRP B C 1
ATOM 2660 O O . TRP B 1 142 ? -17.453 -23.047 -3.461 1 96.31 142 TRP B O 1
ATOM 2670 N N . THR B 1 143 ? -17.328 -23.906 -5.551 1 96.75 143 THR B N 1
ATOM 2671 C CA . THR B 1 143 ? -17.562 -25.281 -5.141 1 96.75 143 THR B CA 1
ATOM 2672 C C . THR B 1 143 ? -16.266 -25.938 -4.691 1 96.75 143 THR B C 1
ATOM 2674 O O . THR B 1 143 ? -15.172 -25.438 -4.969 1 96.75 143 THR B O 1
ATOM 2677 N N . LEU B 1 144 ? -16.438 -26.984 -3.949 1 96.12 144 LEU B N 1
ATOM 2678 C CA . LEU B 1 144 ? -15.266 -27.766 -3.537 1 96.12 144 LEU B CA 1
ATOM 2679 C C . LEU B 1 144 ? -14.438 -28.188 -4.746 1 96.12 144 LEU B C 1
ATOM 2681 O O . LEU B 1 144 ? -13.211 -28.109 -4.719 1 96.12 144 LEU B O 1
ATOM 2685 N N . ASP B 1 145 ? -15.117 -28.594 -5.781 1 96.69 145 ASP B N 1
ATOM 2686 C CA . ASP B 1 145 ? -14.438 -29.016 -7 1 96.69 145 ASP B CA 1
ATOM 2687 C C . ASP B 1 145 ? -13.656 -27.875 -7.633 1 96.69 145 ASP B C 1
ATOM 2689 O O . ASP B 1 145 ? -12.547 -28.062 -8.125 1 96.69 145 ASP B O 1
ATOM 2693 N N . ARG B 1 146 ? -14.219 -26.734 -7.57 1 96.75 146 ARG B N 1
ATOM 2694 C CA . ARG B 1 146 ? -13.547 -25.578 -8.148 1 96.75 146 ARG B CA 1
ATOM 2695 C C . ARG B 1 146 ? -12.266 -25.25 -7.383 1 96.75 146 ARG B C 1
ATOM 2697 O O . ARG B 1 146 ? -11.25 -24.906 -7.984 1 96.75 146 ARG B O 1
ATOM 2704 N N . VAL B 1 147 ? -12.312 -25.344 -6.098 1 97.44 147 VAL B N 1
ATOM 2705 C CA . VAL B 1 147 ? -11.141 -25.094 -5.262 1 97.44 147 VAL B CA 1
ATOM 2706 C C . VAL B 1 147 ? -10.047 -26.109 -5.605 1 97.44 147 VAL B C 1
ATOM 2708 O O . VAL B 1 147 ? -8.898 -25.719 -5.844 1 97.44 147 VAL B O 1
ATOM 2711 N N . ARG B 1 148 ? -10.43 -27.328 -5.703 1 96.69 148 ARG B N 1
ATOM 2712 C CA . ARG B 1 148 ? -9.477 -28.391 -6.02 1 96.69 148 ARG B CA 1
ATOM 2713 C C . ARG B 1 148 ? -8.859 -28.188 -7.395 1 96.69 148 ARG B C 1
ATOM 2715 O O . ARG B 1 148 ? -7.645 -28.328 -7.566 1 96.69 148 ARG B O 1
ATOM 2722 N N . GLU B 1 149 ? -9.688 -27.875 -8.281 1 97.44 149 GLU B N 1
ATOM 2723 C CA . GLU B 1 149 ? -9.219 -27.625 -9.641 1 97.44 149 GLU B CA 1
ATOM 2724 C C . GLU B 1 149 ? -8.234 -26.469 -9.695 1 97.44 149 GLU B C 1
ATOM 2726 O O . GLU B 1 149 ? -7.285 -26.484 -10.484 1 97.44 149 GLU B O 1
ATOM 2731 N N . TYR B 1 150 ? -8.484 -25.516 -8.859 1 98.06 150 TYR B N 1
ATOM 2732 C CA . TYR B 1 150 ? -7.582 -24.375 -8.836 1 98.06 150 TYR B CA 1
ATOM 2733 C C . TYR B 1 150 ? -6.195 -24.797 -8.367 1 98.06 150 TYR B C 1
ATOM 2735 O O . TYR B 1 150 ? -5.188 -24.375 -8.945 1 98.06 150 TYR B O 1
ATOM 2743 N N . PHE B 1 151 ? -6.117 -25.562 -7.324 1 98.62 151 PHE B N 1
ATOM 2744 C CA . PHE B 1 151 ? -4.828 -26.031 -6.824 1 98.62 151 PHE B CA 1
ATOM 2745 C C . PHE B 1 151 ? -4.082 -26.812 -7.898 1 98.62 151 PHE B C 1
ATOM 2747 O O . PHE B 1 151 ? -2.885 -26.609 -8.109 1 98.62 151 PHE B O 1
ATOM 2754 N N . LEU B 1 152 ? -4.801 -27.688 -8.562 1 98.31 152 LEU B N 1
ATOM 2755 C CA . LEU B 1 152 ? -4.188 -28.5 -9.594 1 98.31 152 LEU B CA 1
ATOM 2756 C C . LEU B 1 152 ? -3.682 -27.641 -10.75 1 98.31 152 LEU B C 1
ATOM 2758 O O . LEU B 1 152 ? -2.564 -27.844 -11.234 1 98.31 152 LEU B O 1
ATOM 2762 N N . TRP B 1 153 ? -4.5 -26.766 -11.117 1 98.69 153 TRP B N 1
ATOM 2763 C CA . TRP B 1 153 ? -4.133 -25.844 -12.188 1 98.69 153 TRP B CA 1
ATOM 2764 C C . TRP B 1 153 ? -2.924 -25 -11.797 1 98.69 153 TRP B C 1
ATOM 2766 O O . TRP B 1 153 ? -1.976 -24.875 -12.578 1 98.69 153 TRP B O 1
ATOM 2776 N N . ALA B 1 154 ? -2.938 -24.438 -10.617 1 98.75 154 ALA B N 1
ATOM 2777 C CA . ALA B 1 154 ? -1.837 -23.609 -10.133 1 98.75 154 ALA B CA 1
ATOM 2778 C C . ALA B 1 154 ? -0.529 -24.391 -10.109 1 98.75 154 ALA B C 1
ATOM 2780 O O . ALA B 1 154 ? 0.53 -23.859 -10.445 1 98.75 154 ALA B O 1
ATOM 2781 N N . GLN B 1 155 ? -0.605 -25.641 -9.703 1 98.81 155 GLN B N 1
ATOM 2782 C CA . GLN B 1 155 ? 0.582 -26.5 -9.695 1 98.81 155 GLN B CA 1
ATOM 2783 C C . GLN B 1 155 ? 1.171 -26.641 -11.094 1 98.81 155 GLN B C 1
ATOM 2785 O O . GLN B 1 155 ? 2.385 -26.516 -11.273 1 98.81 155 GLN B O 1
ATOM 2790 N N . LYS B 1 156 ? 0.287 -26.891 -12.023 1 98.75 156 LYS B N 1
ATOM 2791 C CA . LYS B 1 156 ? 0.757 -27.031 -13.398 1 98.75 156 LYS B CA 1
ATOM 2792 C C . LYS B 1 156 ? 1.445 -25.75 -13.875 1 98.75 156 LYS B C 1
ATOM 2794 O O . LYS B 1 156 ? 2.5 -25.812 -14.508 1 98.75 156 LYS B O 1
ATOM 2799 N N . VAL B 1 157 ? 0.909 -24.625 -13.547 1 98.88 157 VAL B N 1
ATOM 2800 C CA . VAL B 1 157 ? 1.477 -23.344 -13.945 1 98.88 157 VAL B CA 1
ATOM 2801 C C . VAL B 1 157 ? 2.842 -23.156 -13.289 1 98.88 157 VAL B C 1
ATOM 2803 O O . VAL B 1 157 ? 3.832 -22.875 -13.969 1 98.88 157 VAL B O 1
ATOM 2806 N N . THR B 1 158 ? 2.898 -23.328 -11.977 1 98.88 158 THR B N 1
ATOM 2807 C CA . THR B 1 158 ? 4.121 -23 -11.25 1 98.88 158 THR B CA 1
ATOM 2808 C C . THR B 1 158 ? 5.199 -24.047 -11.5 1 98.88 158 THR B C 1
ATOM 2810 O O . THR B 1 158 ? 6.391 -23.766 -11.352 1 98.88 158 THR B O 1
ATOM 2813 N N . ASP B 1 159 ? 4.801 -25.266 -11.852 1 98.56 159 ASP B N 1
ATOM 2814 C CA . ASP B 1 159 ? 5.785 -26.25 -12.281 1 98.56 159 ASP B CA 1
ATOM 2815 C C . ASP B 1 159 ? 6.555 -25.766 -13.508 1 98.56 159 ASP B C 1
ATOM 2817 O O . ASP B 1 159 ? 7.738 -26.078 -13.664 1 98.56 159 ASP B O 1
ATOM 2821 N N . GLY B 1 160 ? 5.852 -25.031 -14.328 1 98.75 160 GLY B N 1
ATOM 2822 C CA . GLY B 1 160 ? 6.496 -24.453 -15.5 1 98.75 160 GLY B CA 1
ATOM 2823 C C . GLY B 1 160 ? 7.449 -23.328 -15.164 1 98.75 160 GLY B C 1
ATOM 2824 O O . GLY B 1 160 ? 8.258 -22.922 -16 1 98.75 160 GLY B O 1
ATOM 2825 N N . CYS B 1 161 ? 7.414 -22.844 -13.906 1 98.75 161 CYS B N 1
ATOM 2826 C CA . CYS B 1 161 ? 8.227 -21.719 -13.484 1 98.75 161 CYS B CA 1
ATOM 2827 C C . CYS B 1 161 ? 9.43 -22.172 -12.672 1 98.75 161 CYS B C 1
ATOM 2829 O O . CYS B 1 161 ? 10.188 -21.344 -12.164 1 98.75 161 CYS B O 1
ATOM 2831 N N . ARG B 1 162 ? 9.633 -23.453 -12.5 1 98.19 162 ARG B N 1
ATOM 2832 C CA . ARG B 1 162 ? 10.695 -23.984 -11.656 1 98.19 162 ARG B CA 1
ATOM 2833 C C . ARG B 1 162 ? 12.07 -23.625 -12.203 1 98.19 162 ARG B C 1
ATOM 2835 O O . ARG B 1 162 ? 12.203 -23.297 -13.391 1 98.19 162 ARG B O 1
ATOM 2842 N N . GLY B 1 163 ? 13.047 -23.562 -11.305 1 98.44 163 GLY B N 1
ATOM 2843 C CA . GLY B 1 163 ? 14.43 -23.375 -11.711 1 98.44 163 GLY B CA 1
ATOM 2844 C C . GLY B 1 163 ? 14.945 -21.969 -11.461 1 98.44 163 GLY B C 1
ATOM 2845 O O . GLY B 1 163 ? 16.141 -21.703 -11.617 1 98.44 163 GLY B O 1
ATOM 2846 N N . VAL B 1 164 ? 14.07 -21.078 -10.938 1 98.5 164 VAL B N 1
ATOM 2847 C CA . VAL B 1 164 ? 14.516 -19.688 -10.867 1 98.5 164 VAL B CA 1
ATOM 2848 C C . VAL B 1 164 ? 14.625 -19.25 -9.406 1 98.5 164 VAL B C 1
ATOM 2850 O O . VAL B 1 164 ? 15.297 -18.266 -9.094 1 98.5 164 VAL B O 1
ATOM 2853 N N . ASN B 1 165 ? 13.969 -19.922 -8.5 1 98.75 165 ASN B N 1
ATOM 2854 C CA . ASN B 1 165 ? 14.016 -19.562 -7.086 1 98.75 165 ASN B CA 1
ATOM 2855 C C . ASN B 1 165 ? 13.648 -20.734 -6.188 1 98.75 165 ASN B C 1
ATOM 2857 O O . ASN B 1 165 ? 12.461 -21.047 -6.031 1 98.75 165 ASN B O 1
ATOM 2861 N N . GLY B 1 166 ? 14.617 -21.328 -5.582 1 98.75 166 GLY B N 1
ATOM 2862 C CA . GLY B 1 166 ? 14.422 -22.531 -4.789 1 98.75 166 GLY B CA 1
ATOM 2863 C C . GLY B 1 166 ? 13.523 -22.312 -3.588 1 98.75 166 GLY B C 1
ATOM 2864 O O . GLY B 1 166 ? 12.766 -23.203 -3.201 1 98.75 166 GLY B O 1
ATOM 2865 N N . LYS B 1 167 ? 13.57 -21.188 -2.986 1 98.81 167 LYS B N 1
ATOM 2866 C CA . LYS B 1 167 ? 12.758 -20.891 -1.807 1 98.81 167 LYS B CA 1
ATOM 2867 C C . LYS B 1 167 ? 11.273 -20.844 -2.154 1 98.81 167 LYS B C 1
ATOM 2869 O O . LYS B 1 167 ? 10.453 -21.453 -1.459 1 98.81 167 LYS B O 1
ATOM 2874 N N . LEU B 1 168 ? 10.922 -20.172 -3.209 1 98.88 168 LEU B N 1
ATOM 2875 C CA . LEU B 1 168 ? 9.531 -20.109 -3.646 1 98.88 168 LEU B CA 1
ATOM 2876 C C . LEU B 1 168 ? 9.031 -21.484 -4.066 1 98.88 168 LEU B C 1
ATOM 2878 O O . LEU B 1 168 ? 7.891 -21.844 -3.783 1 98.88 168 LEU B O 1
ATOM 2882 N N . GLU B 1 169 ? 9.906 -22.219 -4.723 1 98.81 169 GLU B N 1
ATOM 2883 C CA . GLU B 1 169 ? 9.555 -23.578 -5.129 1 98.81 169 GLU B CA 1
ATOM 2884 C C . GLU B 1 169 ? 9.234 -24.453 -3.922 1 98.81 169 GLU B C 1
ATOM 2886 O O . GLU B 1 169 ? 8.289 -25.234 -3.947 1 98.81 169 GLU B O 1
ATOM 2891 N N . ASN B 1 170 ? 10.008 -24.281 -2.902 1 98.81 170 ASN B N 1
ATOM 2892 C CA . ASN B 1 170 ? 9.789 -25.078 -1.695 1 98.81 170 ASN B CA 1
ATOM 2893 C C . ASN B 1 170 ? 8.453 -24.734 -1.039 1 98.81 170 ASN B C 1
ATOM 2895 O O . ASN B 1 170 ? 7.758 -25.609 -0.532 1 98.81 170 ASN B O 1
ATOM 2899 N N . ILE B 1 171 ? 8.133 -23.453 -1.016 1 98.88 171 ILE B N 1
ATOM 2900 C CA . ILE B 1 171 ? 6.855 -23.016 -0.467 1 98.88 171 ILE B CA 1
ATOM 2901 C C . ILE B 1 171 ? 5.711 -23.656 -1.25 1 98.88 171 ILE B C 1
ATOM 2903 O O . ILE B 1 171 ? 4.773 -24.188 -0.661 1 98.88 171 ILE B O 1
ATOM 2907 N N . LEU B 1 172 ? 5.809 -23.656 -2.533 1 98.81 172 LEU B N 1
ATOM 2908 C CA . LEU B 1 172 ? 4.781 -24.219 -3.398 1 98.81 172 LEU B CA 1
ATOM 2909 C C . LEU B 1 172 ? 4.68 -25.719 -3.203 1 98.81 172 LEU B C 1
ATOM 2911 O O . LEU B 1 172 ? 3.576 -26.266 -3.102 1 98.81 172 LEU B O 1
ATOM 2915 N N . GLU B 1 173 ? 5.828 -26.344 -3.117 1 98.31 173 GLU B N 1
ATOM 2916 C CA . GLU B 1 173 ? 5.848 -27.781 -2.895 1 98.31 173 GLU B CA 1
ATOM 2917 C C . GLU B 1 173 ? 5.168 -28.141 -1.575 1 98.31 173 GLU B C 1
ATOM 2919 O O . GLU B 1 173 ? 4.41 -29.109 -1.508 1 98.31 173 GLU B O 1
ATOM 2924 N N . ASP B 1 174 ? 5.465 -27.375 -0.581 1 98.56 174 ASP B N 1
ATOM 2925 C CA . ASP B 1 174 ? 4.848 -27.609 0.721 1 98.56 174 ASP B CA 1
ATOM 2926 C C . ASP B 1 174 ? 3.328 -27.484 0.641 1 98.56 174 ASP B C 1
ATOM 2928 O O . ASP B 1 174 ? 2.6 -28.281 1.233 1 98.56 174 ASP B O 1
ATOM 2932 N N . ILE B 1 175 ? 2.854 -26.5 -0.079 1 98.62 175 ILE B N 1
ATOM 2933 C CA . ILE B 1 175 ? 1.417 -26.312 -0.242 1 98.62 175 ILE B CA 1
ATOM 2934 C C . ILE B 1 175 ? 0.812 -27.5 -0.975 1 98.62 175 ILE B C 1
ATOM 2936 O O . ILE B 1 175 ? -0.191 -28.062 -0.533 1 98.62 175 ILE B O 1
ATOM 2940 N N . TYR B 1 176 ? 1.446 -27.953 -2.025 1 98.31 176 TYR B N 1
ATOM 2941 C CA . TYR B 1 176 ? 0.89 -29 -2.879 1 98.31 176 TYR B CA 1
ATOM 2942 C C . TYR B 1 176 ? 0.97 -30.359 -2.199 1 98.31 176 TYR B C 1
ATOM 2944 O O . TYR B 1 176 ? 0.048 -31.172 -2.309 1 98.31 176 TYR B O 1
ATOM 2952 N N . GLN B 1 177 ? 2.018 -30.578 -1.463 1 97.38 177 GLN B N 1
ATOM 2953 C CA . GLN B 1 177 ? 2.279 -31.922 -0.951 1 97.38 177 GLN B CA 1
ATOM 2954 C C . GLN B 1 177 ? 1.657 -32.125 0.429 1 97.38 177 GLN B C 1
ATOM 2956 O O . GLN B 1 177 ? 1.195 -33.219 0.761 1 97.38 177 GLN B O 1
ATOM 2961 N N . SER B 1 178 ? 1.646 -31.047 1.224 1 96.31 178 SER B N 1
ATOM 2962 C CA . SER B 1 178 ? 1.274 -31.234 2.623 1 96.31 178 SER B CA 1
ATOM 2963 C C . SER B 1 178 ? 0.213 -30.219 3.049 1 96.31 178 SER B C 1
ATOM 2965 O O . SER B 1 178 ? -0.282 -30.266 4.176 1 96.31 178 SER B O 1
ATOM 2967 N N . GLY B 1 179 ? -0.068 -29.297 2.148 1 97.75 179 GLY B N 1
ATOM 2968 C CA . GLY B 1 179 ? -1.021 -28.266 2.518 1 97.75 179 GLY B CA 1
ATOM 2969 C C . GLY B 1 179 ? -2.451 -28.766 2.578 1 97.75 179 GLY B C 1
ATOM 2970 O O . GLY B 1 179 ? -2.781 -29.797 1.983 1 97.75 179 GLY B O 1
ATOM 2971 N N . THR B 1 180 ? -3.244 -28.047 3.375 1 98.06 180 THR B N 1
ATOM 2972 C CA . THR B 1 180 ? -4.676 -28.312 3.475 1 98.06 180 THR B CA 1
ATOM 2973 C C . THR B 1 180 ? -5.473 -27.016 3.361 1 98.06 180 THR B C 1
ATOM 2975 O O . THR B 1 180 ? -4.906 -25.938 3.436 1 98.06 180 THR B O 1
ATOM 2978 N N . PHE B 1 181 ? -6.664 -27.125 3.021 1 97.31 181 PHE B N 1
ATOM 2979 C CA . PHE B 1 181 ? -7.59 -26 3.08 1 97.31 181 PHE B CA 1
ATOM 2980 C C . PHE B 1 181 ? -8.891 -26.406 3.766 1 97.31 181 PHE B C 1
ATOM 2982 O O . PHE B 1 181 ? -9.18 -27.594 3.92 1 97.31 181 PHE B O 1
ATOM 2989 N N . VAL B 1 182 ? -9.523 -25.438 4.266 1 95.06 182 VAL B N 1
ATOM 2990 C CA . VAL B 1 182 ? -10.781 -25.672 4.973 1 95.06 182 VAL B CA 1
ATOM 2991 C C . VAL B 1 182 ? -11.953 -25.312 4.074 1 95.06 182 VAL B C 1
ATOM 2993 O O . VAL B 1 182 ? -11.969 -24.25 3.457 1 95.06 182 VAL B O 1
ATOM 2996 N N . TYR B 1 183 ? -12.922 -26.25 3.971 1 94.06 183 TYR B N 1
ATOM 2997 C CA . TYR B 1 183 ? -14.156 -26.047 3.227 1 94.06 183 TYR B CA 1
ATOM 2998 C C . TYR B 1 183 ? -15.359 -26.531 4.023 1 94.06 183 TYR B C 1
ATOM 3000 O O . TYR B 1 183 ? -15.445 -27.719 4.359 1 94.06 183 TYR B O 1
ATOM 3008 N N . ASN B 1 184 ? -16.234 -25.609 4.359 1 90.94 184 ASN B N 1
ATOM 3009 C CA . ASN B 1 184 ? -17.406 -25.922 5.16 1 90.94 184 ASN B CA 1
ATOM 3010 C C . ASN B 1 184 ? -17.031 -26.672 6.441 1 90.94 184 ASN B C 1
ATOM 3012 O O . ASN B 1 184 ? -17.609 -27.719 6.746 1 90.94 184 ASN B O 1
ATOM 3016 N N . GLY B 1 185 ? -15.992 -26.188 7.051 1 91 185 GLY B N 1
ATOM 3017 C CA . GLY B 1 185 ? -15.609 -26.672 8.367 1 91 185 GLY B CA 1
ATOM 3018 C C . GLY B 1 185 ? -14.805 -27.953 8.32 1 91 185 GLY B C 1
ATOM 3019 O O . GLY B 1 185 ? -14.367 -28.469 9.352 1 91 185 GLY B O 1
ATOM 3020 N N . LYS B 1 186 ? -14.578 -28.438 7.176 1 94.69 186 LYS B N 1
ATOM 3021 C CA . LYS B 1 186 ? -13.805 -29.672 7.012 1 94.69 186 LYS B CA 1
ATOM 3022 C C . LYS B 1 186 ? -12.469 -29.375 6.34 1 94.69 186 LYS B C 1
ATOM 3024 O O . LYS B 1 186 ? -12.383 -28.531 5.445 1 94.69 186 LYS B O 1
ATOM 3029 N N . GLN B 1 187 ? -11.523 -30.141 6.805 1 96.38 187 GLN B N 1
ATOM 3030 C CA . GLN B 1 187 ? -10.18 -29.969 6.262 1 96.38 187 GLN B CA 1
ATOM 3031 C C . GLN B 1 187 ? -9.938 -30.922 5.086 1 96.38 187 GLN B C 1
ATOM 3033 O O . GLN B 1 187 ? -10.25 -32.125 5.168 1 96.38 187 GLN B O 1
ATOM 3038 N N . TYR B 1 188 ? -9.398 -30.422 4.027 1 96.88 188 TYR B N 1
ATOM 3039 C CA . TYR B 1 188 ? -9.062 -31.172 2.828 1 96.88 188 TYR B CA 1
ATOM 3040 C C . TYR B 1 188 ? -7.609 -30.953 2.432 1 96.88 188 TYR B C 1
ATOM 3042 O O . TYR B 1 188 ? -7.055 -29.875 2.646 1 96.88 188 TYR B O 1
ATOM 3050 N N . PRO B 1 189 ? -6.996 -32 1.902 1 97.5 189 PRO B N 1
ATOM 3051 C CA . PRO B 1 189 ? -5.688 -31.75 1.303 1 97.5 189 PRO B CA 1
ATOM 3052 C C . PRO B 1 189 ? -5.77 -30.844 0.076 1 97.5 189 PRO B C 1
ATOM 3054 O O . PRO B 1 189 ? -6.719 -30.953 -0.706 1 97.5 189 PRO B O 1
ATOM 3057 N N . CYS B 1 190 ? -4.809 -29.938 -0.173 1 97.31 190 CYS B N 1
ATOM 3058 C CA . CYS B 1 190 ? -4.789 -29.047 -1.334 1 97.31 190 CYS B CA 1
ATOM 3059 C C . CYS B 1 190 ? -4.773 -29.844 -2.629 1 97.31 190 CYS B C 1
ATOM 3061 O O . CYS B 1 190 ? -5.492 -29.531 -3.574 1 97.31 190 CYS B O 1
ATOM 3063 N N . ILE B 1 191 ? -3.953 -30.875 -2.658 1 95.81 191 ILE B N 1
ATOM 3064 C CA . ILE B 1 191 ? -3.92 -31.812 -3.777 1 95.81 191 ILE B CA 1
ATOM 3065 C C . ILE B 1 191 ? -4.105 -33.25 -3.266 1 95.81 191 ILE B C 1
ATOM 3067 O O . ILE B 1 191 ? -3.32 -33.719 -2.445 1 95.81 191 ILE B O 1
ATOM 3071 N N . ALA B 1 192 ? -5.188 -33.812 -3.689 1 87.25 192 ALA B N 1
ATOM 3072 C CA . ALA B 1 192 ? -5.492 -35.188 -3.283 1 87.25 192 ALA B CA 1
ATOM 3073 C C . ALA B 1 192 ? -4.531 -36.156 -3.932 1 87.25 192 ALA B C 1
ATOM 3075 O O . ALA B 1 192 ? -4.172 -36.031 -5.102 1 87.25 192 ALA B O 1
ATOM 3076 N N . LYS B 1 193 ? -3.885 -37.031 -3.018 1 74.56 193 LYS B N 1
ATOM 3077 C CA . LYS B 1 193 ? -2.994 -38.062 -3.492 1 74.56 193 LYS B CA 1
ATOM 3078 C C . LYS B 1 193 ? -3.785 -39.281 -3.988 1 74.56 193 LYS B C 1
ATOM 3080 O O . LYS B 1 193 ? -4.871 -39.562 -3.48 1 74.56 193 LYS B O 1
#

Foldseek 3Di:
DPPPCPDLVRLLVQLLVVLCVFQVPQFDLFPVRHRPLVQLQQLLCCCCVQQVDDDSLLSSLSSCLCRCVPGVDDLVNCCVSRNDSNSQLSVLSHFDPVDDPVVSLVVLLVCLLVHDLSSLSSLLSSLLSVLVCQQEDNRPPDDPVRQLVSLVSSCSNNVSNPDRTPRSVVSNCCQQPPNWHDDPRDIDRSHDD/DPPPCDDLVRLLVQLLVVLCVFQVPQFDLFPVRHRPLVQLQQLLCCCCVQQVDDPSLLSSLSSCLCRCVPGVDDLVNCCVSRNDSNSQLSVLSHFDPVDDPVVSLVVLLVCLLVHDLSSLSSLLSSLLSVLVCQQEDNRPPDDPVRQLVSLVSSCSNNVSNPDRTPRSVVSNCCQQPPNWHDDPRDIGRSHDD